Protein AF-A0A2V8MRD8-F1 (afdb_monomer)

Structure (mmCIF, N/CA/C/O backbone):
data_AF-A0A2V8MRD8-F1
#
_entry.id   AF-A0A2V8MRD8-F1
#
loop_
_atom_site.group_PDB
_atom_site.id
_atom_site.type_symbol
_atom_site.label_atom_id
_atom_site.label_alt_id
_atom_site.label_comp_id
_atom_site.label_asym_id
_atom_site.label_entity_id
_atom_site.label_seq_id
_atom_site.pdbx_PDB_ins_code
_atom_site.Cartn_x
_atom_site.Cartn_y
_atom_site.Cartn_z
_atom_site.occupancy
_atom_site.B_iso_or_equiv
_atom_site.auth_seq_id
_atom_site.auth_comp_id
_atom_site.auth_asym_id
_atom_site.auth_atom_id
_atom_site.pdbx_PDB_model_num
ATOM 1 N N . GLN A 1 1 ? 2.299 14.711 -18.991 1.00 49.94 1 GLN A N 1
ATOM 2 C CA . GLN A 1 1 ? 3.330 13.651 -19.056 1.00 49.94 1 GLN A CA 1
ATOM 3 C C . GLN A 1 1 ? 2.710 12.462 -19.774 1.00 49.94 1 GLN A C 1
ATOM 5 O O . GLN A 1 1 ? 1.516 12.258 -19.595 1.00 49.94 1 GLN A O 1
ATOM 10 N N . GLN A 1 2 ? 3.454 11.734 -20.609 1.00 54.41 2 GLN A N 1
ATOM 11 C CA . GLN A 1 2 ? 2.960 10.465 -21.156 1.00 54.41 2 GLN A CA 1
ATOM 12 C C . GLN A 1 2 ? 3.301 9.342 -20.163 1.00 54.41 2 GLN A C 1
ATOM 14 O O . GLN A 1 2 ? 4.449 9.301 -19.706 1.00 54.41 2 GLN A O 1
ATOM 19 N N . PRO A 1 3 ? 2.349 8.460 -19.802 1.00 68.50 3 PRO A N 1
ATOM 20 C CA . PRO A 1 3 ? 2.676 7.266 -19.033 1.00 68.50 3 PRO A CA 1
ATOM 21 C C . PRO A 1 3 ? 3.669 6.419 -19.834 1.00 68.50 3 PRO A C 1
ATOM 23 O O . PRO A 1 3 ? 3.577 6.328 -21.059 1.00 68.50 3 PRO A O 1
ATOM 26 N N . GLY A 1 4 ? 4.641 5.835 -19.143 1.00 80.81 4 GLY A N 1
ATOM 27 C CA . GLY A 1 4 ? 5.699 5.069 -19.780 1.00 80.81 4 GLY A CA 1
ATOM 28 C C . GLY A 1 4 ? 6.559 4.323 -18.771 1.00 80.81 4 GLY A C 1
ATOM 29 O O . GLY A 1 4 ? 6.558 4.631 -17.578 1.00 80.81 4 GLY A O 1
ATOM 30 N N . LEU A 1 5 ? 7.273 3.324 -19.272 1.00 85.75 5 LEU A N 1
ATOM 31 C CA . LEU A 1 5 ? 8.219 2.505 -18.541 1.00 85.75 5 LEU A CA 1
ATOM 32 C C . LEU A 1 5 ? 9.622 3.028 -18.847 1.00 85.75 5 LEU A C 1
ATOM 34 O O . LEU A 1 5 ? 10.065 3.023 -19.997 1.00 85.75 5 LEU A O 1
ATOM 38 N N . TYR A 1 6 ? 10.316 3.477 -17.808 1.00 87.69 6 TYR A N 1
ATOM 39 C CA . TYR A 1 6 ? 11.631 4.096 -17.917 1.00 87.69 6 TYR A CA 1
ATOM 40 C C . TYR A 1 6 ? 12.607 3.363 -17.000 1.00 87.69 6 TYR A C 1
ATOM 42 O O . TYR A 1 6 ? 12.286 3.086 -15.845 1.00 87.69 6 TYR A O 1
ATOM 50 N N . GLN A 1 7 ? 13.803 3.068 -17.500 1.00 87.00 7 GLN A N 1
ATOM 51 C CA . GLN A 1 7 ? 14.908 2.576 -16.680 1.00 87.00 7 GLN A CA 1
ATOM 52 C C . GLN A 1 7 ? 15.894 3.723 -16.477 1.00 87.00 7 GLN A C 1
ATOM 54 O O . GLN A 1 7 ? 16.352 4.313 -17.451 1.00 87.00 7 GLN A O 1
ATOM 59 N N . VAL A 1 8 ? 16.235 4.020 -15.225 1.00 88.88 8 VAL A N 1
ATOM 60 C CA . VAL A 1 8 ? 17.293 4.972 -14.864 1.00 88.88 8 VAL A CA 1
ATOM 61 C C . VAL A 1 8 ? 18.360 4.210 -14.090 1.00 88.88 8 VAL A C 1
ATOM 63 O O . VAL A 1 8 ? 18.029 3.387 -13.236 1.00 88.88 8 VAL A O 1
ATOM 66 N N . GLY A 1 9 ? 19.631 4.451 -14.396 1.00 86.50 9 GLY A N 1
ATOM 67 C CA . GLY A 1 9 ? 20.745 3.745 -13.773 1.00 86.50 9 GLY A CA 1
ATOM 68 C C . GLY A 1 9 ? 22.059 4.508 -13.857 1.00 86.50 9 GLY A C 1
ATOM 69 O O . GLY A 1 9 ? 22.135 5.601 -14.415 1.00 86.50 9 GLY A O 1
ATOM 70 N N . ILE A 1 10 ? 23.097 3.911 -13.279 1.00 84.44 10 ILE A N 1
ATOM 71 C CA . ILE A 1 10 ? 24.483 4.372 -13.371 1.00 84.44 10 ILE A CA 1
ATOM 72 C C . ILE A 1 10 ? 25.295 3.203 -13.937 1.00 84.44 10 ILE A C 1
ATOM 74 O O . ILE A 1 10 ? 25.140 2.074 -13.469 1.00 84.44 10 ILE A O 1
ATOM 78 N N . ASP A 1 11 ? 26.102 3.448 -14.969 1.00 77.38 11 ASP A N 1
ATOM 79 C CA . ASP A 1 11 ? 26.958 2.426 -15.578 1.00 77.38 11 ASP A CA 1
ATOM 80 C C . ASP A 1 11 ? 28.234 2.163 -14.750 1.00 77.38 11 ASP A C 1
ATOM 82 O O . ASP A 1 11 ? 28.556 2.878 -13.799 1.00 77.38 11 ASP A O 1
ATOM 86 N N . ASN A 1 12 ? 29.002 1.138 -15.128 1.00 76.06 12 ASN A N 1
ATOM 87 C CA . ASN A 1 12 ? 30.251 0.779 -14.440 1.00 76.06 12 ASN A CA 1
ATOM 88 C C . ASN A 1 12 ? 31.345 1.865 -14.517 1.00 76.06 12 ASN A C 1
ATOM 90 O O . ASN A 1 12 ? 32.325 1.790 -13.779 1.00 76.06 12 ASN A O 1
ATOM 94 N N . ASN A 1 13 ? 31.195 2.858 -15.398 1.00 78.44 13 ASN A N 1
ATOM 95 C CA . ASN A 1 13 ? 32.099 4.000 -15.535 1.00 78.44 13 ASN A CA 1
ATOM 96 C C . ASN A 1 13 ? 31.616 5.213 -14.713 1.00 78.44 13 ASN A C 1
ATOM 98 O O . ASN A 1 13 ? 32.253 6.265 -14.736 1.00 78.44 13 ASN A O 1
ATOM 102 N N . GLY A 1 14 ? 30.493 5.081 -13.999 1.00 78.75 14 GLY A N 1
ATOM 103 C CA . GLY A 1 14 ? 29.868 6.143 -13.219 1.00 78.75 14 GLY A CA 1
ATOM 104 C C . GLY A 1 14 ? 28.964 7.079 -14.024 1.00 78.75 14 GLY A C 1
ATOM 105 O O . GLY A 1 14 ? 28.488 8.059 -13.456 1.00 78.75 14 GLY A O 1
ATOM 106 N N . ASN A 1 15 ? 28.710 6.817 -15.309 1.00 84.19 15 ASN A N 1
ATOM 107 C CA . ASN A 1 15 ? 27.828 7.640 -16.142 1.00 84.19 15 ASN A CA 1
ATOM 108 C C . ASN A 1 15 ? 26.363 7.364 -15.800 1.00 84.19 15 ASN A C 1
ATOM 110 O O . ASN A 1 15 ? 25.964 6.204 -15.692 1.00 84.19 15 ASN A O 1
ATOM 114 N N . ALA A 1 16 ? 25.536 8.403 -15.701 1.00 86.50 16 ALA A N 1
ATOM 115 C CA . ALA A 1 16 ? 24.096 8.211 -15.564 1.00 86.50 16 ALA A CA 1
ATOM 116 C C . ALA A 1 16 ? 23.484 7.821 -16.917 1.00 86.50 16 ALA A C 1
ATOM 118 O O . ALA A 1 16 ? 23.852 8.371 -17.953 1.00 86.50 16 ALA A O 1
ATOM 119 N N . SER A 1 17 ? 22.522 6.906 -16.927 1.00 86.81 17 SER A N 1
ATOM 120 C CA . SER A 1 17 ? 21.767 6.529 -18.122 1.00 86.81 17 SER A CA 1
ATOM 121 C C . SER A 1 17 ? 20.269 6.570 -17.847 1.00 86.81 17 SER A C 1
ATOM 123 O O . SER A 1 17 ? 19.812 6.216 -16.757 1.00 86.81 17 SER A O 1
ATOM 125 N N . ALA A 1 18 ? 19.493 7.001 -18.842 1.00 89.12 18 ALA A N 1
ATOM 126 C CA . ALA A 1 18 ? 18.050 6.810 -18.843 1.00 89.12 18 ALA A CA 1
ATOM 127 C C . ALA A 1 18 ? 17.584 6.238 -20.182 1.00 89.12 18 ALA A C 1
ATOM 129 O O . ALA A 1 18 ? 17.948 6.730 -21.251 1.00 89.12 18 ALA A O 1
ATOM 130 N N . THR A 1 19 ? 16.753 5.209 -20.098 1.00 87.19 19 THR A N 1
ATOM 131 C CA . THR A 1 19 ? 16.219 4.448 -21.223 1.00 87.19 19 THR A CA 1
ATOM 132 C C . THR A 1 19 ? 14.702 4.542 -21.212 1.00 87.19 19 THR A C 1
ATOM 134 O O . THR A 1 19 ? 14.078 4.224 -20.196 1.00 87.19 19 THR A O 1
ATOM 137 N N . ALA A 1 20 ? 14.098 4.925 -22.337 1.00 88.81 20 ALA A N 1
ATOM 138 C CA . ALA A 1 20 ? 12.652 4.839 -22.511 1.00 88.81 20 ALA A CA 1
ATOM 139 C C . ALA A 1 20 ? 12.283 3.493 -23.143 1.00 88.81 20 ALA A C 1
ATOM 141 O O . ALA A 1 20 ? 12.552 3.225 -24.313 1.00 88.81 20 ALA A O 1
ATOM 142 N N . LEU A 1 21 ? 11.654 2.637 -22.340 1.00 85.19 21 LEU A N 1
ATOM 143 C CA . LEU A 1 21 ? 11.103 1.355 -22.776 1.00 85.19 21 LEU A CA 1
ATOM 144 C C . LEU A 1 21 ? 9.663 1.545 -23.278 1.00 85.19 21 LEU A C 1
ATOM 146 O O . LEU A 1 21 ? 9.220 0.866 -24.197 1.00 85.19 21 LEU A O 1
ATOM 150 N N . SER A 1 22 ? 8.934 2.526 -22.748 1.00 84.19 22 SER A N 1
ATOM 151 C CA . SER A 1 22 ? 7.702 3.008 -23.370 1.00 84.19 22 SER A CA 1
ATOM 152 C C . SER A 1 22 ? 7.475 4.495 -23.126 1.00 84.19 22 SER A C 1
ATOM 154 O O . SER A 1 22 ? 8.062 5.085 -22.222 1.00 84.19 22 SER A O 1
ATOM 156 N N . GLY A 1 23 ? 6.631 5.107 -23.959 1.00 85.50 23 GLY A N 1
ATOM 157 C CA . GLY A 1 23 ? 6.389 6.546 -23.925 1.00 85.50 23 GLY A CA 1
ATOM 158 C C . GLY A 1 23 ? 7.610 7.362 -24.362 1.00 85.50 23 GLY A C 1
ATOM 159 O O . GLY A 1 23 ? 8.379 6.949 -25.233 1.00 85.50 23 GLY A O 1
ATOM 160 N N . ARG A 1 24 ? 7.749 8.539 -23.750 1.00 87.88 24 ARG A N 1
ATOM 161 C CA . ARG A 1 24 ? 8.769 9.551 -24.034 1.00 87.88 24 ARG A CA 1
ATOM 162 C C . ARG A 1 24 ? 9.166 10.224 -22.727 1.00 87.88 24 ARG A C 1
ATOM 164 O O . ARG A 1 24 ? 8.307 10.803 -22.057 1.00 87.88 24 ARG A O 1
ATOM 171 N N . ALA A 1 25 ? 10.458 10.226 -22.414 1.00 86.69 25 ALA A N 1
ATOM 172 C CA . ALA A 1 25 ? 11.001 10.972 -21.282 1.00 86.69 25 ALA A CA 1
ATOM 173 C C . ALA A 1 25 ? 11.813 12.185 -21.748 1.00 86.69 25 ALA A C 1
ATOM 175 O O . ALA A 1 25 ? 12.470 12.164 -22.787 1.00 86.69 25 ALA A O 1
ATOM 176 N N . GLN A 1 26 ? 11.786 13.240 -20.939 1.00 85.56 26 GLN A N 1
ATOM 177 C CA . GLN A 1 26 ? 12.655 14.403 -21.071 1.00 85.56 26 GLN A CA 1
ATOM 178 C C . GLN A 1 26 ? 13.681 14.342 -19.941 1.00 85.56 26 GLN A C 1
ATOM 180 O O . GLN A 1 26 ? 13.312 14.307 -18.767 1.00 85.56 26 GLN A O 1
ATOM 185 N N . LEU A 1 27 ? 14.964 14.321 -20.291 1.00 81.62 27 LEU A N 1
ATOM 186 C CA . LEU A 1 27 ? 16.056 14.453 -19.338 1.00 81.62 27 LEU A CA 1
ATOM 187 C C . LEU A 1 27 ? 16.463 15.921 -19.268 1.00 81.62 27 LEU A C 1
ATOM 189 O O . LEU A 1 27 ? 16.616 16.587 -20.294 1.00 81.62 27 LEU A O 1
ATOM 193 N N . VAL A 1 28 ? 16.688 16.412 -18.055 1.00 77.81 28 VAL A N 1
ATOM 194 C CA . VAL A 1 28 ? 17.164 17.771 -17.799 1.00 77.81 28 VAL A CA 1
ATOM 195 C C . VAL A 1 28 ? 18.364 17.679 -16.867 1.00 77.81 28 VAL A C 1
ATOM 197 O O . VAL A 1 28 ? 18.314 16.989 -15.852 1.00 77.81 28 VAL A O 1
ATOM 200 N N . GLY A 1 29 ? 19.447 18.361 -17.223 1.00 73.06 29 GLY A N 1
ATOM 201 C CA . GLY A 1 29 ? 20.669 18.446 -16.431 1.00 73.06 29 GLY A CA 1
ATOM 202 C C . GLY A 1 29 ? 21.331 19.813 -16.582 1.00 73.06 29 GLY A C 1
ATOM 203 O O . GLY A 1 29 ? 20.870 20.669 -17.337 1.00 73.06 29 GLY A O 1
ATOM 204 N N . ASN A 1 30 ? 22.454 20.022 -15.895 1.00 70.44 30 ASN A N 1
ATOM 205 C CA . ASN A 1 30 ? 23.146 21.320 -15.874 1.00 70.44 30 ASN A CA 1
ATOM 206 C C . ASN A 1 30 ? 23.560 21.819 -17.274 1.00 70.44 30 ASN A C 1
ATOM 208 O O . ASN A 1 30 ? 23.608 23.025 -17.508 1.00 70.44 30 ASN A O 1
ATOM 212 N N . GLY A 1 31 ? 23.836 20.897 -18.206 1.00 70.88 31 GLY A N 1
ATOM 213 C CA . GLY A 1 31 ? 24.193 21.198 -19.595 1.00 70.88 31 GLY A CA 1
ATOM 214 C C . GLY A 1 31 ? 23.013 21.503 -20.527 1.00 70.88 31 GLY A C 1
ATOM 215 O O . GLY A 1 31 ? 23.247 21.860 -21.677 1.00 70.88 31 GLY A O 1
ATOM 216 N N . GLY A 1 32 ? 21.761 21.380 -20.073 1.00 77.81 32 GLY A N 1
ATOM 217 C CA . GLY A 1 32 ? 20.566 21.552 -20.902 1.00 77.81 32 GLY A CA 1
ATOM 218 C C . GLY A 1 32 ? 19.568 20.401 -20.777 1.00 77.81 32 GLY A C 1
ATOM 219 O O . GLY A 1 32 ? 19.669 19.569 -19.875 1.00 77.81 32 GLY A O 1
ATOM 220 N N . SER A 1 33 ? 18.607 20.344 -21.700 1.00 81.12 33 SER A N 1
ATOM 221 C CA . SER A 1 33 ? 17.646 19.233 -21.789 1.00 81.12 33 SER A CA 1
ATOM 222 C C . SER A 1 33 ? 17.748 18.460 -23.103 1.00 81.12 33 SER A C 1
ATOM 224 O O . SER A 1 33 ? 18.250 18.980 -24.102 1.00 81.12 33 SER A O 1
ATOM 226 N N . SER A 1 34 ? 17.292 17.208 -23.082 1.00 84.44 34 SER A N 1
ATOM 227 C CA . SER A 1 34 ? 17.132 16.351 -24.259 1.00 84.44 34 SER A CA 1
ATOM 228 C C . SER A 1 34 ? 15.984 15.360 -24.048 1.00 84.44 34 SER A C 1
ATOM 230 O O . SER A 1 34 ? 15.526 15.156 -22.923 1.00 84.44 34 SER A O 1
ATOM 232 N N . THR A 1 35 ? 15.518 14.741 -25.126 1.00 87.88 35 THR A N 1
ATOM 233 C CA . THR A 1 35 ? 14.409 13.780 -25.128 1.00 87.88 35 THR A CA 1
ATOM 234 C C . THR A 1 35 ? 14.938 12.386 -25.445 1.00 87.88 35 THR A C 1
ATOM 236 O O . THR A 1 35 ? 15.875 12.245 -26.229 1.00 87.88 35 THR A O 1
ATOM 239 N N . VAL A 1 36 ? 14.322 11.364 -24.852 1.00 88.56 36 VAL A N 1
ATOM 240 C CA . VAL A 1 36 ? 14.552 9.951 -25.166 1.00 88.56 36 VAL A CA 1
ATOM 241 C C . VAL A 1 36 ? 13.209 9.285 -25.497 1.00 88.56 36 VAL A C 1
ATOM 243 O O . VAL A 1 36 ? 12.240 9.407 -24.740 1.00 88.56 36 VAL A O 1
ATOM 246 N N . GLU A 1 37 ? 13.134 8.639 -26.661 1.00 88.31 37 GLU A N 1
ATOM 247 C CA . GLU A 1 37 ? 11.930 7.977 -27.189 1.00 88.31 37 GLU A CA 1
ATOM 248 C C . GLU A 1 37 ? 11.962 6.451 -26.946 1.00 88.31 37 GLU A C 1
ATOM 250 O O . GLU A 1 37 ? 12.993 5.892 -26.566 1.00 88.31 37 GLU A O 1
ATOM 255 N N . LYS A 1 38 ? 10.847 5.743 -27.205 1.00 83.94 38 LYS A N 1
ATOM 256 C CA . LYS A 1 38 ? 10.775 4.265 -27.133 1.00 83.94 38 LYS A CA 1
ATOM 257 C C . LYS A 1 38 ? 11.963 3.600 -27.848 1.00 83.94 38 LYS A C 1
ATOM 259 O O . LYS A 1 38 ? 12.124 3.732 -29.061 1.00 83.94 38 LYS A O 1
ATOM 264 N N . GLY A 1 39 ? 12.716 2.780 -27.115 1.00 80.88 39 GLY A N 1
ATOM 265 C CA . GLY A 1 39 ? 13.854 2.025 -27.646 1.00 80.88 39 GLY A CA 1
ATOM 266 C C . GLY A 1 39 ? 15.146 2.835 -27.763 1.00 80.88 39 GLY A C 1
ATOM 267 O O . GLY A 1 39 ? 16.077 2.388 -28.436 1.00 80.88 39 GLY A O 1
ATOM 268 N N . GLU A 1 40 ? 15.226 3.987 -27.099 1.00 86.75 40 GLU A N 1
ATOM 269 C CA . GLU A 1 40 ? 16.432 4.807 -26.999 1.00 86.75 40 GLU A CA 1
ATOM 270 C C . GLU A 1 40 ? 16.967 4.867 -25.560 1.00 86.75 40 GLU A C 1
ATOM 272 O O . GLU A 1 40 ? 16.217 4.779 -24.583 1.00 86.75 40 GLU A O 1
ATOM 277 N N . THR A 1 41 ? 18.281 5.059 -25.446 1.00 87.94 41 THR A N 1
ATOM 278 C CA . THR A 1 41 ? 19.001 5.330 -24.198 1.00 87.94 41 THR A CA 1
ATOM 279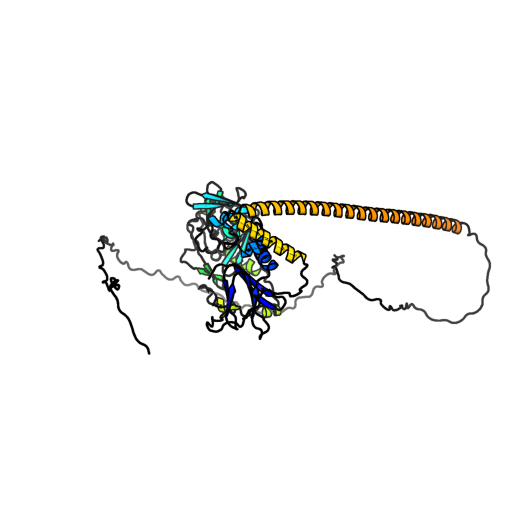 C C . THR A 1 41 ? 19.800 6.612 -24.362 1.00 87.94 41 THR A C 1
ATOM 281 O O . THR A 1 41 ? 20.548 6.755 -25.330 1.00 87.94 41 THR A O 1
ATOM 284 N N . LEU A 1 42 ? 19.683 7.523 -23.398 1.00 88.94 42 LEU A N 1
ATOM 285 C CA . LEU A 1 42 ? 20.552 8.687 -23.273 1.00 88.94 42 LEU A CA 1
ATOM 286 C C . LEU A 1 42 ? 21.525 8.470 -22.109 1.00 88.94 42 LEU A C 1
ATOM 288 O O . LEU A 1 42 ? 21.105 8.358 -20.956 1.00 88.94 42 LEU A O 1
ATOM 292 N N . THR A 1 43 ? 22.821 8.435 -22.415 1.00 87.81 43 THR A N 1
ATOM 293 C CA . THR A 1 43 ? 23.906 8.316 -21.432 1.00 87.81 43 THR A CA 1
ATOM 294 C C . THR A 1 43 ? 24.565 9.674 -21.210 1.00 87.81 43 THR A C 1
ATOM 296 O O . THR A 1 43 ? 25.056 10.310 -22.146 1.00 87.81 43 THR A O 1
ATOM 299 N N . LEU A 1 44 ? 24.580 10.112 -19.955 1.00 84.88 44 LEU A N 1
ATOM 300 C CA . LEU A 1 44 ? 25.149 11.359 -19.462 1.00 84.88 44 LEU A CA 1
ATOM 301 C C . LEU A 1 44 ? 26.519 11.071 -18.819 1.00 84.88 44 LEU A C 1
ATOM 303 O O . LEU A 1 44 ? 26.564 10.456 -17.748 1.00 84.88 44 LEU A O 1
ATOM 307 N N . PRO A 1 45 ? 27.639 11.489 -19.435 1.00 80.94 45 PRO A N 1
ATOM 308 C CA . PRO A 1 45 ? 28.958 11.284 -18.855 1.00 80.94 45 PRO A CA 1
ATOM 309 C C . PRO A 1 45 ? 29.142 12.132 -17.592 1.00 80.94 45 PRO A C 1
ATOM 311 O O . PRO A 1 45 ? 28.917 13.343 -17.606 1.00 80.94 45 PRO A O 1
ATOM 314 N N . CYS A 1 46 ? 29.569 11.499 -16.497 1.00 70.69 46 CYS A N 1
ATOM 315 C CA . CYS A 1 46 ? 29.761 12.187 -15.213 1.00 70.69 46 CYS A CA 1
ATOM 316 C C . CYS A 1 46 ? 31.127 12.887 -15.099 1.00 70.69 46 CYS A C 1
ATOM 318 O O . CYS A 1 46 ? 31.294 13.786 -14.274 1.00 70.69 46 CYS A O 1
ATOM 320 N N . SER A 1 47 ? 32.092 12.538 -15.956 1.00 66.94 47 SER A N 1
ATOM 321 C CA . SER A 1 47 ? 33.288 13.346 -16.194 1.00 66.94 47 SER A CA 1
ATOM 322 C C . SER A 1 47 ? 32.946 14.516 -17.126 1.00 66.94 47 SER A C 1
ATOM 324 O O . SER A 1 47 ? 32.613 14.339 -18.300 1.00 66.94 47 SER A O 1
ATOM 326 N N . GLY A 1 48 ? 33.003 15.739 -16.590 1.00 56.72 48 GLY A N 1
ATOM 327 C CA . GLY A 1 48 ? 32.632 16.947 -17.329 1.00 56.72 48 GLY A CA 1
ATOM 328 C C . GLY A 1 48 ? 33.446 17.145 -18.614 1.00 56.72 48 GLY A C 1
ATOM 329 O O . GLY A 1 48 ? 34.650 16.906 -18.639 1.00 56.72 48 GLY A O 1
ATOM 330 N N . GLY A 1 49 ? 32.781 17.616 -19.674 1.00 63.44 49 GLY A N 1
ATOM 331 C CA . GLY A 1 49 ? 33.403 17.961 -20.961 1.00 63.44 49 GLY A CA 1
ATOM 332 C C . GLY A 1 49 ? 33.058 17.032 -22.131 1.00 63.44 49 GLY A C 1
ATOM 333 O O . GLY A 1 49 ? 33.315 17.395 -23.274 1.00 63.44 49 GLY A O 1
ATOM 334 N N . SER A 1 50 ? 32.433 15.877 -21.883 1.00 68.50 50 SER A N 1
ATOM 335 C CA . SER A 1 50 ? 31.906 15.013 -22.950 1.00 68.50 50 SER A CA 1
ATOM 336 C C . SER A 1 50 ? 30.433 15.313 -23.253 1.00 68.50 50 SER A C 1
ATOM 338 O O . SER A 1 50 ? 29.634 15.528 -22.343 1.00 68.50 50 SER A O 1
ATOM 340 N N . ALA A 1 51 ? 30.063 15.292 -24.537 1.00 77.31 51 ALA A N 1
ATOM 341 C CA . ALA A 1 51 ? 28.665 15.325 -24.964 1.00 77.31 51 ALA A CA 1
ATOM 342 C C . ALA A 1 51 ? 27.922 14.063 -24.490 1.00 77.31 51 ALA A C 1
ATOM 344 O O . ALA A 1 51 ? 28.509 12.980 -24.418 1.00 77.31 51 ALA A O 1
ATOM 345 N N . ALA A 1 52 ? 26.625 14.186 -24.210 1.00 83.75 52 ALA A N 1
ATOM 346 C CA . ALA A 1 52 ? 25.783 13.033 -23.913 1.00 83.75 52 ALA A CA 1
ATOM 347 C C . ALA A 1 52 ? 25.673 12.120 -25.142 1.00 83.75 52 ALA A C 1
ATOM 349 O O . ALA A 1 52 ? 25.674 12.602 -26.273 1.00 83.75 52 ALA A O 1
ATOM 350 N N . ALA A 1 53 ? 25.565 10.810 -24.947 1.00 86.69 53 ALA A N 1
ATOM 351 C CA . ALA A 1 53 ? 25.437 9.850 -26.039 1.00 86.69 53 ALA A CA 1
ATOM 352 C C . ALA A 1 53 ? 23.996 9.342 -26.127 1.00 86.69 53 ALA A C 1
ATOM 354 O O . ALA A 1 53 ? 23.497 8.760 -25.166 1.00 86.69 53 ALA A O 1
ATOM 355 N N . LEU A 1 54 ? 23.341 9.542 -27.272 1.00 88.19 54 LEU A N 1
ATOM 356 C CA . LEU A 1 54 ? 22.034 8.953 -27.565 1.00 88.19 54 LEU A CA 1
ATOM 357 C C . LEU A 1 54 ? 22.241 7.706 -28.424 1.00 88.19 54 LEU A C 1
ATOM 359 O O . LEU A 1 54 ? 22.779 7.795 -29.526 1.00 88.19 54 LEU A O 1
ATOM 363 N N . SER A 1 55 ? 21.825 6.545 -27.934 1.00 86.56 55 SER A N 1
ATOM 364 C CA . SER A 1 55 ? 21.931 5.263 -28.633 1.00 86.56 55 SER A CA 1
ATOM 365 C C . SER A 1 55 ? 20.576 4.568 -28.717 1.00 86.56 55 SER A C 1
ATOM 367 O O . SER A 1 55 ? 19.644 4.884 -27.978 1.00 86.56 55 SER A O 1
ATOM 369 N N . ARG A 1 56 ? 20.459 3.583 -29.611 1.00 83.56 56 ARG A N 1
ATOM 370 C CA . ARG A 1 56 ? 19.363 2.608 -29.539 1.00 83.56 56 ARG A CA 1
ATOM 371 C C . ARG A 1 56 ? 19.655 1.627 -28.408 1.00 83.56 56 ARG A C 1
ATOM 373 O O . ARG A 1 56 ? 20.820 1.306 -28.177 1.00 83.56 56 ARG A O 1
ATOM 380 N N . VAL A 1 57 ? 18.617 1.144 -27.732 1.00 77.25 57 VAL A N 1
ATOM 381 C CA . VAL A 1 57 ? 18.763 0.017 -26.803 1.00 77.25 57 VAL A CA 1
ATOM 382 C C . VAL A 1 57 ? 19.150 -1.219 -27.614 1.00 77.25 57 VAL A C 1
ATOM 384 O O . VAL A 1 57 ? 18.559 -1.471 -28.668 1.00 77.25 57 VAL A O 1
ATOM 387 N N . ASP A 1 58 ? 20.138 -1.981 -27.142 1.00 72.69 58 ASP A N 1
ATOM 388 C CA . ASP A 1 58 ? 20.502 -3.252 -27.771 1.00 72.69 58 ASP A CA 1
ATOM 389 C C . ASP A 1 58 ? 19.300 -4.207 -27.791 1.00 72.69 58 ASP A C 1
ATOM 391 O O . ASP A 1 58 ? 18.518 -4.268 -26.835 1.00 72.69 58 ASP A O 1
ATOM 395 N N . ALA A 1 59 ? 19.170 -4.973 -28.876 1.00 65.56 59 ALA A N 1
ATOM 396 C CA . ALA A 1 59 ? 18.049 -5.882 -29.069 1.00 65.56 59 ALA A CA 1
ATOM 397 C C . ALA A 1 59 ? 17.919 -6.890 -27.914 1.00 65.56 59 ALA A C 1
ATOM 399 O O . ALA A 1 59 ? 16.833 -7.072 -27.365 1.00 65.56 59 ALA A O 1
ATOM 400 N N . ASN A 1 60 ? 19.032 -7.478 -27.471 1.00 63.69 60 ASN A N 1
ATOM 401 C CA . ASN A 1 60 ? 19.019 -8.446 -26.374 1.00 63.69 60 ASN A CA 1
ATOM 402 C C . ASN A 1 60 ? 18.703 -7.783 -25.027 1.00 63.69 60 ASN A C 1
ATOM 404 O O . ASN A 1 60 ? 18.196 -8.443 -24.124 1.00 63.69 60 ASN A O 1
ATOM 408 N N . GLN A 1 61 ? 18.995 -6.487 -24.875 1.00 67.62 61 GLN A N 1
ATOM 409 C CA . GLN A 1 61 ? 18.790 -5.769 -23.620 1.00 67.62 61 GLN A CA 1
ATOM 410 C C . GLN A 1 61 ? 17.360 -5.255 -23.452 1.00 67.62 61 GLN A C 1
ATOM 412 O O . GLN A 1 61 ? 16.792 -5.453 -22.382 1.00 67.62 61 GLN A O 1
ATOM 417 N N . ALA A 1 62 ? 16.742 -4.631 -24.463 1.00 68.12 62 ALA A N 1
ATOM 418 C CA . ALA A 1 62 ? 15.424 -4.012 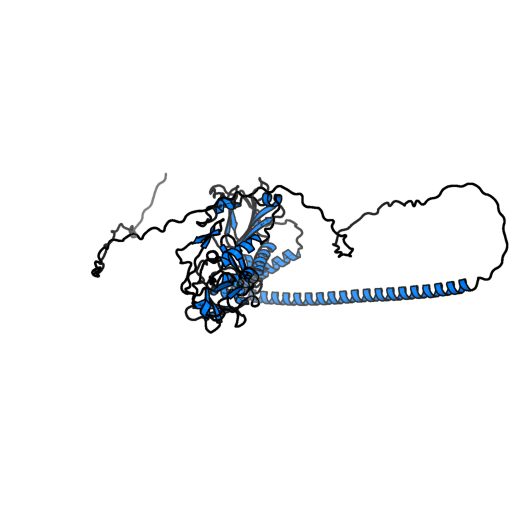-24.264 1.00 68.12 62 ALA A CA 1
ATOM 419 C C . ALA A 1 62 ? 14.344 -5.053 -23.938 1.00 68.12 62 ALA A C 1
ATOM 421 O O . ALA A 1 62 ? 13.580 -4.874 -22.990 1.00 68.12 62 ALA A O 1
ATOM 422 N N . GLY A 1 63 ? 14.330 -6.164 -24.688 1.00 74.12 63 GLY A N 1
ATOM 423 C CA . GLY A 1 63 ? 13.435 -7.289 -24.423 1.00 74.12 63 GLY A CA 1
ATOM 424 C C . GLY A 1 63 ? 13.662 -7.843 -23.018 1.00 74.12 63 GLY A C 1
ATOM 425 O O . GLY A 1 63 ? 12.750 -7.829 -22.196 1.00 74.12 63 GLY A O 1
ATOM 426 N N . ALA A 1 64 ? 14.905 -8.211 -22.691 1.00 78.25 64 ALA A N 1
ATOM 427 C CA . ALA A 1 64 ? 15.256 -8.772 -21.387 1.00 78.25 64 ALA A CA 1
ATOM 428 C C . ALA A 1 64 ? 14.945 -7.843 -20.197 1.00 78.25 64 ALA A C 1
ATOM 430 O O . ALA A 1 64 ? 14.512 -8.333 -19.157 1.00 78.25 64 ALA A O 1
ATOM 431 N N . VAL A 1 65 ? 15.126 -6.522 -20.317 1.00 81.75 65 VAL A N 1
ATOM 432 C CA . VAL A 1 65 ? 14.804 -5.567 -19.240 1.00 81.75 65 VAL A CA 1
ATOM 433 C C . VAL A 1 65 ? 13.293 -5.471 -19.021 1.00 81.75 65 VAL A C 1
ATOM 435 O O . VAL A 1 65 ? 12.841 -5.555 -17.879 1.00 81.75 65 VAL A O 1
ATOM 438 N N . VAL A 1 66 ? 12.504 -5.338 -20.091 1.00 85.25 66 VAL A N 1
ATOM 439 C CA . VAL A 1 66 ? 11.033 -5.270 -19.999 1.00 85.25 66 VAL A CA 1
ATOM 440 C C . VAL A 1 66 ? 10.460 -6.604 -19.507 1.00 85.25 66 VAL A C 1
ATOM 442 O O . VAL A 1 66 ? 9.591 -6.633 -18.637 1.00 85.25 66 VAL A O 1
ATOM 445 N N . ASP A 1 67 ? 10.999 -7.716 -20.000 1.00 87.56 67 ASP A N 1
ATOM 446 C CA . ASP A 1 67 ? 10.649 -9.074 -19.589 1.00 87.56 67 ASP A CA 1
ATOM 447 C C . ASP A 1 67 ? 10.992 -9.353 -18.119 1.00 87.56 67 ASP A C 1
ATOM 449 O O . ASP A 1 67 ? 10.213 -9.995 -17.416 1.00 87.56 67 ASP A O 1
ATOM 453 N N . ASN A 1 68 ? 12.126 -8.841 -17.631 1.00 87.88 68 ASN A N 1
ATOM 454 C CA . ASN A 1 68 ? 12.503 -8.913 -16.222 1.00 87.88 68 ASN A CA 1
ATOM 455 C C . ASN A 1 68 ? 11.573 -8.051 -15.355 1.00 87.88 68 ASN A C 1
ATOM 457 O O . ASN A 1 68 ? 11.055 -8.549 -14.361 1.00 87.88 68 ASN A O 1
ATOM 461 N N . TYR A 1 69 ? 11.274 -6.810 -15.762 1.00 89.31 69 TYR A N 1
ATOM 462 C CA . TYR A 1 69 ? 10.330 -5.939 -15.052 1.00 89.31 69 TYR A CA 1
ATOM 463 C C . TYR A 1 69 ? 8.961 -6.609 -14.859 1.00 89.31 69 TYR A C 1
ATOM 465 O O . TYR A 1 69 ? 8.490 -6.733 -13.727 1.00 89.31 69 TYR A O 1
ATOM 473 N N . TYR A 1 70 ? 8.343 -7.106 -15.936 1.00 90.31 70 TYR A N 1
ATOM 474 C CA . TYR A 1 70 ? 7.031 -7.751 -15.839 1.00 90.31 70 TYR A CA 1
ATOM 475 C C . TYR A 1 70 ? 7.082 -9.117 -15.142 1.00 90.31 70 TYR A C 1
ATOM 477 O O . TYR A 1 70 ? 6.141 -9.452 -14.425 1.00 90.31 70 TYR A O 1
ATOM 485 N N . ARG A 1 71 ? 8.175 -9.886 -15.264 1.00 91.81 71 ARG A N 1
ATOM 486 C CA . ARG A 1 71 ? 8.348 -11.140 -14.506 1.00 91.81 71 ARG A CA 1
ATOM 487 C C . ARG A 1 71 ? 8.549 -10.907 -13.015 1.00 91.81 71 ARG A C 1
ATOM 489 O O . ARG A 1 71 ? 8.060 -11.702 -12.223 1.00 91.81 71 ARG A O 1
ATOM 496 N N . TYR A 1 72 ? 9.261 -9.852 -12.635 1.00 90.50 72 TYR A N 1
ATOM 497 C CA . TYR A 1 72 ? 9.425 -9.465 -11.240 1.00 90.50 72 TYR A CA 1
ATOM 498 C C . TYR A 1 72 ? 8.106 -8.950 -10.654 1.00 90.50 72 TYR A C 1
ATOM 500 O O . TYR A 1 72 ? 7.742 -9.335 -9.548 1.00 90.50 72 TYR A O 1
ATOM 508 N N . ARG A 1 73 ? 7.375 -8.112 -11.406 1.00 88.56 73 ARG A N 1
ATOM 509 C CA . ARG A 1 73 ? 6.118 -7.508 -10.946 1.00 88.56 73 ARG A CA 1
ATOM 510 C C . ARG A 1 73 ? 4.950 -8.497 -10.898 1.00 88.56 73 ARG A C 1
ATOM 512 O O . ARG A 1 73 ? 4.186 -8.436 -9.950 1.00 88.56 73 ARG A O 1
ATOM 519 N N . TYR A 1 74 ? 4.824 -9.392 -11.881 1.00 91.50 74 TYR A N 1
ATOM 520 C CA . TYR A 1 74 ? 3.690 -10.318 -12.029 1.00 91.50 74 TYR A CA 1
ATOM 521 C C . TYR A 1 74 ? 4.154 -11.786 -12.161 1.00 91.50 74 TYR A C 1
ATOM 523 O O . TYR A 1 74 ? 3.857 -12.456 -13.159 1.00 91.50 74 TYR A O 1
ATOM 531 N N . PRO A 1 75 ? 4.894 -12.329 -11.172 1.00 88.94 75 PRO A N 1
ATOM 532 C CA . PRO A 1 75 ? 5.627 -13.592 -11.306 1.00 88.94 75 PRO A CA 1
ATOM 533 C C . PRO A 1 75 ? 4.740 -14.820 -11.543 1.00 88.94 75 PRO A C 1
ATOM 535 O O . PRO A 1 75 ? 5.226 -15.823 -12.063 1.00 88.94 75 PRO A O 1
ATOM 538 N N . ARG A 1 76 ? 3.453 -14.758 -11.168 1.00 88.19 76 ARG A N 1
ATOM 539 C CA . ARG A 1 76 ? 2.512 -15.884 -11.276 1.00 88.19 76 ARG A CA 1
ATOM 540 C C . ARG A 1 76 ? 1.745 -15.938 -12.608 1.00 88.19 76 ARG A C 1
ATOM 542 O O . ARG A 1 76 ? 1.331 -17.026 -12.996 1.00 88.19 76 ARG A O 1
ATOM 549 N N . ARG A 1 77 ? 1.542 -14.804 -13.302 1.00 91.25 77 ARG A N 1
ATOM 550 C CA . ARG A 1 77 ? 0.636 -14.707 -14.478 1.00 91.25 77 ARG A CA 1
ATOM 551 C C . ARG A 1 77 ? 1.235 -14.042 -15.724 1.00 91.25 77 ARG A C 1
ATOM 553 O O . ARG A 1 77 ? 0.569 -13.975 -16.756 1.00 91.25 77 ARG A O 1
ATOM 560 N N . TYR A 1 78 ? 2.462 -13.527 -15.664 1.00 91.69 78 TYR A N 1
ATOM 561 C CA . TYR A 1 78 ? 3.126 -12.948 -16.835 1.00 91.69 78 TYR A CA 1
ATOM 562 C C . TYR A 1 78 ? 3.594 -14.027 -17.831 1.00 91.69 78 TYR A C 1
ATOM 564 O O . TYR A 1 78 ? 4.260 -14.992 -17.461 1.00 91.69 78 TYR A O 1
ATOM 572 N N . ASP A 1 79 ? 3.270 -13.837 -19.114 1.00 87.19 79 ASP A N 1
ATOM 573 C CA . ASP A 1 79 ? 3.453 -14.827 -20.188 1.00 87.19 79 ASP A CA 1
ATOM 574 C C . ASP A 1 79 ? 4.882 -14.906 -20.761 1.00 87.19 79 ASP A C 1
ATOM 576 O O . ASP A 1 79 ? 5.195 -15.814 -21.531 1.00 87.19 79 ASP A O 1
ATOM 580 N N . GLY A 1 80 ? 5.775 -13.983 -20.387 1.00 86.81 80 GLY A N 1
ATOM 581 C CA . GLY A 1 80 ? 7.142 -13.943 -20.911 1.00 86.81 80 GLY A CA 1
ATOM 582 C C . GLY A 1 80 ? 7.267 -13.395 -22.336 1.00 86.81 80 GLY A C 1
ATOM 583 O O . GLY A 1 80 ? 8.306 -13.606 -22.964 1.00 86.81 80 GLY A O 1
ATOM 584 N N . ARG A 1 81 ? 6.243 -12.705 -22.866 1.00 84.50 81 ARG A N 1
ATOM 585 C CA . ARG A 1 81 ? 6.215 -12.210 -24.258 1.00 84.50 81 ARG A CA 1
ATOM 586 C C . ARG A 1 81 ? 7.413 -11.350 -24.666 1.00 84.50 81 ARG A C 1
ATOM 588 O O . ARG A 1 81 ? 7.804 -11.386 -25.827 1.00 84.50 81 ARG A O 1
ATOM 595 N N . TYR A 1 82 ? 8.010 -10.599 -23.740 1.00 85.12 82 TYR A N 1
ATOM 596 C CA . TYR A 1 82 ? 9.113 -9.682 -24.050 1.00 85.12 82 TYR A CA 1
ATOM 597 C C . TYR A 1 82 ? 10.495 -10.335 -24.048 1.00 85.12 82 TYR A C 1
ATOM 599 O O . TYR A 1 82 ? 11.479 -9.649 -24.309 1.00 85.12 82 TYR A O 1
ATOM 607 N N . ARG A 1 83 ? 10.585 -11.661 -23.852 1.00 77.62 83 ARG A N 1
ATOM 608 C CA . ARG A 1 83 ? 11.809 -12.415 -24.174 1.00 77.62 83 ARG A CA 1
ATOM 609 C C . ARG A 1 83 ? 12.279 -12.142 -25.603 1.00 77.62 83 ARG A C 1
ATOM 611 O O . ARG A 1 83 ? 13.478 -12.005 -25.810 1.00 77.62 83 ARG A O 1
ATOM 618 N N . SER A 1 84 ? 11.342 -11.997 -26.548 1.00 73.94 84 SER A N 1
ATOM 619 C CA . SER A 1 84 ? 11.6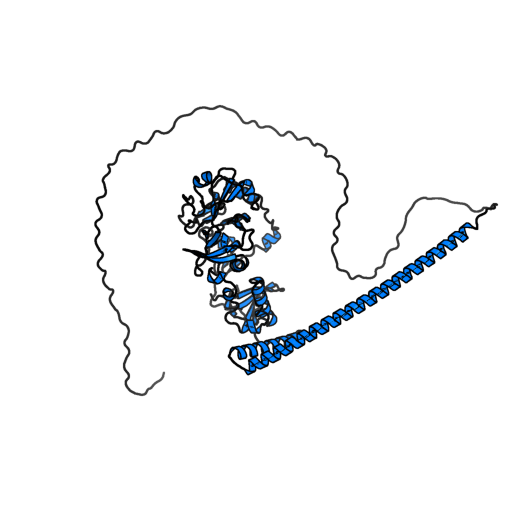64 -11.524 -27.892 1.00 73.94 84 SER A CA 1
ATOM 620 C C . SER A 1 84 ? 11.621 -9.999 -27.973 1.00 73.94 84 SER A C 1
ATOM 622 O O . SER A 1 84 ? 10.598 -9.356 -27.714 1.00 73.94 84 SER A O 1
ATOM 624 N N . TYR A 1 85 ? 12.732 -9.418 -28.422 1.00 71.44 85 TYR A N 1
ATOM 625 C CA . TYR A 1 85 ? 12.869 -7.982 -28.672 1.00 71.44 85 TYR A CA 1
ATOM 626 C C . TYR A 1 85 ? 11.843 -7.442 -29.674 1.00 71.44 85 TYR A C 1
ATOM 628 O O . TYR A 1 85 ? 11.336 -6.329 -29.522 1.00 71.44 85 TYR A O 1
ATOM 636 N N . TYR A 1 86 ? 11.508 -8.234 -30.694 1.00 73.06 86 TYR A N 1
ATOM 637 C CA . TYR A 1 86 ? 10.568 -7.822 -31.734 1.00 73.06 86 TYR A CA 1
ATOM 638 C C . TYR A 1 86 ? 9.145 -7.707 -31.185 1.00 73.06 86 TYR A C 1
ATOM 640 O O . TYR A 1 86 ? 8.470 -6.721 -31.466 1.00 73.06 86 TYR A O 1
ATOM 648 N N . SER A 1 87 ? 8.732 -8.619 -30.299 1.00 75.94 87 SER A N 1
ATOM 649 C CA . SER A 1 87 ? 7.460 -8.503 -29.574 1.00 75.94 87 SER A CA 1
ATOM 650 C C . SER A 1 87 ? 7.392 -7.239 -28.710 1.00 75.94 87 SER A C 1
ATOM 652 O O . SER A 1 87 ? 6.337 -6.621 -28.628 1.00 75.94 87 SER A O 1
ATOM 654 N N . TYR A 1 88 ? 8.508 -6.808 -28.117 1.00 78.81 88 TYR A N 1
ATOM 655 C CA . TYR A 1 88 ? 8.592 -5.529 -27.403 1.00 78.81 88 TYR A CA 1
ATOM 656 C C . TYR A 1 88 ? 8.467 -4.311 -28.338 1.00 78.81 88 TYR A C 1
ATOM 658 O O . TYR A 1 88 ? 7.732 -3.368 -28.032 1.00 78.81 88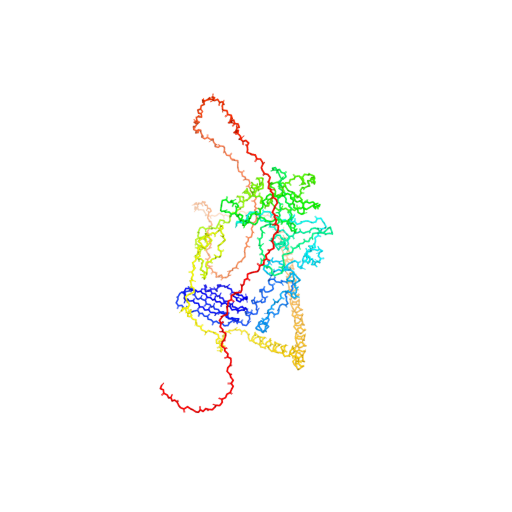 TYR A O 1
ATOM 666 N N . LEU A 1 89 ? 9.161 -4.305 -29.482 1.00 73.38 89 LEU A N 1
ATOM 667 C CA . LEU A 1 89 ? 9.083 -3.195 -30.438 1.00 73.38 89 LEU A CA 1
ATOM 668 C C . LEU A 1 89 ? 7.681 -3.059 -31.042 1.00 73.38 89 LEU A C 1
ATOM 670 O O . LEU A 1 89 ? 7.157 -1.944 -31.108 1.00 73.38 89 LEU A O 1
ATOM 674 N N . ASP A 1 90 ? 7.086 -4.186 -31.430 1.00 76.50 90 ASP A N 1
ATOM 675 C CA . ASP A 1 90 ? 5.843 -4.255 -32.197 1.00 76.50 90 ASP A CA 1
ATOM 676 C C . ASP A 1 90 ? 4.564 -4.179 -31.350 1.00 76.50 90 ASP A C 1
ATOM 678 O O . ASP A 1 90 ? 3.491 -3.976 -31.917 1.00 76.50 90 ASP A O 1
ATOM 682 N N . ASP A 1 91 ? 4.647 -4.321 -30.022 1.00 78.75 91 ASP A N 1
ATOM 683 C CA . ASP A 1 91 ? 3.513 -4.119 -29.113 1.00 78.75 91 ASP A CA 1
ATOM 684 C C . ASP A 1 91 ? 3.354 -2.617 -28.773 1.00 78.75 91 ASP A C 1
ATOM 686 O O . ASP A 1 91 ? 4.248 -2.020 -28.152 1.00 78.75 91 ASP A O 1
ATOM 690 N N . PRO A 1 92 ? 2.249 -1.962 -29.189 1.00 77.06 92 PRO A N 1
ATOM 691 C CA . PRO A 1 92 ? 1.966 -0.574 -28.836 1.00 77.06 92 PRO A CA 1
ATOM 692 C C . PRO A 1 92 ? 1.241 -0.436 -27.488 1.00 77.06 92 PRO A C 1
ATOM 694 O O . PRO A 1 92 ? 1.223 0.660 -26.933 1.00 77.06 92 PRO A O 1
ATOM 697 N N . ASN A 1 93 ? 0.628 -1.513 -26.981 1.00 78.19 93 ASN A N 1
ATOM 698 C CA . ASN A 1 93 ? -0.257 -1.497 -25.811 1.00 78.19 93 ASN A CA 1
ATOM 699 C C . ASN A 1 93 ? 0.430 -2.017 -24.540 1.00 78.19 93 ASN A C 1
ATOM 701 O O . ASN A 1 93 ? -0.025 -1.718 -23.441 1.00 78.19 93 ASN A O 1
ATOM 705 N N . TYR A 1 94 ? 1.538 -2.744 -24.703 1.00 82.19 94 TYR A N 1
ATOM 706 C CA . TYR A 1 94 ? 2.312 -3.390 -23.643 1.00 82.19 94 TYR A CA 1
ATOM 707 C C . TYR A 1 94 ? 1.519 -4.463 -22.874 1.00 82.19 94 TYR A C 1
ATOM 709 O O . TYR A 1 94 ? 0.405 -4.847 -23.246 1.00 82.19 94 TYR A O 1
ATOM 717 N N . TYR A 1 95 ? 2.124 -5.014 -21.817 1.00 86.38 95 TYR A N 1
ATOM 718 C CA . TYR A 1 95 ? 1.459 -5.990 -20.968 1.00 86.38 95 TYR A CA 1
ATOM 719 C C . TYR A 1 95 ? 0.436 -5.261 -20.101 1.00 86.38 95 TYR A C 1
ATOM 721 O O . TYR A 1 95 ? 0.779 -4.539 -19.164 1.00 86.38 95 TYR A O 1
ATOM 729 N N . ASP A 1 96 ? -0.819 -5.470 -20.469 1.00 88.12 96 ASP A N 1
ATOM 730 C CA . ASP A 1 96 ? -2.018 -4.997 -19.799 1.00 88.12 96 ASP A CA 1
ATOM 731 C C . ASP A 1 96 ? -2.406 -6.001 -18.692 1.00 88.12 96 ASP A C 1
ATOM 733 O O . ASP A 1 96 ? -2.904 -7.092 -19.008 1.00 88.12 96 ASP A O 1
ATOM 737 N N . PRO A 1 97 ? -2.162 -5.688 -17.402 1.00 89.44 97 PRO A N 1
ATOM 738 C CA . PRO A 1 97 ? -2.427 -6.619 -16.309 1.00 89.44 97 PRO A CA 1
ATOM 739 C C . PRO A 1 97 ? -3.924 -6.896 -16.128 1.00 89.44 97 PRO A C 1
ATOM 741 O O . PRO A 1 97 ? -4.268 -7.990 -15.686 1.00 89.44 97 PRO A O 1
ATOM 744 N N . SER A 1 98 ? -4.819 -5.987 -16.542 1.00 89.50 98 SER A N 1
ATOM 745 C CA . SER A 1 98 ? -6.275 -6.117 -16.340 1.00 89.50 98 SER A CA 1
ATOM 746 C C . SER A 1 98 ? -6.903 -7.335 -17.028 1.00 89.50 98 SER A C 1
ATOM 748 O O . SER A 1 98 ? -7.969 -7.803 -16.631 1.00 89.50 98 SER A O 1
ATOM 750 N N . ARG A 1 99 ? -6.207 -7.894 -18.027 1.00 89.75 99 ARG A N 1
ATOM 751 C CA . ARG A 1 99 ? -6.602 -9.112 -18.754 1.00 89.75 99 ARG A CA 1
ATOM 752 C C . ARG A 1 99 ? -6.312 -10.403 -17.995 1.00 89.75 99 ARG A C 1
ATOM 754 O O . ARG A 1 99 ? -6.920 -11.423 -18.296 1.00 89.75 99 ARG A O 1
ATOM 761 N N . ASN A 1 100 ? -5.361 -10.362 -17.061 1.00 90.19 100 ASN A N 1
ATOM 762 C CA . ASN A 1 100 ? -4.880 -11.519 -16.298 1.00 90.19 100 ASN A CA 1
ATOM 763 C C . ASN A 1 100 ? -5.156 -11.388 -14.790 1.00 90.19 100 ASN A C 1
ATOM 765 O O . ASN A 1 100 ? -5.062 -12.376 -14.062 1.00 90.19 100 ASN A O 1
ATOM 769 N N . TYR A 1 101 ? -5.484 -10.182 -14.322 1.00 93.56 101 TYR A N 1
ATOM 770 C CA . TYR A 1 101 ? -5.766 -9.861 -12.930 1.00 93.56 101 TYR A CA 1
ATOM 771 C C . TYR A 1 101 ? -7.136 -9.178 -12.813 1.00 93.56 101 TYR A C 1
ATOM 773 O O . TYR A 1 101 ? -7.360 -8.091 -13.350 1.00 93.56 101 TYR A O 1
ATOM 781 N N . SER A 1 102 ? -8.060 -9.829 -12.106 1.00 93.81 102 SER A N 1
ATOM 782 C CA . SER A 1 102 ? -9.394 -9.319 -11.800 1.00 93.81 102 SER A CA 1
ATOM 783 C C . SER A 1 102 ? -9.356 -8.031 -10.982 1.00 93.81 102 SER A C 1
ATOM 785 O O . SER A 1 102 ? -10.190 -7.162 -11.225 1.00 93.81 102 SER A O 1
ATOM 787 N N . SER A 1 103 ? -8.390 -7.861 -10.075 1.00 95.25 103 SER A N 1
ATOM 788 C CA . SER A 1 103 ? -8.327 -6.708 -9.165 1.00 95.25 103 SER A CA 1
ATOM 789 C C . SER A 1 103 ? -8.261 -5.352 -9.875 1.00 95.25 103 SER A C 1
ATOM 791 O O . SER A 1 103 ? -8.911 -4.406 -9.438 1.00 95.25 103 SER A O 1
ATOM 793 N N . TYR A 1 104 ? -7.593 -5.269 -11.027 1.00 94.12 104 TYR A N 1
ATOM 794 C CA . TYR A 1 104 ? -7.520 -4.067 -11.875 1.00 94.12 104 TYR A CA 1
ATOM 795 C C . TYR A 1 104 ? -8.871 -3.647 -12.487 1.00 94.12 104 TYR A C 1
ATOM 797 O O . TYR A 1 104 ? -8.995 -2.538 -13.002 1.00 94.12 104 TYR A O 1
ATOM 805 N N . ASN A 1 105 ? -9.892 -4.509 -12.442 1.00 94.00 105 ASN A N 1
ATOM 806 C CA . ASN A 1 105 ? -11.255 -4.174 -12.870 1.00 94.00 105 ASN A CA 1
ATOM 807 C C . ASN A 1 105 ? -12.098 -3.561 -11.736 1.00 94.00 105 ASN A C 1
ATOM 809 O O . ASN A 1 105 ? -13.181 -3.039 -12.001 1.00 94.00 105 ASN A O 1
ATOM 813 N N . TYR A 1 106 ? -11.612 -3.617 -10.489 1.00 94.81 106 TYR A N 1
ATOM 814 C CA . TYR A 1 106 ? -12.342 -3.195 -9.286 1.00 94.81 106 TYR A CA 1
ATOM 815 C C . TYR A 1 106 ? -11.597 -2.142 -8.452 1.00 94.81 106 TYR A C 1
ATOM 817 O O . TYR A 1 106 ? -12.239 -1.363 -7.752 1.00 94.81 106 TYR A O 1
ATOM 825 N N . VAL A 1 107 ? -10.268 -2.057 -8.580 1.00 95.50 107 VAL A N 1
ATOM 826 C CA . VAL A 1 107 ? -9.399 -1.112 -7.865 1.00 95.50 107 VAL A CA 1
ATOM 827 C C . VAL A 1 107 ? -8.578 -0.271 -8.844 1.00 95.50 107 VAL A C 1
ATOM 829 O O . VAL A 1 107 ? -8.213 -0.727 -9.925 1.00 95.50 107 VAL A O 1
ATOM 832 N N . SER A 1 108 ? -8.277 0.965 -8.444 1.00 93.81 108 SER A N 1
ATOM 833 C CA . SER A 1 108 ? -7.356 1.872 -9.137 1.00 93.81 108 SER A CA 1
ATOM 834 C C . SER A 1 108 ? -5.934 1.291 -9.188 1.00 93.81 108 SER A C 1
ATOM 836 O O . SER A 1 108 ? -5.422 0.820 -8.171 1.00 93.81 108 SER A O 1
ATOM 838 N N . ASP A 1 109 ? -5.270 1.362 -10.345 1.00 91.31 109 ASP A N 1
ATOM 839 C CA . ASP A 1 109 ? -3.902 0.855 -10.564 1.00 91.31 109 ASP A CA 1
ATOM 840 C C . ASP A 1 109 ? -2.823 1.641 -9.792 1.00 91.31 109 ASP A C 1
ATOM 842 O O . ASP A 1 109 ? -1.695 1.174 -9.630 1.00 91.31 109 ASP A O 1
ATOM 846 N N . TYR A 1 110 ? -3.196 2.800 -9.243 1.00 91.94 110 TYR A N 1
ATOM 847 C CA . TYR A 1 110 ? -2.411 3.564 -8.277 1.00 91.94 110 TYR A CA 1
ATOM 848 C C . TYR A 1 110 ? -2.317 2.913 -6.882 1.00 91.94 110 TYR A C 1
ATOM 850 O O . TYR A 1 110 ? -1.492 3.360 -6.083 1.00 91.94 110 TYR A O 1
ATOM 858 N N . VAL A 1 111 ? -3.129 1.895 -6.556 1.00 95.38 111 VAL A N 1
ATOM 859 C CA . VAL A 1 111 ? -3.010 1.142 -5.292 1.00 95.38 111 VAL A CA 1
ATOM 860 C C . VAL A 1 111 ? -1.924 0.058 -5.431 1.00 95.38 111 VAL A C 1
ATOM 862 O O . VAL A 1 111 ? -2.079 -0.859 -6.240 1.00 95.38 111 VAL A O 1
ATOM 865 N N . PRO A 1 112 ? -0.831 0.092 -4.644 1.00 93.25 112 PRO A N 1
ATOM 866 C CA . PRO A 1 112 ? 0.198 -0.946 -4.703 1.00 93.25 112 PRO A CA 1
ATOM 867 C C . PRO A 1 112 ? -0.307 -2.297 -4.173 1.00 93.25 112 PRO A C 1
ATOM 869 O O . PRO A 1 112 ? -1.044 -2.345 -3.191 1.00 93.25 112 PRO A O 1
ATOM 872 N N . GLY A 1 113 ? 0.133 -3.401 -4.785 1.00 92.44 113 GLY A N 1
ATOM 873 C CA . GLY A 1 113 ? -0.136 -4.765 -4.301 1.00 92.44 113 GLY A CA 1
ATOM 874 C C . GLY A 1 113 ? -1.533 -5.327 -4.598 1.00 92.44 113 GLY A C 1
ATOM 875 O O . GLY A 1 113 ? -1.858 -6.410 -4.116 1.00 92.44 113 GLY A O 1
ATOM 876 N N . ILE A 1 114 ? -2.367 -4.647 -5.397 1.00 95.12 114 ILE A N 1
ATOM 877 C CA . ILE A 1 114 ? -3.691 -5.176 -5.787 1.00 95.12 114 ILE A CA 1
ATOM 878 C C . ILE A 1 114 ? -3.612 -6.486 -6.580 1.00 95.12 114 ILE A C 1
ATOM 880 O O . ILE A 1 114 ? -4.566 -7.257 -6.609 1.00 95.12 114 ILE A O 1
ATOM 884 N N . ASP A 1 115 ? -2.484 -6.752 -7.227 1.00 94.12 115 ASP A N 1
ATOM 885 C CA . ASP A 1 115 ? -2.205 -7.967 -7.984 1.00 94.12 115 ASP A CA 1
ATOM 886 C C . ASP A 1 115 ? -2.104 -9.221 -7.099 1.00 94.12 115 ASP A C 1
ATOM 888 O O . ASP A 1 115 ? -2.554 -10.284 -7.524 1.00 94.12 115 ASP A O 1
ATOM 892 N N . ASP A 1 116 ? -1.624 -9.108 -5.854 1.00 94.94 116 ASP A N 1
ATOM 893 C CA . ASP A 1 116 ? -1.604 -10.240 -4.915 1.00 94.94 116 ASP A CA 1
ATOM 894 C C . ASP A 1 116 ? -3.014 -10.645 -4.448 1.00 94.94 116 ASP A C 1
ATOM 896 O O . ASP A 1 116 ? -3.247 -11.815 -4.138 1.00 94.94 116 ASP A O 1
ATOM 900 N N . LEU A 1 117 ? -3.985 -9.721 -4.438 1.00 97.00 117 LEU A N 1
ATOM 901 C CA . LEU A 1 117 ? -5.356 -9.994 -3.979 1.00 97.00 117 LEU A CA 1
ATOM 902 C C . LEU A 1 117 ? -5.995 -11.167 -4.731 1.00 97.00 117 LEU A C 1
ATOM 904 O O . LEU A 1 117 ? -6.641 -12.021 -4.123 1.00 97.00 117 LEU A O 1
ATOM 908 N N . ASP A 1 118 ? -5.775 -11.254 -6.040 1.00 95.88 118 ASP A N 1
ATOM 909 C CA . ASP A 1 118 ? -6.362 -12.310 -6.866 1.00 95.88 118 ASP A CA 1
ATOM 910 C C . ASP A 1 118 ? -5.759 -13.702 -6.599 1.00 95.88 118 ASP A C 1
ATOM 912 O O . ASP A 1 118 ? -6.328 -14.711 -7.017 1.00 95.88 118 ASP A O 1
ATOM 916 N N . ASP A 1 119 ? -4.596 -13.780 -5.948 1.00 95.25 119 ASP A N 1
ATOM 917 C CA . ASP A 1 119 ? -3.949 -15.042 -5.578 1.00 95.25 119 ASP A CA 1
ATOM 918 C C . ASP A 1 119 ? -4.347 -15.495 -4.157 1.00 95.25 119 ASP A C 1
ATOM 920 O O . ASP A 1 119 ? -4.315 -16.693 -3.857 1.00 95.25 119 ASP A O 1
ATOM 924 N N . TYR A 1 120 ? -4.839 -14.584 -3.306 1.00 97.31 120 TYR A N 1
ATOM 925 C CA . TYR A 1 120 ? -5.208 -14.859 -1.906 1.00 97.31 120 TYR A CA 1
ATOM 926 C C . TYR A 1 120 ? -6.698 -14.704 -1.558 1.00 97.31 120 TYR A C 1
ATOM 928 O O . TYR A 1 120 ? -7.090 -15.054 -0.446 1.00 97.31 120 TYR A O 1
ATOM 936 N N . GLY A 1 121 ? -7.540 -14.232 -2.474 1.00 97.31 121 GLY A N 1
ATOM 937 C CA . GLY A 1 121 ? -8.975 -14.077 -2.236 1.00 97.31 121 GLY A CA 1
ATOM 938 C C . GLY A 1 121 ? -9.809 -14.029 -3.510 1.00 97.31 121 GLY A C 1
ATOM 939 O O . GLY A 1 121 ? -9.302 -14.254 -4.610 1.00 97.31 121 GLY A O 1
ATOM 940 N N . ASP A 1 122 ? -11.099 -13.755 -3.337 1.00 97.25 122 ASP A N 1
ATOM 941 C CA . ASP A 1 122 ? -12.123 -13.825 -4.378 1.00 97.25 122 ASP A CA 1
ATOM 942 C C . ASP A 1 122 ? -12.953 -12.537 -4.428 1.00 97.25 122 ASP A C 1
ATOM 944 O O . ASP A 1 122 ? -13.372 -12.004 -3.399 1.00 97.25 122 ASP A O 1
ATOM 948 N N . TRP A 1 123 ? -13.221 -12.042 -5.637 1.00 97.38 123 TRP A N 1
ATOM 949 C CA . TRP A 1 123 ? -14.058 -10.862 -5.859 1.00 97.38 123 TRP A CA 1
ATOM 950 C C . TRP A 1 123 ? -15.535 -11.249 -5.933 1.00 97.38 123 TRP A C 1
ATOM 952 O O . TRP A 1 123 ? -15.939 -12.020 -6.803 1.00 97.38 123 TRP A O 1
ATOM 962 N N . GLN A 1 124 ? -16.352 -10.686 -5.044 1.00 96.94 124 GLN A N 1
ATOM 963 C CA . GLN A 1 124 ? -17.775 -11.001 -4.917 1.00 96.94 124 GLN A CA 1
ATOM 964 C C . GLN A 1 124 ? -18.608 -9.719 -4.906 1.00 96.94 124 GLN A C 1
ATOM 966 O O . GLN A 1 124 ? -18.197 -8.709 -4.340 1.00 96.94 124 GLN A O 1
ATOM 971 N N . ASN A 1 125 ? -19.789 -9.745 -5.527 1.00 96.38 125 ASN A N 1
ATOM 972 C CA . ASN A 1 125 ? -20.706 -8.607 -5.504 1.00 96.38 125 ASN A CA 1
ATOM 973 C C . ASN A 1 125 ? -21.511 -8.615 -4.194 1.00 96.38 125 ASN A C 1
ATOM 975 O O . ASN A 1 125 ? -22.432 -9.418 -4.035 1.00 96.38 125 ASN A O 1
ATOM 979 N N . VAL A 1 126 ? -21.153 -7.734 -3.261 1.00 96.19 126 VAL A N 1
ATOM 980 C CA . VAL A 1 126 ? -21.813 -7.572 -1.964 1.00 96.19 126 VAL A CA 1
ATOM 981 C C . VAL A 1 126 ? -22.881 -6.486 -2.078 1.00 96.19 126 VAL A C 1
ATOM 983 O O . VAL A 1 126 ? -22.628 -5.377 -2.560 1.00 96.19 126 VAL A O 1
ATOM 986 N N . SER A 1 127 ? -24.095 -6.799 -1.618 1.00 91.88 127 SER A N 1
ATOM 987 C CA . SER A 1 127 ? -25.234 -5.878 -1.684 1.00 91.88 127 SER A CA 1
ATOM 988 C C . SER A 1 127 ? -24.902 -4.517 -1.059 1.00 91.88 127 SER A C 1
ATOM 990 O O . SER A 1 127 ? -24.299 -4.446 0.010 1.00 91.88 127 SER A O 1
ATOM 992 N N . ASN A 1 128 ? -25.312 -3.439 -1.731 1.00 89.12 128 ASN A N 1
ATOM 993 C CA . ASN A 1 128 ? -25.038 -2.031 -1.402 1.00 89.12 128 ASN A CA 1
ATOM 994 C C . ASN A 1 128 ? -23.575 -1.552 -1.536 1.00 89.12 128 ASN A C 1
ATOM 996 O O . ASN A 1 128 ? -23.355 -0.343 -1.485 1.00 89.12 128 ASN A O 1
ATOM 1000 N N . TYR A 1 129 ? -22.596 -2.439 -1.754 1.00 93.75 129 TYR A N 1
ATOM 1001 C CA . TYR A 1 129 ? -21.175 -2.069 -1.880 1.00 93.75 129 TYR A CA 1
ATOM 1002 C C . TYR A 1 129 ? -20.561 -2.378 -3.255 1.00 93.75 129 TYR A C 1
ATOM 1004 O O . TYR A 1 129 ? -19.567 -1.760 -3.630 1.00 93.75 129 TYR A O 1
ATOM 1012 N N . GLY A 1 130 ? -21.169 -3.273 -4.039 1.00 94.50 130 GLY A N 1
ATOM 1013 C CA . GLY A 1 130 ? -20.639 -3.689 -5.337 1.00 94.50 130 GLY A CA 1
ATOM 1014 C C . GLY A 1 130 ? -19.574 -4.775 -5.186 1.00 94.50 130 GLY A C 1
ATOM 1015 O O . GLY A 1 130 ? -19.639 -5.591 -4.271 1.00 94.50 130 GLY A O 1
ATOM 1016 N N . TYR A 1 131 ? -18.591 -4.813 -6.087 1.00 96.19 131 TYR A N 1
ATOM 1017 C CA . TYR A 1 131 ? -17.523 -5.812 -6.015 1.00 96.19 131 TYR A CA 1
ATOM 1018 C C . TYR A 1 131 ? -16.559 -5.523 -4.862 1.00 96.19 131 TYR A C 1
ATOM 1020 O O . TYR A 1 131 ? -15.828 -4.534 -4.866 1.00 96.19 131 TYR A O 1
ATOM 1028 N N . CYS A 1 132 ? -16.558 -6.419 -3.883 1.00 97.94 132 CYS A N 1
ATOM 1029 C CA . CYS A 1 132 ? -15.681 -6.413 -2.722 1.00 97.94 132 CYS A CA 1
ATOM 1030 C C . CYS A 1 132 ? -14.801 -7.667 -2.739 1.00 97.94 132 CYS A C 1
ATOM 1032 O O . CYS A 1 132 ? -15.150 -8.680 -3.350 1.00 97.94 132 CYS A O 1
ATOM 1034 N N . TRP A 1 133 ? -13.656 -7.606 -2.069 1.00 98.38 133 TRP A N 1
ATOM 1035 C CA . TRP A 1 133 ? -12.698 -8.706 -2.031 1.00 98.38 133 TRP A CA 1
ATOM 1036 C C . TRP A 1 133 ? -12.813 -9.498 -0.729 1.00 98.38 133 TRP A C 1
ATOM 1038 O O . TRP A 1 133 ? -12.758 -8.922 0.358 1.00 98.38 133 TRP A O 1
ATOM 1048 N N . HIS A 1 134 ? -12.956 -10.815 -0.839 1.00 97.88 134 HIS A N 1
ATOM 1049 C CA . HIS A 1 134 ? -13.027 -11.739 0.286 1.00 97.88 134 HIS A CA 1
ATOM 1050 C C . HIS A 1 134 ? -11.714 -12.533 0.413 1.00 97.88 134 HIS A C 1
ATOM 1052 O O . HIS A 1 134 ? -11.381 -13.276 -0.515 1.00 97.88 134 HIS A O 1
ATOM 1058 N N . PRO A 1 135 ? -10.958 -12.412 1.520 1.00 98.06 135 PRO A N 1
ATOM 1059 C CA . PRO A 1 135 ? -9.751 -13.208 1.741 1.00 98.06 135 PRO A CA 1
ATOM 1060 C C . PRO A 1 135 ? -10.079 -14.696 1.947 1.00 98.06 135 PRO A C 1
ATOM 1062 O O . PRO A 1 135 ? -11.000 -15.036 2.684 1.00 98.06 135 PRO A O 1
ATOM 1065 N N . ARG A 1 136 ? -9.270 -15.604 1.383 1.00 97.56 136 ARG A N 1
ATOM 1066 C CA . ARG A 1 136 ? -9.328 -17.046 1.691 1.00 97.56 136 ARG A CA 1
ATOM 1067 C C . ARG A 1 136 ? -8.593 -17.332 3.007 1.00 97.56 136 ARG A C 1
ATOM 1069 O O . ARG A 1 136 ? -7.413 -17.681 3.009 1.00 97.56 136 ARG A O 1
ATOM 1076 N N . VAL A 1 137 ? -9.295 -17.146 4.123 1.00 96.00 137 VAL A N 1
ATOM 1077 C CA . VAL A 1 137 ? -8.799 -17.272 5.511 1.00 96.00 137 VAL A CA 1
ATOM 1078 C C . VAL A 1 137 ? -9.756 -18.105 6.376 1.00 96.00 137 VAL A C 1
ATOM 1080 O O . VAL A 1 137 ? -10.847 -18.461 5.937 1.00 96.00 137 VAL A O 1
ATOM 1083 N N . ASP A 1 138 ? -9.357 -18.437 7.609 1.00 92.44 138 ASP A N 1
ATOM 1084 C CA . ASP A 1 138 ? -10.238 -19.141 8.552 1.00 92.44 138 ASP A CA 1
ATOM 1085 C C . ASP A 1 138 ? -11.485 -18.309 8.898 1.00 92.44 138 ASP A C 1
ATOM 1087 O O . ASP A 1 138 ? -11.403 -17.091 9.048 1.00 92.44 138 ASP A O 1
ATOM 1091 N N . ALA A 1 139 ? -12.601 -18.978 9.200 1.00 89.25 139 ALA A N 1
ATOM 1092 C CA . ALA A 1 139 ? -13.859 -18.334 9.601 1.00 89.25 139 ALA A CA 1
ATOM 1093 C C . ALA A 1 139 ? -13.766 -17.437 10.858 1.00 89.25 139 ALA A C 1
ATOM 1095 O O . ALA A 1 139 ? -14.627 -16.593 11.071 1.00 89.25 139 ALA A O 1
ATOM 1096 N N . SER A 1 140 ? -12.741 -17.604 11.704 1.00 89.62 140 SER A N 1
ATOM 1097 C CA . SER A 1 140 ? -12.506 -16.755 12.884 1.00 89.62 140 SER A CA 1
ATOM 1098 C C . SER A 1 140 ? -11.465 -15.651 12.650 1.00 89.62 140 SER A C 1
ATOM 1100 O O . SER A 1 140 ? -10.904 -15.131 13.616 1.00 89.62 140 SER A O 1
ATOM 1102 N N . TRP A 1 141 ? -11.092 -15.373 11.401 1.00 95.50 141 TRP A N 1
ATOM 1103 C CA . TRP A 1 141 ? -10.198 -14.269 11.056 1.00 95.50 141 TRP A CA 1
ATOM 1104 C C . TRP A 1 141 ? -10.961 -12.939 11.062 1.00 95.50 141 TRP A C 1
ATOM 1106 O O . TRP A 1 141 ? -12.109 -12.875 10.623 1.00 95.50 141 TRP A O 1
ATOM 1116 N N . ALA A 1 142 ? -10.306 -11.871 11.516 1.00 96.62 142 ALA A N 1
ATOM 1117 C CA . ALA A 1 142 ? -10.771 -10.504 11.332 1.00 96.62 142 ALA A CA 1
ATOM 1118 C C . ALA A 1 142 ? -9.601 -9.578 10.935 1.00 96.62 142 ALA A C 1
ATOM 1120 O O . ALA A 1 142 ? -8.444 -9.884 11.242 1.00 96.62 142 ALA A O 1
ATOM 1121 N N . PRO A 1 143 ? -9.880 -8.439 10.272 1.00 97.94 143 PRO A N 1
ATOM 1122 C CA . PRO A 1 143 ? -8.856 -7.487 9.851 1.00 97.94 143 PRO A CA 1
ATOM 1123 C C . PRO A 1 143 ? -8.032 -6.945 11.029 1.00 97.94 143 PRO A C 1
ATOM 1125 O O . PRO A 1 143 ? -8.568 -6.705 12.109 1.00 97.94 143 PRO A O 1
ATOM 1128 N N . TYR A 1 144 ? -6.746 -6.663 10.795 1.00 97.69 144 TYR A N 1
ATOM 1129 C CA . TYR A 1 144 ? -5.811 -6.100 11.786 1.00 97.69 144 TYR A CA 1
ATOM 1130 C C . TYR A 1 144 ? -5.530 -7.011 13.004 1.00 97.69 144 TYR A C 1
ATOM 1132 O O . TYR A 1 144 ? -5.301 -6.512 14.109 1.00 97.69 144 TYR A O 1
ATOM 1140 N N . GLN A 1 145 ? -5.522 -8.339 12.807 1.00 96.44 145 GLN A N 1
ATOM 1141 C CA . GLN A 1 145 ? -5.205 -9.342 13.845 1.00 96.44 145 GLN A CA 1
ATOM 1142 C C . GLN A 1 145 ? -3.905 -10.135 13.624 1.00 96.44 145 GLN A C 1
ATOM 1144 O O . GLN A 1 145 ? -3.511 -10.895 14.508 1.00 96.44 145 GLN A O 1
ATOM 1149 N N . SER A 1 146 ? -3.227 -9.970 12.483 1.00 96.81 146 SER A N 1
ATOM 1150 C CA . SER A 1 146 ? -1.931 -10.605 12.207 1.00 96.81 146 SER A CA 1
ATOM 1151 C C . SER A 1 146 ? -0.938 -9.586 11.650 1.00 96.81 146 SER A C 1
ATOM 1153 O O . SER A 1 146 ? -0.995 -9.203 10.484 1.00 96.81 146 SER A O 1
ATOM 1155 N N . GLY A 1 147 ? -0.033 -9.092 12.488 1.00 97.06 147 GLY A N 1
ATOM 1156 C CA . GLY A 1 147 ? 0.841 -7.981 12.110 1.00 97.06 147 GLY A CA 1
ATOM 1157 C C . GLY A 1 147 ? 1.517 -7.338 13.307 1.00 97.06 147 GLY A C 1
ATOM 1158 O O . GLY A 1 147 ? 1.708 -7.988 14.327 1.00 97.06 147 GLY A O 1
ATOM 1159 N N . TYR A 1 148 ? 1.891 -6.069 13.198 1.00 95.88 148 TYR A N 1
ATOM 1160 C CA . TYR A 1 148 ? 2.394 -5.267 14.312 1.00 95.88 148 TYR A CA 1
ATOM 1161 C C . TYR A 1 148 ? 2.180 -3.772 14.064 1.00 95.88 148 TYR A C 1
ATOM 1163 O O . TYR A 1 148 ? 2.072 -3.317 12.924 1.00 95.88 148 TYR A O 1
ATOM 1171 N N . TRP A 1 149 ? 2.158 -2.985 15.139 1.00 96.00 149 TRP A N 1
ATOM 1172 C CA . TRP A 1 149 ? 2.106 -1.527 15.054 1.00 96.00 149 TRP A CA 1
ATOM 1173 C C . TRP A 1 149 ? 3.511 -0.919 15.042 1.00 96.00 149 TRP A C 1
ATOM 1175 O O . TRP A 1 149 ? 4.277 -1.071 15.995 1.00 96.00 149 TRP A O 1
ATOM 1185 N N . GLN A 1 150 ? 3.840 -0.177 13.982 1.00 92.69 150 GLN A N 1
ATOM 1186 C CA . GLN A 1 150 ? 5.106 0.542 13.839 1.00 92.69 150 GLN A CA 1
ATOM 1187 C C . GLN A 1 150 ? 4.892 2.056 13.908 1.00 92.69 150 GLN A C 1
ATOM 1189 O O . GLN A 1 150 ? 3.987 2.597 13.281 1.00 92.69 150 GLN A O 1
ATOM 1194 N N . MET A 1 151 ? 5.765 2.760 14.628 1.00 91.75 151 MET A N 1
ATOM 1195 C CA . MET A 1 151 ? 5.813 4.221 14.594 1.00 91.75 151 MET A CA 1
ATOM 1196 C C . MET A 1 151 ? 6.594 4.695 13.361 1.00 91.75 151 MET A C 1
ATOM 1198 O O . MET A 1 151 ? 7.816 4.554 13.320 1.00 91.75 151 MET A O 1
ATOM 1202 N N . ASP A 1 152 ? 5.902 5.266 12.377 1.00 90.75 152 ASP A N 1
ATOM 1203 C CA . ASP A 1 152 ? 6.486 5.776 11.132 1.00 90.75 152 ASP A CA 1
ATOM 1204 C C . ASP A 1 152 ? 6.321 7.300 11.017 1.00 90.75 152 ASP A C 1
ATOM 1206 O O . ASP A 1 152 ? 5.265 7.852 11.323 1.00 90.75 152 ASP A O 1
ATOM 1210 N N . TYR A 1 153 ? 7.362 8.015 10.587 1.00 88.81 153 TYR A N 1
ATOM 1211 C CA . TYR A 1 153 ? 7.319 9.475 10.457 1.00 88.81 153 TYR A CA 1
ATOM 1212 C C . TYR A 1 153 ? 7.129 9.872 8.985 1.00 88.81 153 TYR A C 1
ATOM 1214 O O . TYR A 1 153 ? 7.979 9.526 8.165 1.00 88.81 153 TYR A O 1
ATOM 1222 N N . PRO A 1 154 ? 6.093 10.659 8.628 1.00 90.00 154 PRO A N 1
ATOM 1223 C CA . PRO A 1 154 ? 5.254 11.483 9.506 1.00 90.00 154 PRO A CA 1
ATOM 1224 C C . PRO A 1 154 ? 3.845 10.917 9.774 1.00 90.00 154 PRO A C 1
ATOM 1226 O O . PRO A 1 154 ? 2.944 11.680 10.113 1.00 90.00 154 PRO A O 1
ATOM 1229 N N . TYR A 1 155 ? 3.604 9.621 9.573 1.00 92.19 155 TYR A N 1
ATOM 1230 C CA . TYR A 1 155 ? 2.251 9.050 9.589 1.00 92.19 155 TYR A CA 1
ATOM 1231 C C . TYR A 1 155 ? 1.725 8.635 10.975 1.00 92.19 155 TYR A C 1
ATOM 1233 O O . TYR A 1 155 ? 0.512 8.573 11.163 1.00 92.19 155 TYR A O 1
ATOM 1241 N N . GLY A 1 156 ? 2.599 8.385 11.951 1.00 93.31 156 GLY A N 1
ATOM 1242 C CA . GLY A 1 156 ? 2.235 7.879 13.276 1.00 93.31 156 GLY A CA 1
ATOM 1243 C C . GLY A 1 156 ? 2.255 6.356 13.356 1.00 93.31 156 GLY A C 1
ATOM 1244 O O . GLY A 1 156 ? 3.065 5.692 12.708 1.00 93.31 156 GLY A O 1
ATOM 1245 N N . LEU A 1 157 ? 1.354 5.802 14.169 1.00 94.81 157 LEU A N 1
ATOM 1246 C CA . LEU A 1 157 ? 1.141 4.359 14.268 1.00 94.81 157 LEU A CA 1
ATOM 1247 C C . LEU A 1 157 ? 0.572 3.820 12.951 1.00 94.81 157 LEU A C 1
ATOM 1249 O O . LEU A 1 157 ? -0.580 4.071 12.603 1.00 94.81 157 LEU A O 1
ATOM 1253 N N . THR A 1 158 ? 1.417 3.083 12.240 1.00 96.62 158 THR A N 1
ATOM 1254 C CA . THR A 1 158 ? 1.144 2.406 10.973 1.00 96.62 158 THR A CA 1
ATOM 1255 C C . THR A 1 158 ? 1.016 0.914 11.235 1.00 96.62 158 THR A C 1
ATOM 1257 O O . THR A 1 158 ? 1.838 0.340 11.955 1.00 96.62 158 THR A O 1
ATOM 1260 N N . TRP A 1 159 ? -0.014 0.286 10.672 1.00 97.94 159 TRP A N 1
ATOM 1261 C CA . TRP A 1 159 ? -0.158 -1.165 10.733 1.00 97.94 159 TRP A CA 1
ATOM 1262 C C . TRP A 1 159 ? 0.783 -1.817 9.723 1.00 97.94 159 TRP A C 1
ATOM 1264 O O . TRP A 1 159 ? 0.777 -1.447 8.551 1.00 97.94 159 TRP A O 1
ATOM 1274 N N . VAL A 1 160 ? 1.566 -2.801 10.159 1.00 97.12 160 VAL A N 1
ATOM 1275 C CA . VAL A 1 160 ? 2.357 -3.651 9.268 1.00 97.12 160 VAL A CA 1
ATOM 1276 C C . VAL A 1 160 ? 1.795 -5.064 9.328 1.00 97.12 160 VAL A C 1
ATOM 1278 O O . VAL A 1 160 ? 1.813 -5.715 10.367 1.00 97.12 160 VAL A O 1
ATOM 1281 N N . SER A 1 161 ? 1.275 -5.513 8.193 1.00 97.25 161 SER A N 1
ATOM 1282 C CA . SER A 1 161 ? 0.630 -6.812 8.002 1.00 97.25 161 SER A CA 1
ATOM 1283 C C . SER A 1 161 ? 1.624 -7.972 7.963 1.00 97.25 161 SER A C 1
ATOM 1285 O O . SER A 1 161 ? 2.655 -7.874 7.297 1.00 97.25 161 SER A O 1
ATOM 1287 N N . ASN A 1 162 ? 1.260 -9.102 8.575 1.00 96.88 162 ASN A N 1
ATOM 1288 C CA . ASN A 1 162 ? 1.912 -10.392 8.318 1.00 96.88 162 ASN A CA 1
ATOM 1289 C C . ASN A 1 162 ? 1.263 -11.147 7.142 1.00 96.88 162 ASN A C 1
ATOM 1291 O O . ASN A 1 162 ? 1.850 -12.097 6.621 1.00 96.88 162 ASN A O 1
ATOM 1295 N N . GLU A 1 163 ? 0.059 -10.758 6.709 1.00 97.00 163 GLU A N 1
ATOM 1296 C CA . GLU A 1 163 ? -0.575 -11.325 5.521 1.00 97.00 163 GLU A CA 1
ATOM 1297 C C . GLU A 1 163 ? 0.103 -10.809 4.230 1.00 97.00 163 GLU A C 1
ATOM 1299 O O . GLU A 1 163 ? 0.207 -9.588 4.063 1.00 97.00 163 GLU A O 1
ATOM 1304 N N . PRO A 1 164 ? 0.522 -11.684 3.283 1.00 95.06 164 PRO A N 1
ATOM 1305 C CA . PRO A 1 164 ? 1.261 -11.280 2.073 1.00 95.06 164 PRO A CA 1
ATOM 1306 C C . PRO A 1 164 ? 0.540 -10.270 1.171 1.00 95.06 164 PRO A C 1
ATOM 1308 O O . PRO A 1 164 ? 1.175 -9.546 0.416 1.00 95.06 164 PRO A O 1
ATOM 1311 N N . TRP A 1 165 ? -0.787 -10.229 1.258 1.00 96.19 165 TRP A N 1
ATOM 1312 C CA . TRP A 1 165 ? -1.684 -9.383 0.475 1.00 96.19 165 TRP A CA 1
ATOM 1313 C C . TRP A 1 165 ? -2.098 -8.089 1.199 1.00 96.19 165 TRP A C 1
ATOM 1315 O O . TRP A 1 165 ? -2.795 -7.255 0.623 1.00 96.19 165 TRP A O 1
ATOM 1325 N N . GLY A 1 166 ? -1.711 -7.908 2.468 1.00 96.69 166 GLY A N 1
ATOM 1326 C CA . GLY A 1 166 ? -2.327 -6.924 3.367 1.00 96.69 166 GLY A CA 1
ATOM 1327 C C . GLY A 1 166 ? -2.088 -5.448 3.030 1.00 96.69 166 GLY A C 1
ATOM 1328 O O . GLY A 1 166 ? -2.820 -4.596 3.528 1.00 96.69 166 GLY A O 1
ATOM 1329 N N . TYR A 1 167 ? -1.114 -5.114 2.176 1.00 96.31 167 TYR A N 1
ATOM 1330 C CA . TYR A 1 167 ? -0.770 -3.714 1.897 1.00 96.31 167 TYR A CA 1
ATOM 1331 C C . TYR A 1 167 ? -1.951 -2.914 1.319 1.00 96.31 167 TYR A C 1
ATOM 1333 O O . TYR A 1 167 ? -2.284 -1.848 1.837 1.00 96.31 167 TYR A O 1
ATOM 1341 N N . ALA A 1 168 ? -2.627 -3.424 0.283 1.00 97.19 168 ALA A N 1
ATOM 1342 C CA . ALA A 1 168 ? -3.778 -2.723 -0.286 1.00 97.19 168 ALA A CA 1
ATOM 1343 C C . ALA A 1 168 ? -4.962 -2.641 0.710 1.00 97.19 168 ALA A C 1
ATOM 1345 O O . ALA A 1 168 ? -5.433 -1.527 0.962 1.00 97.19 168 ALA A O 1
ATOM 1346 N N . PRO A 1 169 ? -5.418 -3.743 1.347 1.00 97.81 169 PRO A N 1
ATOM 1347 C CA . PRO A 1 169 ? -6.631 -3.707 2.165 1.00 97.81 169 PRO A CA 1
ATOM 1348 C C . PRO A 1 169 ? -6.516 -3.006 3.525 1.00 97.81 169 PRO A C 1
ATOM 1350 O O . PRO A 1 169 ? -7.540 -2.670 4.122 1.00 97.81 169 PRO A O 1
ATOM 1353 N N . TYR A 1 170 ? -5.303 -2.790 4.045 1.00 98.19 170 TYR A N 1
ATOM 1354 C CA . TYR A 1 170 ? -5.097 -2.105 5.330 1.00 98.19 170 TYR A CA 1
ATOM 1355 C C . TYR A 1 170 ? -4.742 -0.615 5.208 1.00 98.19 170 TYR A C 1
ATOM 1357 O O . TYR A 1 170 ? -4.869 0.126 6.186 1.00 98.19 170 TYR A O 1
ATOM 1365 N N . HIS A 1 171 ? -4.352 -0.147 4.019 1.00 98.06 171 HIS A N 1
ATOM 1366 C CA . HIS A 1 171 ? -3.989 1.258 3.790 1.00 98.06 171 HIS A CA 1
ATOM 1367 C C . HIS A 1 171 ? -4.980 2.035 2.910 1.00 98.06 171 HIS A C 1
ATOM 1369 O O . HIS A 1 171 ? -4.884 3.263 2.820 1.00 98.06 171 HIS A O 1
ATOM 1375 N N . TYR A 1 172 ? -5.947 1.341 2.299 1.00 97.50 172 TYR A N 1
ATOM 1376 C CA . TYR A 1 172 ? -6.949 1.895 1.385 1.00 97.50 172 TYR A CA 1
ATOM 1377 C C . TYR A 1 172 ? -8.324 1.230 1.595 1.00 97.50 172 TYR A C 1
ATOM 1379 O O . TYR A 1 172 ? -8.416 0.133 2.143 1.00 97.50 172 TYR A O 1
ATOM 1387 N N . GLY A 1 173 ? -9.410 1.866 1.138 1.00 95.88 173 GLY A N 1
ATOM 1388 C CA . GLY A 1 173 ? -10.767 1.297 1.207 1.00 95.88 173 GLY A CA 1
ATOM 1389 C C . GLY A 1 173 ? -11.368 1.249 2.622 1.00 95.88 173 GLY A C 1
ATOM 1390 O O . GLY A 1 173 ? -11.132 2.146 3.435 1.00 95.88 173 GLY A O 1
ATOM 1391 N N . ARG A 1 174 ? -12.199 0.238 2.905 1.00 97.56 174 ARG A N 1
ATOM 1392 C CA . ARG A 1 174 ? -12.836 -0.057 4.210 1.00 97.56 174 ARG A CA 1
ATOM 1393 C C . ARG A 1 174 ? -13.084 -1.561 4.365 1.00 97.56 174 ARG A C 1
ATOM 1395 O O . ARG A 1 174 ? -13.030 -2.290 3.383 1.00 97.56 174 ARG A O 1
ATOM 1402 N N . TRP A 1 175 ? -13.416 -2.019 5.570 1.00 98.25 175 TRP A N 1
ATOM 1403 C CA . TRP A 1 175 ? -13.805 -3.413 5.824 1.00 98.25 175 TRP A CA 1
ATOM 1404 C C . TRP A 1 175 ? -15.268 -3.518 6.242 1.00 98.25 175 TRP A C 1
ATOM 1406 O O . TRP A 1 175 ? -15.686 -2.842 7.175 1.00 98.25 175 TRP A O 1
ATOM 1416 N N . THR A 1 176 ? -16.046 -4.373 5.584 1.00 97.62 176 THR A N 1
ATOM 1417 C CA . THR A 1 176 ? -17.430 -4.676 5.973 1.00 97.62 176 THR A CA 1
ATOM 1418 C C . THR A 1 176 ? -17.559 -6.138 6.387 1.00 97.62 176 THR A C 1
ATOM 1420 O O . THR A 1 176 ? -16.865 -7.002 5.846 1.00 97.62 176 THR A O 1
ATOM 1423 N N . TYR A 1 177 ? -18.444 -6.409 7.343 1.00 96.62 177 TYR A N 1
ATOM 1424 C CA . TYR A 1 177 ? -18.829 -7.758 7.739 1.00 96.62 177 TYR A CA 1
ATOM 1425 C C . TYR A 1 177 ? -20.241 -8.040 7.219 1.00 96.62 177 TYR A C 1
ATOM 1427 O O . TYR A 1 177 ? -21.184 -7.310 7.528 1.00 96.62 177 TYR A O 1
ATOM 1435 N N . SER A 1 178 ? -20.390 -9.067 6.386 1.00 94.94 178 SER A N 1
ATOM 1436 C CA . SER A 1 178 ? -21.645 -9.404 5.711 1.00 94.94 178 SER A CA 1
ATOM 1437 C C . SER A 1 178 ? -21.752 -10.913 5.529 1.00 94.94 178 SER A C 1
ATOM 1439 O O . SER A 1 178 ? -20.753 -11.551 5.217 1.00 94.94 178 SER A O 1
ATOM 1441 N N . ALA A 1 179 ? -22.942 -11.491 5.726 1.00 92.81 179 ALA A N 1
ATOM 1442 C CA . ALA A 1 179 ? -23.167 -12.942 5.632 1.00 92.81 179 ALA A CA 1
ATOM 1443 C C . ALA A 1 179 ? -22.083 -13.769 6.365 1.00 92.81 179 ALA A C 1
ATOM 1445 O O . ALA A 1 179 ? -21.476 -14.670 5.789 1.00 92.81 179 ALA A O 1
ATOM 1446 N N . ASP A 1 180 ? -21.802 -13.389 7.616 1.00 92.75 180 ASP A N 1
ATOM 1447 C CA . ASP A 1 180 ? -20.788 -13.977 8.506 1.00 92.75 180 ASP A CA 1
ATOM 1448 C C . ASP A 1 180 ? -19.340 -13.988 7.976 1.00 92.75 180 ASP A C 1
ATOM 1450 O O . ASP A 1 180 ? -18.497 -14.748 8.446 1.00 92.75 180 ASP A O 1
ATOM 1454 N N . ASN A 1 181 ? -19.030 -13.125 7.004 1.00 94.94 181 ASN A N 1
ATOM 1455 C CA . ASN A 1 181 ? -17.723 -13.039 6.362 1.00 94.94 181 ASN A CA 1
ATOM 1456 C C . ASN A 1 181 ? -17.222 -11.593 6.267 1.00 94.94 181 ASN A C 1
ATOM 1458 O O . ASN A 1 181 ? -17.992 -10.644 6.110 1.00 94.94 181 ASN A O 1
ATOM 1462 N N . TRP A 1 182 ? -15.900 -11.427 6.309 1.00 97.81 182 TRP A N 1
ATOM 1463 C CA . TRP A 1 182 ? -15.253 -10.144 6.046 1.00 97.81 182 TRP A CA 1
ATOM 1464 C C . TRP A 1 182 ? -15.028 -9.920 4.554 1.00 97.81 182 TRP A C 1
ATOM 1466 O O . TRP A 1 182 ? -14.565 -10.809 3.835 1.00 97.81 182 TRP A O 1
ATOM 1476 N N . PHE A 1 183 ? -15.289 -8.689 4.123 1.00 98.25 183 PHE A N 1
ATOM 1477 C CA . PHE A 1 183 ? -15.029 -8.206 2.775 1.00 98.25 183 PHE A CA 1
ATOM 1478 C C . PHE A 1 183 ? -14.312 -6.858 2.830 1.00 98.25 183 PHE A C 1
ATOM 1480 O O . PHE A 1 183 ? -14.722 -5.944 3.553 1.00 98.25 183 PHE A O 1
ATOM 1487 N N . TRP A 1 184 ? -13.263 -6.711 2.028 1.00 98.50 184 TRP A N 1
ATOM 1488 C CA . TRP A 1 184 ? -12.640 -5.421 1.769 1.00 98.50 184 TRP A CA 1
ATOM 1489 C C . TRP A 1 184 ? -13.403 -4.683 0.667 1.00 98.50 184 TRP A C 1
ATOM 1491 O O . TRP A 1 184 ? -13.606 -5.207 -0.431 1.00 98.50 184 TRP A O 1
ATOM 1501 N N . VAL A 1 185 ? -13.817 -3.457 0.971 1.00 97.88 185 VAL A N 1
ATOM 1502 C CA . VAL A 1 185 ? -14.530 -2.546 0.075 1.00 97.88 185 VAL A CA 1
ATOM 1503 C C . VAL A 1 185 ? -13.517 -1.526 -0.464 1.00 97.88 185 VAL A C 1
ATOM 1505 O O . VAL A 1 185 ? -13.089 -0.651 0.299 1.00 97.88 185 VAL A O 1
ATOM 1508 N N . PRO A 1 186 ? -13.091 -1.622 -1.736 1.00 96.31 186 PRO A N 1
ATOM 1509 C CA . PRO A 1 186 ? -12.148 -0.673 -2.320 1.00 96.31 186 PRO A CA 1
ATOM 1510 C C . PRO A 1 186 ? -12.796 0.694 -2.589 1.00 96.31 186 PRO A C 1
ATOM 1512 O O . PRO A 1 186 ? -14.018 0.844 -2.612 1.00 96.31 186 PRO A O 1
ATOM 1515 N N . GLU A 1 187 ? -11.965 1.702 -2.856 1.00 92.81 187 GLU A N 1
ATOM 1516 C CA . GLU A 1 187 ? -12.433 2.893 -3.573 1.00 92.81 187 GLU A CA 1
ATOM 1517 C C . GLU A 1 187 ? -12.667 2.566 -5.064 1.00 92.81 187 GLU A C 1
ATOM 1519 O O . GLU A 1 187 ? -12.002 1.676 -5.600 1.00 92.81 187 GLU A O 1
ATOM 1524 N N . PRO A 1 188 ? -13.564 3.283 -5.773 1.00 85.69 188 PRO A N 1
ATOM 1525 C CA . PRO A 1 188 ? -13.825 3.027 -7.189 1.00 85.69 188 PRO A CA 1
ATOM 1526 C C . PRO A 1 188 ? -12.569 3.132 -8.071 1.00 85.69 188 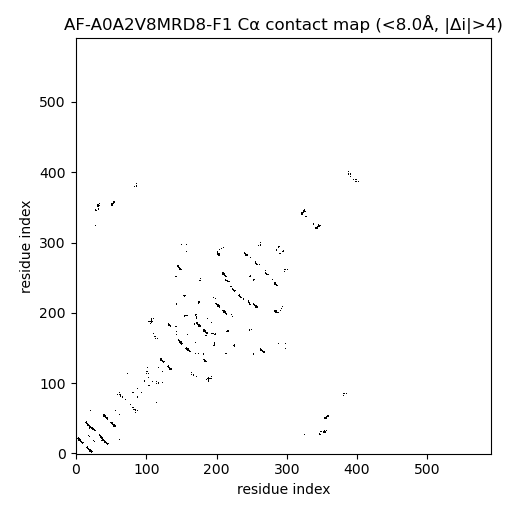PRO A C 1
ATOM 1528 O O . PRO A 1 188 ? -11.786 4.063 -7.923 1.00 85.69 188 PRO A O 1
ATOM 1531 N N . VAL A 1 189 ? -12.453 2.264 -9.086 1.00 88.19 189 VAL A N 1
ATOM 1532 C CA . VAL A 1 189 ? -11.327 2.188 -10.055 1.00 88.19 189 VAL A CA 1
ATOM 1533 C C . VAL A 1 189 ? -10.811 3.546 -10.556 1.00 88.19 189 VAL A C 1
ATOM 1535 O O . VAL A 1 189 ? -9.626 3.708 -10.819 1.00 88.19 189 VAL A O 1
ATOM 1538 N N . ARG A 1 190 ? -11.700 4.532 -10.724 1.00 87.38 190 ARG A N 1
ATOM 1539 C CA . ARG A 1 190 ? -11.383 5.851 -11.297 1.00 87.38 190 ARG A CA 1
ATOM 1540 C C . ARG A 1 190 ? -11.033 6.928 -10.255 1.00 87.38 190 ARG A C 1
ATOM 1542 O O . ARG A 1 190 ? -11.066 8.109 -10.600 1.00 87.38 190 ARG A O 1
ATOM 1549 N N . THR A 1 191 ? -10.726 6.567 -9.006 1.00 87.38 191 THR A N 1
ATOM 1550 C CA . THR A 1 191 ? -10.185 7.505 -8.005 1.00 87.38 191 THR A CA 1
ATOM 1551 C C . THR A 1 191 ? -8.657 7.540 -8.016 1.00 87.38 191 THR A C 1
ATOM 1553 O O . THR A 1 191 ? -7.988 6.624 -8.502 1.00 87.38 191 THR A O 1
ATOM 1556 N N . TYR A 1 192 ? -8.101 8.620 -7.458 1.00 88.69 192 TYR A N 1
ATOM 1557 C CA . TYR A 1 192 ? -6.707 8.661 -7.033 1.00 88.69 192 TYR A CA 1
ATOM 1558 C C . TYR A 1 192 ? -6.670 8.335 -5.528 1.00 88.69 192 TYR A C 1
ATOM 1560 O O . TYR A 1 192 ? -7.047 9.189 -4.718 1.00 88.69 192 TYR A O 1
ATOM 1568 N N . PRO A 1 193 ? -6.287 7.109 -5.144 1.00 90.12 193 PRO A N 1
ATOM 1569 C CA . PRO A 1 193 ? -6.487 6.584 -3.799 1.00 90.12 193 PRO A CA 1
ATOM 1570 C C . PRO A 1 193 ? -5.586 7.293 -2.782 1.00 90.12 193 PRO A C 1
ATOM 1572 O O . PRO A 1 193 ? -4.405 7.545 -3.035 1.00 90.12 193 PRO A O 1
ATOM 1575 N N . THR A 1 194 ? -6.125 7.605 -1.601 1.00 89.94 194 THR A N 1
ATOM 1576 C CA . THR A 1 194 ? -5.357 8.273 -0.535 1.00 89.94 194 THR A CA 1
ATOM 1577 C C . THR A 1 194 ? -4.873 7.268 0.508 1.00 89.94 194 THR A C 1
ATOM 1579 O O . THR A 1 194 ? -5.672 6.680 1.230 1.00 89.94 194 THR A O 1
ATOM 1582 N N . TYR A 1 195 ? -3.550 7.118 0.614 1.00 94.38 195 TYR A N 1
ATOM 1583 C CA . TYR A 1 195 ? -2.903 6.269 1.619 1.00 94.38 195 TYR A CA 1
ATOM 1584 C C . TYR A 1 195 ? -3.259 6.690 3.051 1.00 94.38 195 TYR A C 1
ATOM 1586 O O . TYR A 1 195 ? -3.206 7.878 3.389 1.00 94.38 195 TYR A O 1
ATOM 1594 N N . SER A 1 196 ? -3.537 5.701 3.902 1.00 96.25 196 SER A N 1
ATOM 1595 C CA . SER A 1 196 ? -3.704 5.859 5.349 1.00 96.25 196 SER A CA 1
ATOM 1596 C C . SER A 1 196 ? -2.822 4.854 6.113 1.00 96.25 196 SER A C 1
ATOM 1598 O O . SER A 1 196 ? -2.820 3.679 5.757 1.00 96.25 196 SER A O 1
ATOM 1600 N N . PRO A 1 197 ? -2.102 5.251 7.183 1.00 96.81 197 PRO A N 1
ATOM 1601 C CA . PRO A 1 197 ? -1.254 4.340 7.969 1.00 96.81 197 PRO A CA 1
ATOM 1602 C C . PRO A 1 197 ? -2.003 3.150 8.581 1.00 96.81 197 PRO A C 1
ATOM 1604 O O . PRO A 1 197 ? -1.443 2.064 8.706 1.00 96.81 197 PRO A O 1
ATOM 1607 N N . ALA A 1 198 ? -3.266 3.352 8.944 1.00 97.69 198 ALA A N 1
ATOM 1608 C CA . ALA A 1 198 ? -4.239 2.304 9.210 1.00 97.69 198 ALA A CA 1
ATOM 1609 C C . ALA A 1 198 ? -5.647 2.903 9.135 1.00 97.69 198 ALA A C 1
ATOM 1611 O O . ALA A 1 198 ? -5.844 4.093 9.398 1.00 97.69 198 ALA A O 1
ATOM 1612 N N . LEU A 1 199 ? -6.632 2.067 8.821 1.00 98.00 199 LEU A N 1
ATOM 1613 C CA . LEU A 1 199 ? -8.047 2.428 8.785 1.00 98.00 199 LEU A CA 1
ATOM 1614 C C . LEU A 1 199 ? -8.768 1.708 9.926 1.00 98.00 199 LEU A C 1
ATOM 1616 O O . LEU A 1 199 ? -9.555 0.787 9.707 1.00 98.00 199 LEU A O 1
ATOM 1620 N N . VAL A 1 200 ? -8.457 2.134 11.153 1.00 98.25 200 VAL A N 1
ATOM 1621 C CA . VAL A 1 200 ? -9.024 1.616 12.408 1.00 98.25 200 VAL A CA 1
ATOM 1622 C C . VAL A 1 200 ? -9.534 2.749 13.302 1.00 98.25 200 VAL A C 1
ATOM 1624 O O . VAL A 1 200 ? -9.079 3.890 13.191 1.00 98.25 200 VAL A O 1
ATOM 1627 N N . ALA A 1 201 ? -10.426 2.416 14.231 1.00 97.81 201 ALA A N 1
ATOM 1628 C CA . ALA A 1 201 ? -10.661 3.200 15.438 1.00 97.81 201 ALA A CA 1
ATOM 1629 C C . ALA A 1 201 ? -10.032 2.485 16.641 1.00 97.81 201 ALA A C 1
ATOM 1631 O O . ALA A 1 201 ? -10.156 1.267 16.774 1.00 97.81 201 ALA A O 1
ATOM 1632 N N . PHE A 1 202 ? -9.375 3.238 17.519 1.00 97.19 202 PHE A N 1
ATOM 1633 C CA . PHE A 1 202 ? -8.805 2.745 18.770 1.00 97.19 202 PHE A CA 1
ATOM 1634 C C . PHE A 1 202 ? -9.833 2.817 19.896 1.00 97.19 202 PHE A C 1
ATOM 1636 O O . PHE A 1 202 ? -10.681 3.705 19.920 1.00 97.19 202 PHE A O 1
ATOM 1643 N N . ILE A 1 203 ? -9.772 1.875 20.830 1.00 95.25 203 ILE A N 1
ATOM 1644 C CA . ILE A 1 203 ? -10.804 1.662 21.845 1.00 95.25 203 ILE A CA 1
ATOM 1645 C C . ILE A 1 203 ? -10.145 1.794 23.231 1.00 95.25 203 ILE A C 1
ATOM 1647 O O . ILE A 1 203 ? -9.318 0.954 23.593 1.00 95.25 203 ILE A O 1
ATOM 1651 N N . PRO A 1 204 ? -10.450 2.847 24.014 1.00 93.81 204 PRO A N 1
ATOM 1652 C CA . PRO A 1 204 ? -9.785 3.102 25.291 1.00 93.81 204 PRO A CA 1
ATOM 1653 C C . PRO A 1 204 ? -10.337 2.195 26.406 1.00 93.81 204 PRO A C 1
ATOM 1655 O O . PRO A 1 204 ? -11.264 2.561 27.122 1.00 93.81 204 PRO A O 1
ATOM 1658 N N . LEU A 1 205 ? -9.742 1.008 26.574 1.00 91.25 205 LEU A N 1
ATOM 1659 C CA . LEU A 1 205 ? -10.130 0.002 27.583 1.00 91.25 205 LEU A CA 1
ATOM 1660 C C . LEU A 1 205 ? -9.355 0.105 28.920 1.00 91.25 205 LEU A C 1
ATOM 1662 O O . LEU A 1 205 ? -9.319 -0.854 29.690 1.00 91.25 205 LEU A O 1
ATOM 1666 N N . GLY A 1 206 ? -8.735 1.254 29.208 1.00 86.81 206 GLY A N 1
ATOM 1667 C CA . GLY A 1 206 ? -7.953 1.510 30.428 1.00 86.81 206 GLY A CA 1
ATOM 1668 C C . GLY A 1 206 ? -6.431 1.422 30.243 1.00 86.81 206 GLY A C 1
ATOM 1669 O O . GLY A 1 206 ? -5.933 1.191 29.145 1.00 86.81 206 GLY A O 1
ATOM 1670 N N . GLU A 1 207 ? -5.676 1.625 31.331 1.00 87.38 207 GLU A N 1
ATOM 1671 C CA . GLU A 1 207 ? -4.219 1.864 31.276 1.00 87.38 207 GLU A CA 1
ATOM 1672 C C . GLU A 1 207 ? -3.363 0.663 30.825 1.00 87.38 207 GLU A C 1
ATOM 1674 O O . GLU A 1 207 ? -2.222 0.851 30.411 1.00 87.38 207 GLU A O 1
ATOM 1679 N N . SER A 1 208 ? -3.876 -0.569 30.908 1.00 90.19 208 SER A N 1
ATOM 1680 C CA . SER A 1 208 ? -3.100 -1.797 30.660 1.00 90.19 208 SER A CA 1
ATOM 1681 C C . SER A 1 208 ? -3.385 -2.483 29.321 1.00 90.19 208 SER A C 1
ATOM 1683 O O . SER A 1 208 ? -2.759 -3.502 29.025 1.00 90.19 208 SER A O 1
ATOM 1685 N N . SER A 1 209 ? -4.316 -1.961 28.521 1.00 92.88 209 SER A N 1
ATOM 1686 C CA . SER A 1 209 ? -4.823 -2.625 27.315 1.00 92.88 209 SER A CA 1
ATOM 1687 C C . SER A 1 209 ? -4.757 -1.702 26.104 1.00 92.88 209 SER A C 1
ATOM 1689 O O . SER A 1 209 ? -5.128 -0.534 26.180 1.00 92.88 209 SER A O 1
ATOM 1691 N N . ALA A 1 210 ? -4.342 -2.251 24.968 1.00 94.69 210 ALA A N 1
ATOM 1692 C CA . ALA A 1 210 ? -4.471 -1.618 23.667 1.00 94.69 210 ALA A CA 1
ATOM 1693 C C . ALA A 1 210 ? -5.559 -2.335 22.868 1.00 94.69 210 ALA A C 1
ATOM 1695 O O . ALA A 1 210 ? -5.543 -3.562 22.782 1.00 94.69 210 ALA A O 1
ATOM 1696 N N . ALA A 1 211 ? -6.496 -1.585 22.288 1.00 95.56 211 ALA A N 1
ATOM 1697 C CA . ALA A 1 211 ? -7.568 -2.164 21.491 1.00 95.56 211 ALA A CA 1
ATOM 1698 C C . ALA A 1 211 ? -7.922 -1.320 20.267 1.00 95.56 211 ALA A C 1
ATOM 1700 O O . ALA A 1 211 ? -7.797 -0.092 20.291 1.00 95.56 211 ALA A O 1
ATOM 1701 N N . TRP A 1 212 ? -8.357 -1.985 19.198 1.00 97.25 212 TRP A N 1
ATOM 1702 C CA . TRP A 1 212 ? -8.769 -1.361 17.940 1.00 97.25 212 TRP A CA 1
ATOM 1703 C C . TRP A 1 212 ? -9.762 -2.232 17.164 1.00 97.25 212 TRP A C 1
ATOM 1705 O O . TRP A 1 212 ? -9.884 -3.436 17.399 1.00 97.25 212 TRP A O 1
ATOM 1715 N N . VAL A 1 213 ? -10.455 -1.610 16.213 1.00 97.38 213 VAL A N 1
ATOM 1716 C CA . VAL A 1 213 ? -11.364 -2.262 15.262 1.00 97.38 213 VAL A CA 1
ATOM 1717 C C . VAL A 1 213 ? -11.258 -1.597 13.889 1.00 97.38 213 VAL A C 1
ATOM 1719 O O . VAL A 1 213 ? -11.035 -0.389 13.799 1.00 97.38 213 VAL A O 1
ATOM 1722 N N . ALA A 1 214 ? -11.404 -2.372 12.814 1.00 98.38 214 ALA A N 1
ATOM 1723 C CA . ALA A 1 214 ? -11.376 -1.861 11.444 1.00 98.38 214 ALA A CA 1
ATOM 1724 C C . ALA A 1 214 ? -12.523 -0.873 11.170 1.00 98.38 214 ALA A C 1
ATOM 1726 O O . ALA A 1 214 ? -13.661 -1.124 11.563 1.00 98.38 214 ALA A O 1
ATOM 1727 N N . LEU A 1 215 ? -12.253 0.210 10.438 1.00 98.50 215 LEU A N 1
ATOM 1728 C CA . LEU A 1 215 ? -13.287 1.141 9.978 1.00 98.50 215 LEU A CA 1
ATOM 1729 C C . LEU A 1 215 ? -14.106 0.520 8.838 1.00 98.50 215 LEU A C 1
ATOM 1731 O O . LEU A 1 215 ? -13.552 -0.011 7.866 1.00 98.50 215 LEU A O 1
ATOM 1735 N N . GLY A 1 216 ? -15.425 0.642 8.939 1.00 97.38 216 GLY A N 1
ATOM 1736 C CA . GLY A 1 216 ? -16.384 0.207 7.936 1.00 97.38 216 GLY A CA 1
ATOM 1737 C C . GLY A 1 216 ? -16.782 1.288 6.929 1.00 97.38 216 GLY A C 1
ATOM 1738 O O . GLY A 1 216 ? -16.412 2.460 7.059 1.00 97.38 216 GLY A O 1
ATOM 1739 N N . PRO A 1 217 ? -17.524 0.910 5.872 1.00 95.81 217 PRO A N 1
ATOM 1740 C CA . PRO A 1 217 ? -18.110 1.862 4.936 1.00 95.81 217 PRO A CA 1
ATOM 1741 C C . PRO A 1 217 ? -19.006 2.872 5.663 1.00 95.81 217 PRO A C 1
ATOM 1743 O O . PRO A 1 217 ? -19.940 2.490 6.362 1.00 95.81 217 PRO A O 1
ATOM 1746 N N . GLY A 1 218 ? -18.717 4.161 5.486 1.00 93.88 218 GLY A N 1
ATOM 1747 C CA . GLY A 1 218 ? -19.404 5.258 6.177 1.00 93.88 218 GLY A CA 1
ATOM 1748 C C . GLY A 1 218 ? -18.725 5.732 7.465 1.00 93.88 218 GLY A C 1
ATOM 1749 O O . GLY A 1 218 ? -18.988 6.861 7.877 1.00 93.88 218 GLY A O 1
ATOM 1750 N N . ASP A 1 219 ? -17.807 4.956 8.056 1.00 97.12 219 ASP A N 1
ATOM 1751 C CA . ASP A 1 219 ? -17.073 5.414 9.237 1.00 97.12 219 ASP A CA 1
ATOM 1752 C C . ASP A 1 219 ? -16.105 6.563 8.884 1.00 97.12 219 ASP A C 1
ATOM 1754 O O . ASP A 1 219 ? -15.342 6.476 7.898 1.00 97.12 219 ASP A O 1
ATOM 1758 N N . PRO A 1 220 ? -16.087 7.638 9.695 1.00 96.19 220 PRO A N 1
ATOM 1759 C CA . PRO A 1 220 ? -15.187 8.758 9.492 1.00 96.19 220 PRO A CA 1
ATOM 1760 C C . PRO A 1 220 ? -13.734 8.341 9.722 1.00 96.19 220 PRO A C 1
ATOM 1762 O O . PRO A 1 220 ? -13.407 7.550 10.602 1.00 96.19 220 PRO A O 1
ATOM 1765 N N . TYR A 1 221 ? -12.841 8.946 8.946 1.00 95.56 221 TYR A N 1
ATOM 1766 C CA . TYR A 1 221 ? -11.403 8.884 9.169 1.00 95.56 221 TYR A CA 1
ATOM 1767 C C . TYR A 1 221 ? -10.880 10.305 9.392 1.00 95.56 221 TYR A C 1
ATOM 1769 O O . TYR A 1 221 ? -11.339 11.248 8.741 1.00 95.56 221 TYR A O 1
ATOM 1777 N N . ALA A 1 222 ? -9.936 10.457 10.320 1.00 95.25 222 ALA A N 1
ATOM 1778 C CA . ALA A 1 222 ? -9.269 11.719 10.625 1.00 95.25 222 ALA A CA 1
ATOM 1779 C C . ALA A 1 222 ? -7.874 11.730 9.965 1.00 95.25 222 ALA A C 1
ATOM 1781 O O . ALA A 1 222 ? -6.890 11.370 10.626 1.00 95.25 222 ALA A O 1
ATOM 1782 N N . PRO A 1 223 ? -7.768 12.084 8.664 1.00 93.19 223 PRO A N 1
ATOM 1783 C CA . PRO A 1 223 ? -6.496 12.142 7.960 1.00 93.19 223 PRO A CA 1
ATOM 1784 C C . PRO A 1 223 ? -5.591 13.183 8.609 1.00 93.19 223 PRO A C 1
ATOM 1786 O O . PRO A 1 223 ? -5.952 14.351 8.775 1.00 93.19 223 PRO A O 1
ATOM 1789 N N . ARG A 1 224 ? -4.398 12.735 8.981 1.00 92.75 224 ARG A N 1
ATOM 1790 C CA . ARG A 1 224 ? -3.441 13.491 9.777 1.00 92.75 224 ARG A CA 1
ATOM 1791 C C . ARG A 1 224 ? -2.022 13.090 9.420 1.00 92.75 224 ARG A C 1
ATOM 1793 O O . ARG A 1 224 ? -1.782 12.018 8.867 1.00 92.75 224 ARG A O 1
ATOM 1800 N N . TYR A 1 225 ? -1.105 13.954 9.806 1.00 92.31 225 TYR A N 1
ATOM 1801 C CA . TYR A 1 225 ? 0.314 13.659 9.916 1.00 92.31 225 TYR A CA 1
ATOM 1802 C C . TYR A 1 225 ? 0.806 14.195 11.257 1.00 92.31 225 TYR A C 1
ATOM 1804 O O . TYR A 1 225 ? 0.090 14.948 11.914 1.00 92.31 225 TYR A O 1
ATOM 1812 N N . TYR A 1 226 ? 2.028 13.863 11.641 1.00 91.62 226 TYR A N 1
ATOM 1813 C CA . TYR A 1 226 ? 2.659 14.388 12.843 1.00 91.62 226 TYR A CA 1
ATOM 1814 C C . TYR A 1 226 ? 3.846 15.284 12.485 1.00 91.62 226 TYR A C 1
ATOM 1816 O O . TYR A 1 226 ? 4.594 15.005 11.542 1.00 91.62 226 TYR A O 1
ATOM 1824 N N . ASP A 1 227 ? 4.003 16.375 13.232 1.00 89.25 227 ASP A N 1
ATOM 1825 C CA . ASP A 1 227 ? 5.178 17.244 13.147 1.00 89.25 227 ASP A CA 1
ATOM 1826 C C . ASP A 1 227 ? 6.427 16.558 13.767 1.00 89.25 227 ASP A C 1
ATOM 1828 O O . ASP A 1 227 ? 6.324 15.469 14.344 1.00 89.25 227 ASP A O 1
ATOM 1832 N N . PRO A 1 228 ? 7.633 17.154 13.682 1.00 85.75 228 PRO A N 1
ATOM 1833 C CA . PRO A 1 228 ? 8.839 16.591 14.301 1.00 85.75 228 PRO A CA 1
ATOM 1834 C C . PRO A 1 228 ? 8.750 16.364 15.826 1.00 85.75 228 PRO A C 1
ATOM 1836 O O . PRO A 1 228 ? 9.516 15.561 16.364 1.00 85.75 228 PRO A O 1
ATOM 1839 N N . ASN A 1 229 ? 7.822 17.044 16.512 1.00 88.12 229 ASN A N 1
ATOM 1840 C CA . ASN A 1 229 ? 7.540 16.938 17.948 1.00 88.12 229 ASN A CA 1
ATOM 1841 C C . ASN A 1 229 ? 6.377 15.973 18.257 1.00 88.12 229 ASN A C 1
ATOM 1843 O O . ASN A 1 229 ? 5.910 15.900 19.396 1.00 88.12 229 ASN A O 1
ATOM 1847 N N . TRP A 1 230 ? 5.908 15.242 17.244 1.00 90.31 230 TRP A N 1
ATOM 1848 C CA . TRP A 1 230 ? 4.767 14.332 17.283 1.00 90.31 230 TRP A CA 1
ATOM 1849 C C . TRP A 1 230 ? 3.426 14.964 17.680 1.00 90.31 230 TRP A C 1
ATOM 1851 O O . TRP A 1 230 ? 2.555 14.291 18.230 1.00 90.31 230 TRP A O 1
ATOM 1861 N N . GLN A 1 231 ? 3.229 16.245 17.370 1.00 91.12 231 GLN A N 1
ATOM 1862 C CA . GLN A 1 231 ? 1.922 16.893 17.452 1.00 91.12 231 GLN A CA 1
ATOM 1863 C C . GLN A 1 231 ? 1.109 16.609 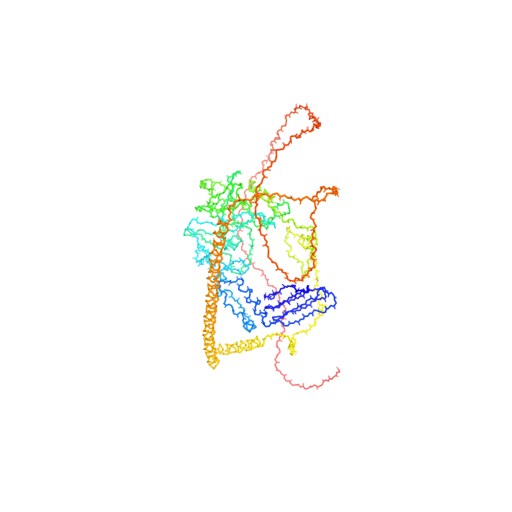16.177 1.00 91.12 231 GLN A C 1
ATOM 1865 O O . GLN A 1 231 ? 1.660 16.716 15.075 1.00 91.12 231 GLN A O 1
ATOM 1870 N N . PRO A 1 232 ? -0.182 16.239 16.287 1.00 92.69 232 PRO A N 1
ATOM 1871 C CA . PRO A 1 232 ? -1.008 15.925 15.129 1.00 92.69 232 PRO A CA 1
ATOM 1872 C C . PRO A 1 232 ? -1.384 17.185 14.341 1.00 92.69 232 PRO A C 1
ATOM 1874 O O . PRO A 1 232 ? -1.863 18.178 14.888 1.00 92.69 232 PRO A O 1
ATOM 1877 N N . VAL A 1 233 ? -1.230 17.108 13.022 1.00 92.06 233 VAL A N 1
ATOM 1878 C CA . VAL A 1 233 ? -1.705 18.089 12.046 1.00 92.06 233 VAL A CA 1
ATOM 1879 C C . VAL A 1 233 ? -2.812 17.439 11.222 1.00 92.06 233 VAL A C 1
ATOM 1881 O O . VAL A 1 233 ? -2.554 16.694 10.272 1.00 92.06 233 VAL A O 1
ATOM 1884 N N . TYR A 1 234 ? -4.058 17.710 11.608 1.00 92.88 234 TYR A N 1
ATOM 1885 C CA . TYR A 1 234 ? -5.251 17.223 10.917 1.00 92.88 234 TYR A CA 1
ATOM 1886 C C . TYR A 1 234 ? -5.463 17.955 9.586 1.00 92.88 234 TYR A C 1
ATOM 1888 O O . TYR A 1 234 ? -5.303 19.173 9.495 1.00 92.88 234 TYR A O 1
ATOM 1896 N N . LEU A 1 235 ? -5.839 17.210 8.545 1.00 90.19 235 LEU A N 1
ATOM 1897 C CA . LEU A 1 235 ? -6.129 17.750 7.209 1.00 90.19 235 LEU A CA 1
ATOM 1898 C C . LEU A 1 235 ? -7.607 18.126 7.020 1.00 90.19 235 LEU A C 1
ATOM 1900 O O . LEU A 1 235 ? -7.963 18.740 6.017 1.00 90.19 235 LEU A O 1
ATOM 1904 N N . THR A 1 236 ? -8.467 17.728 7.957 1.00 91.06 236 THR A N 1
ATOM 1905 C CA . THR A 1 236 ? -9.920 17.931 7.940 1.00 91.06 236 THR A CA 1
ATOM 1906 C C . THR A 1 236 ? -10.416 18.299 9.337 1.00 91.06 236 THR A C 1
ATOM 1908 O O . THR A 1 236 ? -9.725 18.093 10.330 1.00 91.06 236 THR A O 1
ATOM 1911 N N . GLN A 1 237 ? -11.649 18.802 9.426 1.00 91.88 237 GLN A N 1
ATOM 1912 C CA . GLN A 1 237 ? -12.339 19.077 10.695 1.00 91.88 237 GLN A CA 1
ATOM 1913 C C . GLN A 1 237 ? -13.068 17.835 11.254 1.00 91.88 237 GLN A C 1
ATOM 1915 O O . GLN A 1 237 ? -14.064 17.962 11.962 1.00 91.88 237 GLN A O 1
ATOM 1920 N N . THR A 1 238 ? -12.619 16.623 10.905 1.00 94.25 238 THR A N 1
ATOM 1921 C CA . THR A 1 238 ? -13.231 15.376 11.389 1.00 94.25 238 THR A CA 1
ATOM 1922 C C . THR A 1 238 ? -13.052 15.270 12.905 1.00 94.25 238 THR A C 1
ATOM 1924 O O . THR A 1 238 ? -11.928 15.389 13.390 1.00 94.25 238 THR A O 1
ATOM 1927 N N . ASN A 1 239 ? -14.129 15.005 13.655 1.00 94.25 239 ASN A N 1
ATOM 1928 C CA . ASN A 1 239 ? -14.009 14.730 15.088 1.00 94.25 239 ASN A CA 1
ATOM 1929 C C . ASN A 1 239 ? -13.121 13.492 15.313 1.00 94.25 239 ASN A C 1
ATOM 1931 O O . ASN A 1 239 ? -13.241 12.490 14.608 1.00 94.25 239 ASN A O 1
ATOM 1935 N N . VAL A 1 240 ? -12.213 13.562 16.279 1.00 95.94 240 VAL A N 1
ATOM 1936 C CA . VAL A 1 240 ? -11.278 12.471 16.580 1.00 95.94 240 VAL A CA 1
ATOM 1937 C C . VAL A 1 240 ? -11.930 11.438 17.496 1.00 95.94 240 VAL A C 1
ATOM 1939 O O . VAL A 1 240 ? -11.631 10.254 17.378 1.00 95.94 240 VAL A O 1
ATOM 1942 N N . ILE A 1 241 ? -12.848 11.870 18.361 1.00 96.38 241 ILE A N 1
ATOM 1943 C CA . ILE A 1 241 ? -13.656 10.997 19.216 1.00 96.38 241 ILE A CA 1
ATOM 1944 C C . ILE A 1 241 ? -14.955 10.680 18.473 1.00 96.38 241 ILE A C 1
ATOM 1946 O O . ILE A 1 241 ? -15.568 11.570 17.884 1.00 96.38 241 ILE A O 1
ATOM 1950 N N . GLN A 1 242 ? -15.364 9.415 18.479 1.00 95.12 242 GLN A N 1
ATOM 1951 C CA . GLN A 1 242 ? -16.543 8.927 17.773 1.00 95.12 242 GLN A CA 1
ATOM 1952 C C . GLN A 1 242 ? -17.556 8.326 18.746 1.00 95.12 242 GLN A C 1
ATOM 1954 O O . GLN A 1 242 ? -17.194 7.721 19.752 1.00 95.12 242 GLN A O 1
ATOM 1959 N N . GLU A 1 243 ? -18.841 8.494 18.439 1.00 90.44 243 GLU A N 1
ATOM 1960 C CA . GLU A 1 243 ? -19.935 7.902 19.222 1.00 90.44 243 GLU A CA 1
ATOM 1961 C C . GLU A 1 243 ? -20.211 6.453 18.810 1.00 90.44 243 GLU A C 1
ATOM 1963 O O . GLU A 1 243 ? -20.610 5.636 19.635 1.00 90.44 243 GLU A O 1
ATOM 1968 N N . ARG A 1 244 ? -19.988 6.125 17.531 1.00 89.38 244 ARG A N 1
ATOM 1969 C CA . ARG A 1 244 ? -20.202 4.792 16.966 1.00 89.38 244 ARG A CA 1
ATOM 1970 C C . ARG A 1 244 ? -19.215 4.522 15.833 1.00 89.38 244 ARG A C 1
ATOM 1972 O O . ARG A 1 244 ? -18.819 5.442 15.126 1.00 89.38 244 ARG A O 1
ATOM 1979 N N . ILE A 1 245 ? -18.860 3.250 15.671 1.00 95.06 245 ILE A N 1
ATOM 1980 C CA . ILE A 1 245 ? -18.079 2.698 14.559 1.00 95.06 245 ILE A CA 1
ATOM 1981 C C . ILE A 1 245 ? -18.839 1.469 14.050 1.00 95.06 245 ILE A C 1
ATOM 1983 O O . ILE A 1 245 ? -19.284 0.662 14.868 1.00 95.06 245 ILE A O 1
ATOM 1987 N N . VAL A 1 246 ? -19.018 1.324 12.733 1.00 94.50 246 VAL A N 1
ATOM 1988 C CA . VAL A 1 246 ? -19.884 0.291 12.122 1.00 94.50 246 VAL A CA 1
ATOM 1989 C C . VAL A 1 246 ? -19.529 -1.123 12.588 1.00 94.50 246 VAL A C 1
ATOM 1991 O O . VAL A 1 246 ? -20.417 -1.905 12.920 1.00 94.50 246 VAL A O 1
ATOM 1994 N N . ASN A 1 247 ? -18.236 -1.435 12.654 1.00 95.38 247 ASN A N 1
ATOM 1995 C CA . ASN A 1 247 ? -17.742 -2.775 12.971 1.00 95.38 247 ASN A CA 1
ATOM 1996 C C . ASN A 1 247 ? -17.596 -3.058 14.479 1.00 95.38 247 ASN A C 1
ATOM 1998 O O . ASN A 1 247 ? -17.162 -4.147 14.845 1.00 95.38 247 ASN A O 1
ATOM 2002 N N . LEU A 1 248 ? -17.928 -2.108 15.364 1.00 92.50 248 LEU A N 1
ATOM 2003 C CA . LEU A 1 248 ? -17.734 -2.259 16.815 1.00 92.50 248 LEU A CA 1
ATOM 2004 C C . LEU A 1 248 ? -18.589 -3.391 17.412 1.00 92.50 248 LEU A C 1
ATOM 2006 O O . LEU A 1 248 ? -18.147 -4.085 18.324 1.00 92.50 248 LEU A O 1
ATOM 2010 N N . ASP A 1 249 ? -19.788 -3.583 16.858 1.00 89.75 249 ASP A N 1
ATOM 2011 C CA . ASP A 1 249 ? -20.771 -4.583 17.291 1.00 89.75 249 ASP A CA 1
ATOM 2012 C C . ASP A 1 249 ? -20.509 -5.987 16.689 1.00 89.75 249 ASP A C 1
ATOM 2014 O O . ASP A 1 249 ? -21.214 -6.944 17.015 1.00 89.75 249 ASP A O 1
ATOM 2018 N N . VAL A 1 250 ? -19.518 -6.136 15.797 1.00 93.00 250 VAL A N 1
ATOM 2019 C CA . VAL A 1 250 ? -19.232 -7.401 15.096 1.00 93.00 250 VAL A CA 1
ATOM 2020 C C . VAL A 1 250 ? -18.460 -8.366 16.017 1.00 93.00 250 VAL A C 1
ATOM 2022 O O . VAL A 1 250 ? -17.378 -8.015 16.505 1.00 93.00 250 VAL A O 1
ATOM 2025 N N . PRO A 1 251 ? -18.949 -9.604 16.247 1.00 90.75 251 PRO A N 1
ATOM 2026 C CA . PRO A 1 251 ? -18.279 -10.570 17.115 1.00 90.75 251 PRO A CA 1
ATOM 2027 C C . PRO A 1 251 ? -16.832 -10.852 16.688 1.00 90.75 251 PRO A C 1
ATOM 2029 O O . PRO A 1 251 ? -16.569 -11.260 15.563 1.00 90.75 251 PRO A O 1
ATOM 2032 N N . GLY A 1 252 ? -15.880 -10.645 17.603 1.00 91.25 252 GLY A N 1
ATOM 2033 C CA . GLY A 1 252 ? -14.454 -10.890 17.353 1.00 91.25 252 GLY A CA 1
ATOM 2034 C C . GLY A 1 252 ? -13.731 -9.833 16.504 1.00 91.25 252 GLY A C 1
ATOM 2035 O O . GLY A 1 252 ? -12.534 -9.986 16.275 1.00 91.25 252 GLY A O 1
ATOM 2036 N N . ALA A 1 253 ? -14.407 -8.759 16.075 1.00 94.12 253 ALA A N 1
ATOM 2037 C CA . ALA A 1 253 ? -13.792 -7.674 15.301 1.00 94.12 253 ALA A CA 1
ATOM 2038 C C . ALA A 1 253 ? -12.851 -6.790 16.131 1.00 94.12 253 ALA A C 1
ATOM 2040 O O . ALA A 1 253 ? -11.847 -6.284 15.627 1.00 94.12 253 ALA A O 1
ATOM 2041 N N . VAL A 1 254 ? -13.188 -6.586 17.408 1.00 95.31 254 VAL A N 1
ATOM 2042 C CA . VAL A 1 254 ? -12.360 -5.818 18.338 1.00 95.31 254 VAL A CA 1
ATOM 2043 C C . VAL A 1 254 ? -11.159 -6.654 18.750 1.00 95.31 254 VAL A C 1
ATOM 2045 O O . VAL A 1 254 ? -11.286 -7.673 19.428 1.00 95.31 254 VAL A O 1
ATOM 2048 N N . THR A 1 255 ? -9.984 -6.184 18.357 1.00 96.12 255 THR A N 1
ATOM 2049 C CA . THR A 1 255 ? -8.706 -6.761 18.763 1.00 96.12 255 THR A CA 1
ATOM 2050 C C . THR A 1 255 ? -8.279 -6.100 20.062 1.00 96.12 255 THR A C 1
ATOM 2052 O O . THR A 1 255 ? -8.282 -4.873 20.141 1.00 96.12 255 THR A O 1
ATOM 2055 N N . VAL A 1 256 ? -7.922 -6.892 21.076 1.00 96.25 256 VAL A N 1
ATOM 2056 C CA . VAL A 1 256 ? -7.414 -6.405 22.367 1.00 96.25 256 VAL A CA 1
ATOM 2057 C C . VAL A 1 256 ? -6.122 -7.135 22.696 1.00 96.25 256 VAL A C 1
ATOM 2059 O O . VAL A 1 256 ? -6.070 -8.358 22.608 1.00 96.25 256 VAL A O 1
ATOM 2062 N N . VAL A 1 257 ? -5.086 -6.399 23.089 1.00 96.12 257 VAL A N 1
ATOM 2063 C CA . VAL A 1 257 ? -3.795 -6.938 23.543 1.00 96.12 257 VAL A CA 1
ATOM 2064 C C . VAL A 1 257 ? -3.315 -6.173 24.784 1.00 96.12 257 VAL A C 1
ATOM 2066 O O . VAL A 1 257 ? -3.743 -5.035 25.004 1.00 96.12 257 VAL A O 1
ATOM 2069 N N . PRO A 1 258 ? -2.418 -6.738 25.610 1.00 94.38 258 PRO A N 1
ATOM 2070 C CA . PRO A 1 258 ? -1.744 -5.974 26.658 1.00 94.38 258 PRO A CA 1
ATOM 2071 C C . PRO A 1 258 ? -0.994 -4.770 26.065 1.00 94.38 258 PRO A C 1
ATOM 2073 O O . PRO A 1 258 ? -0.331 -4.894 25.036 1.00 94.38 258 PRO A O 1
ATOM 2076 N N . ALA A 1 259 ? -1.044 -3.603 26.714 1.00 91.25 259 ALA A N 1
ATOM 2077 C CA . ALA A 1 259 ? -0.433 -2.376 26.181 1.00 91.25 259 ALA A CA 1
ATOM 2078 C C . ALA A 1 259 ? 1.089 -2.503 25.939 1.00 91.25 259 ALA A C 1
ATOM 2080 O O . ALA A 1 259 ? 1.614 -1.933 24.987 1.00 91.25 259 ALA A O 1
ATOM 2081 N N . GLN A 1 260 ? 1.781 -3.313 26.747 1.00 89.44 260 GLN A N 1
ATOM 2082 C CA . GLN A 1 260 ? 3.206 -3.655 26.596 1.00 89.44 260 GLN A CA 1
ATOM 2083 C C . GLN A 1 260 ? 3.528 -4.501 25.341 1.00 89.44 260 GLN A C 1
ATOM 2085 O O . GLN A 1 260 ? 4.683 -4.569 24.919 1.00 89.44 260 GLN A O 1
ATOM 2090 N N . ASP A 1 261 ? 2.524 -5.178 24.774 1.00 91.69 261 ASP A N 1
ATOM 2091 C CA . ASP A 1 261 ? 2.639 -6.071 23.617 1.00 91.69 261 ASP A CA 1
ATOM 2092 C C . ASP A 1 261 ? 2.073 -5.418 22.336 1.00 91.69 261 ASP A C 1
ATOM 2094 O O . ASP A 1 261 ? 2.240 -5.952 21.244 1.00 91.69 261 ASP A O 1
ATOM 2098 N N . PHE A 1 262 ? 1.480 -4.221 22.447 1.00 91.31 262 PHE A N 1
ATOM 2099 C CA . PHE A 1 262 ? 0.832 -3.461 21.367 1.00 91.31 262 PHE A CA 1
ATOM 2100 C C . PHE A 1 262 ? 1.681 -3.284 20.098 1.00 91.31 262 PHE A C 1
ATOM 2102 O O . PHE A 1 262 ? 1.161 -3.300 18.989 1.00 91.31 262 PHE A O 1
ATOM 2109 N N . THR A 1 263 ? 2.990 -3.110 20.248 1.00 89.31 263 THR A N 1
ATOM 2110 C CA . THR A 1 263 ? 3.934 -2.872 19.144 1.00 89.31 263 THR A CA 1
ATOM 2111 C C . THR A 1 263 ? 4.777 -4.099 18.788 1.00 89.31 263 THR A C 1
ATOM 2113 O O . THR A 1 263 ? 5.672 -4.021 17.943 1.00 89.31 263 THR A O 1
ATOM 2116 N N . ARG A 1 264 ? 4.527 -5.238 19.444 1.00 91.12 264 ARG A N 1
ATOM 2117 C CA . ARG A 1 264 ? 5.143 -6.524 19.104 1.00 91.12 264 ARG A CA 1
ATOM 2118 C C . ARG A 1 264 ? 4.382 -7.174 17.951 1.00 91.12 264 ARG A C 1
ATOM 2120 O O . ARG A 1 264 ? 3.378 -6.651 17.475 1.00 91.12 264 ARG A O 1
ATOM 2127 N N . VAL A 1 265 ? 4.877 -8.328 17.507 1.00 94.38 265 VAL A N 1
ATOM 2128 C CA . VAL A 1 265 ? 4.119 -9.195 16.601 1.00 94.38 265 VAL A CA 1
ATOM 2129 C C . VAL A 1 265 ? 2.856 -9.660 17.322 1.00 94.38 265 VAL A C 1
ATOM 2131 O O . VAL A 1 265 ? 2.927 -10.286 18.378 1.00 94.38 265 VAL A O 1
ATOM 2134 N N . ILE A 1 266 ? 1.719 -9.306 16.740 1.00 96.06 266 ILE A N 1
ATOM 2135 C CA . ILE A 1 266 ? 0.374 -9.666 17.153 1.00 96.06 266 ILE A CA 1
ATOM 2136 C C . ILE A 1 266 ? -0.065 -10.858 16.308 1.00 96.06 266 ILE A C 1
ATOM 2138 O O . ILE A 1 266 ? -0.034 -10.820 15.076 1.00 96.06 266 ILE A O 1
ATOM 2142 N N . ASP A 1 267 ? -0.494 -11.900 17.006 1.00 93.44 267 ASP A N 1
ATOM 2143 C CA . ASP A 1 267 ? -1.168 -13.075 16.476 1.00 93.44 267 ASP A CA 1
ATOM 2144 C C . ASP A 1 267 ? -2.232 -13.545 17.490 1.00 93.44 267 ASP A C 1
ATOM 2146 O O . ASP A 1 267 ? -2.392 -12.963 18.569 1.00 93.44 267 ASP A O 1
ATOM 2150 N N . ARG A 1 268 ? -2.967 -14.616 17.167 1.00 89.81 268 ARG A N 1
ATOM 2151 C CA . ARG A 1 268 ? -4.069 -15.130 18.005 1.00 89.81 268 ARG A CA 1
ATOM 2152 C C . ARG A 1 268 ? -3.670 -15.509 19.442 1.00 89.81 268 ARG A C 1
ATOM 2154 O O . ARG A 1 268 ? -4.564 -15.634 20.271 1.00 89.81 268 ARG A O 1
ATOM 2161 N N . SER A 1 269 ? -2.386 -15.711 19.751 1.00 91.69 269 SER A N 1
ATOM 2162 C CA . SER A 1 269 ? -1.914 -16.081 21.094 1.00 91.69 269 SER A CA 1
ATOM 2163 C C . SER A 1 269 ? -1.830 -14.908 22.078 1.00 91.69 269 SER A C 1
ATOM 2165 O O . SER A 1 269 ? -1.947 -15.132 23.282 1.00 91.69 269 SER A O 1
ATOM 2167 N N . VAL A 1 270 ? -1.671 -13.671 21.588 1.00 94.12 270 VAL A N 1
ATOM 2168 C CA . VAL A 1 270 ? -1.597 -12.457 22.430 1.00 94.12 270 VAL A CA 1
ATOM 2169 C C . VAL A 1 270 ? -2.921 -11.691 22.513 1.00 94.12 270 VAL A C 1
ATOM 2171 O O . VAL A 1 270 ? -3.060 -10.793 23.345 1.00 94.12 270 VAL A O 1
ATOM 2174 N N . ILE A 1 271 ? -3.898 -12.041 21.669 1.00 94.56 271 ILE A N 1
ATOM 2175 C CA . ILE A 1 271 ? -5.222 -11.411 21.655 1.00 94.56 271 ILE A CA 1
ATOM 2176 C C . ILE A 1 271 ? -6.046 -11.899 22.852 1.00 94.56 271 ILE A C 1
ATOM 2178 O O . ILE A 1 271 ? -6.316 -13.091 23.010 1.00 94.56 271 ILE A O 1
ATOM 2182 N N . THR A 1 272 ? -6.486 -10.963 23.689 1.00 92.31 272 THR A N 1
ATOM 2183 C CA . THR A 1 272 ? -7.324 -11.234 24.859 1.00 92.31 272 THR A CA 1
ATOM 2184 C C . THR A 1 272 ? -8.807 -11.055 24.534 1.00 92.31 272 THR A C 1
ATOM 2186 O O . THR A 1 272 ? -9.198 -10.260 23.680 1.00 92.31 272 THR A O 1
ATOM 2189 N N . ARG A 1 273 ? -9.668 -11.813 25.222 1.00 84.81 273 ARG A N 1
ATOM 2190 C CA . ARG A 1 273 ? -11.124 -11.625 25.150 1.00 84.81 273 ARG A CA 1
ATOM 2191 C C . ARG A 1 273 ? -11.566 -10.620 26.207 1.00 84.81 273 ARG A C 1
ATOM 2193 O O . ARG A 1 273 ? -11.160 -10.724 27.362 1.00 84.81 273 ARG A O 1
ATOM 2200 N N . VAL A 1 274 ? -12.440 -9.701 25.813 1.00 84.12 274 VAL A N 1
ATOM 2201 C CA . VAL A 1 274 ? -13.086 -8.712 26.687 1.00 84.12 274 VAL A CA 1
ATOM 2202 C C . VAL A 1 274 ? -14.600 -8.886 26.585 1.00 84.12 274 VAL A C 1
ATOM 2204 O O . VAL A 1 274 ? -15.105 -9.314 25.548 1.00 84.12 274 VAL A O 1
ATOM 2207 N N . ASP A 1 275 ? -15.320 -8.583 27.665 1.00 84.50 275 ASP A N 1
ATOM 2208 C CA . ASP A 1 275 ? -16.784 -8.555 27.670 1.00 84.50 275 ASP A CA 1
ATOM 2209 C C . ASP A 1 275 ? -17.298 -7.520 26.641 1.00 84.50 275 ASP A C 1
ATOM 2211 O O . ASP A 1 275 ? -16.954 -6.336 26.749 1.00 84.50 275 ASP A O 1
ATOM 2215 N N . PRO A 1 276 ? -18.142 -7.913 25.664 1.00 82.19 276 PRO A N 1
ATOM 2216 C CA . PRO A 1 276 ? -18.770 -6.979 24.730 1.00 82.19 276 PRO A CA 1
ATOM 2217 C C . PRO A 1 276 ? -19.479 -5.796 25.411 1.00 82.19 276 PRO A C 1
ATOM 2219 O O . PRO A 1 276 ? -19.494 -4.698 24.861 1.00 82.19 276 PRO A O 1
ATOM 2222 N N . GLN A 1 277 ? -20.000 -5.966 26.632 1.00 83.25 277 GLN A N 1
ATOM 2223 C CA . GLN A 1 277 ? -20.631 -4.886 27.403 1.00 83.25 277 GLN A CA 1
ATOM 2224 C C . GLN A 1 277 ? -19.647 -3.812 27.896 1.00 83.25 277 GLN A C 1
ATOM 2226 O O . GLN A 1 277 ? -20.075 -2.719 28.266 1.00 83.25 277 GLN A O 1
ATOM 2231 N N . THR A 1 278 ? -1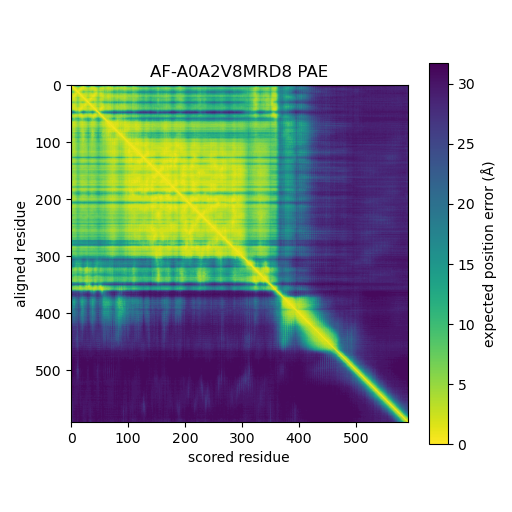8.340 -4.093 27.918 1.00 84.62 278 THR A N 1
ATOM 2232 C CA . THR A 1 278 ? -17.302 -3.071 28.137 1.00 84.62 278 THR A CA 1
ATOM 2233 C C . THR A 1 278 ? -17.069 -2.248 26.867 1.00 84.62 278 THR A C 1
ATOM 2235 O O . THR A 1 278 ? -16.894 -1.035 26.942 1.00 84.62 278 THR A O 1
ATOM 2238 N N . ILE A 1 279 ? -17.114 -2.898 25.700 1.00 85.12 279 ILE A N 1
ATOM 2239 C CA . ILE A 1 279 ? -16.838 -2.295 24.388 1.00 85.12 279 ILE A CA 1
ATOM 2240 C C . ILE A 1 279 ? -17.955 -1.326 23.969 1.00 85.12 279 ILE A C 1
ATOM 2242 O O . ILE A 1 279 ? -17.668 -0.238 23.479 1.00 85.12 279 ILE A O 1
ATOM 2246 N N . THR A 1 280 ? -19.223 -1.658 24.223 1.00 76.50 280 THR A N 1
ATOM 2247 C CA . THR A 1 280 ? -20.374 -0.803 23.860 1.00 76.50 280 THR A CA 1
ATOM 2248 C C . THR A 1 280 ? -20.489 0.496 24.671 1.00 76.50 280 THR A C 1
ATOM 2250 O O . THR A 1 280 ? -21.344 1.328 24.374 1.00 76.50 280 THR A O 1
ATOM 2253 N N . ARG A 1 281 ? -19.660 0.684 25.708 1.00 82.50 281 ARG A N 1
ATOM 2254 C CA . ARG A 1 281 ? -19.712 1.835 26.634 1.00 82.50 281 ARG A CA 1
ATOM 2255 C C . ARG A 1 281 ? -18.583 2.846 26.450 1.00 82.50 281 ARG A C 1
ATOM 2257 O O . ARG A 1 281 ? -18.590 3.880 27.115 1.00 82.50 281 ARG A O 1
ATOM 2264 N N . VAL A 1 282 ? -17.603 2.547 25.603 1.00 87.31 282 VAL A N 1
ATOM 2265 C CA . VAL A 1 282 ? -16.433 3.400 25.365 1.00 87.31 282 VAL A CA 1
ATOM 2266 C C . VAL A 1 282 ? -16.565 4.127 24.032 1.00 87.31 282 VAL A C 1
ATOM 2268 O O . VAL A 1 282 ? -17.082 3.575 23.068 1.00 87.31 282 VAL A O 1
ATOM 2271 N N . GLN A 1 283 ? -16.086 5.369 23.974 1.00 93.38 283 GLN A N 1
ATOM 2272 C CA . GLN A 1 283 ? -16.052 6.155 22.740 1.00 93.38 283 GLN A CA 1
ATOM 2273 C C . GLN A 1 283 ? -14.778 5.817 21.952 1.00 93.38 283 GLN A C 1
ATOM 2275 O O . GLN A 1 283 ? -13.681 6.036 22.480 1.00 93.38 283 GLN A O 1
ATOM 2280 N N . PRO A 1 284 ? -14.871 5.278 20.721 1.00 96.00 284 PRO A N 1
ATOM 2281 C CA . PRO A 1 284 ? -13.694 5.015 19.907 1.00 96.00 284 PRO A CA 1
ATOM 2282 C C . PRO A 1 284 ? -12.990 6.307 19.472 1.00 96.00 284 PRO A C 1
ATOM 2284 O O . PRO A 1 284 ? -13.601 7.368 19.341 1.00 96.00 284 PRO A O 1
ATOM 2287 N N . VAL A 1 285 ? -11.686 6.211 19.225 1.00 97.12 285 VAL A N 1
ATOM 2288 C CA . VAL A 1 285 ? -10.799 7.347 18.957 1.00 97.12 285 VAL A CA 1
ATOM 2289 C C . VAL A 1 285 ? -10.006 7.092 17.676 1.00 97.12 285 VAL A C 1
ATOM 2291 O O . VAL A 1 285 ? -9.365 6.055 17.521 1.00 97.12 285 VAL A O 1
ATOM 2294 N N . LEU A 1 286 ? -10.040 8.034 16.735 1.00 97.50 286 LEU A N 1
ATOM 2295 C CA . LEU A 1 286 ? -9.401 7.896 15.421 1.00 97.50 286 LEU A CA 1
ATOM 2296 C C . LEU A 1 286 ? -7.892 8.194 15.441 1.00 97.50 286 LEU A C 1
ATOM 2298 O O . LEU A 1 286 ? -7.189 7.780 14.517 1.00 97.50 286 LEU A O 1
ATOM 2302 N N . ASP A 1 287 ? -7.394 8.892 16.469 1.00 95.94 287 ASP A N 1
ATOM 2303 C CA . ASP A 1 287 ? -5.968 9.135 16.724 1.00 95.94 287 ASP A CA 1
ATOM 2304 C C . ASP A 1 287 ? -5.489 8.340 17.962 1.00 95.94 287 ASP A C 1
ATOM 2306 O O . ASP A 1 287 ? -5.898 8.642 19.083 1.00 95.94 287 ASP A O 1
ATOM 2310 N N . PRO A 1 288 ? -4.607 7.334 17.812 1.00 92.31 288 PRO A N 1
ATOM 2311 C CA . PRO A 1 288 ? -4.090 6.577 18.949 1.00 92.31 288 PRO A CA 1
ATOM 2312 C C . PRO A 1 288 ? -3.176 7.405 19.856 1.00 92.31 288 PRO A C 1
ATOM 2314 O O . PRO A 1 288 ? -3.049 7.087 21.033 1.00 92.31 288 PRO A O 1
ATOM 2317 N N . LEU A 1 289 ? -2.534 8.464 19.353 1.00 93.94 289 LEU A N 1
ATOM 2318 C CA . LEU A 1 289 ? -1.635 9.292 20.158 1.00 93.94 289 LEU A CA 1
ATOM 2319 C C . LEU A 1 289 ? -2.382 10.294 21.045 1.00 93.94 289 LEU A C 1
ATOM 2321 O O . LEU A 1 289 ? -1.749 10.913 21.894 1.00 93.94 289 LEU A O 1
ATOM 2325 N N . THR A 1 290 ? -3.711 10.403 20.946 1.00 92.75 290 THR A N 1
ATOM 2326 C CA . THR A 1 290 ? -4.521 11.058 21.990 1.00 92.75 290 THR A CA 1
ATOM 2327 C C . THR A 1 290 ? -4.926 10.101 23.120 1.00 92.75 290 THR A C 1
ATOM 2329 O O . THR A 1 290 ? -5.540 10.540 24.088 1.00 92.75 290 THR A O 1
ATOM 2332 N N . VAL A 1 291 ? -4.585 8.807 23.030 1.00 91.75 291 VAL A N 1
ATOM 2333 C CA . VAL A 1 291 ? -4.834 7.796 24.070 1.00 91.75 291 VAL A CA 1
ATOM 2334 C C . VAL A 1 291 ? -3.529 7.513 24.815 1.00 91.75 291 VAL A C 1
ATOM 2336 O O . VAL A 1 291 ? -2.579 6.965 24.260 1.00 91.75 291 VAL A O 1
ATOM 2339 N N . ASP A 1 292 ? -3.470 7.896 26.089 1.00 90.50 292 ASP A N 1
ATOM 2340 C CA . ASP A 1 292 ? -2.217 7.968 26.853 1.00 90.50 292 ASP A CA 1
ATOM 2341 C C . ASP A 1 292 ? -1.421 6.646 26.951 1.00 90.50 292 ASP A C 1
ATOM 2343 O O . ASP A 1 292 ? -0.212 6.673 26.700 1.00 90.50 292 ASP A O 1
ATOM 2347 N N . PRO A 1 293 ? -2.047 5.484 27.226 1.00 89.38 293 PRO A N 1
ATOM 2348 C CA . PRO A 1 293 ? -1.366 4.185 27.208 1.00 89.38 293 PRO A CA 1
ATOM 2349 C C . PRO A 1 293 ? -0.755 3.830 25.847 1.00 89.38 293 PRO A C 1
ATOM 2351 O O . PRO A 1 293 ? 0.404 3.418 25.778 1.00 89.38 293 PRO A O 1
ATOM 2354 N N . LEU A 1 294 ? -1.500 4.052 24.755 1.00 91.38 294 LEU A N 1
ATOM 2355 C CA . LEU A 1 294 ? -1.028 3.794 23.389 1.00 91.38 294 LEU A CA 1
ATOM 2356 C C . LEU A 1 294 ? 0.136 4.719 23.031 1.00 91.38 294 LEU A C 1
ATOM 2358 O O . LEU A 1 294 ? 1.145 4.272 22.485 1.00 91.38 294 LEU A O 1
ATOM 2362 N N . ARG A 1 295 ? 0.021 6.003 23.395 1.00 92.38 295 ARG A N 1
ATOM 2363 C CA . ARG A 1 295 ? 1.069 7.010 23.222 1.00 92.38 295 ARG A CA 1
ATOM 2364 C C . ARG A 1 295 ? 2.367 6.585 23.912 1.00 92.38 295 ARG A C 1
ATOM 2366 O O . ARG A 1 295 ? 3.419 6.628 23.276 1.00 92.38 295 ARG A O 1
ATOM 2373 N N . ARG A 1 296 ? 2.309 6.141 25.175 1.00 90.88 296 ARG A N 1
ATOM 2374 C CA . ARG A 1 296 ? 3.488 5.665 25.931 1.00 90.88 296 ARG A CA 1
ATOM 2375 C C . ARG A 1 296 ? 4.135 4.449 25.257 1.00 90.88 296 ARG A C 1
ATOM 2377 O O . ARG A 1 296 ? 5.296 4.542 24.859 1.00 90.88 296 ARG A O 1
ATOM 2384 N N . ALA A 1 297 ? 3.372 3.378 25.022 1.00 89.25 297 ALA A N 1
ATOM 2385 C CA . ALA A 1 297 ? 3.870 2.144 24.400 1.00 89.25 297 ALA A CA 1
ATOM 2386 C C . ALA A 1 297 ? 4.525 2.390 23.023 1.00 89.25 297 ALA A C 1
ATOM 2388 O O . ALA A 1 297 ? 5.580 1.833 22.693 1.00 89.25 297 ALA A O 1
ATOM 2389 N N . ALA A 1 298 ? 3.939 3.286 22.226 1.00 90.00 298 ALA A N 1
ATOM 2390 C CA . ALA A 1 298 ? 4.462 3.658 20.920 1.00 90.00 298 ALA A CA 1
ATOM 2391 C C . ALA A 1 298 ? 5.807 4.411 20.993 1.00 90.00 298 ALA A C 1
ATOM 2393 O O . ALA A 1 298 ? 6.714 4.135 20.199 1.00 90.00 298 ALA A O 1
ATOM 2394 N N . PHE A 1 299 ? 5.977 5.331 21.952 1.00 90.31 299 PHE A N 1
ATOM 2395 C CA . PHE A 1 299 ? 7.239 6.059 22.132 1.00 90.31 299 PHE A CA 1
ATOM 2396 C C . PHE A 1 299 ? 8.349 5.217 22.759 1.00 90.31 299 PHE A C 1
ATOM 2398 O O . PHE A 1 299 ? 9.496 5.327 22.322 1.00 90.31 299 PHE A O 1
ATOM 2405 N N . GLU A 1 300 ? 8.023 4.352 23.719 1.00 85.25 300 GLU A N 1
ATOM 2406 C CA . GLU A 1 300 ? 8.968 3.387 24.296 1.00 85.25 300 GLU A CA 1
ATOM 2407 C C . GLU A 1 300 ? 9.558 2.488 23.202 1.00 85.25 300 GLU A C 1
ATOM 2409 O O . GLU A 1 300 ? 10.777 2.346 23.082 1.00 85.25 300 GLU A O 1
ATOM 2414 N N . THR A 1 301 ? 8.703 1.978 22.312 1.00 74.50 301 THR A N 1
ATOM 2415 C CA . THR A 1 301 ? 9.134 1.152 21.177 1.00 74.50 301 THR A CA 1
ATOM 2416 C C . THR A 1 301 ? 9.992 1.935 20.186 1.00 74.50 301 THR A C 1
ATOM 2418 O O . THR A 1 301 ? 11.039 1.447 19.760 1.00 74.50 301 THR A O 1
ATOM 2421 N N . ARG A 1 302 ? 9.605 3.172 19.842 1.00 80.12 302 ARG A N 1
ATOM 2422 C CA . ARG A 1 302 ? 10.402 4.046 18.963 1.00 80.12 302 ARG A CA 1
ATOM 2423 C C . ARG A 1 302 ? 11.799 4.322 19.533 1.00 80.12 302 ARG A C 1
ATOM 2425 O O . ARG A 1 302 ? 12.746 4.450 18.762 1.00 80.12 302 ARG A O 1
ATOM 2432 N N . ALA A 1 303 ? 11.936 4.429 20.855 1.00 76.19 303 ALA A N 1
ATOM 2433 C CA . ALA A 1 303 ? 13.231 4.586 21.514 1.00 76.19 303 ALA A CA 1
ATOM 2434 C C . ALA A 1 303 ? 14.049 3.279 21.528 1.00 76.19 303 ALA A C 1
ATOM 2436 O O . ALA A 1 303 ? 15.273 3.325 21.413 1.00 76.19 303 ALA A O 1
ATOM 2437 N N . ALA A 1 304 ? 13.385 2.123 21.630 1.00 69.69 304 ALA A N 1
ATOM 2438 C CA . ALA A 1 304 ? 14.017 0.803 21.593 1.00 69.69 304 ALA A CA 1
ATOM 2439 C C . ALA A 1 304 ? 14.444 0.349 20.180 1.00 69.69 304 ALA A C 1
ATOM 2441 O O . ALA A 1 304 ? 15.345 -0.485 20.044 1.00 69.69 304 ALA A O 1
ATOM 2442 N N . GLN A 1 305 ? 13.827 0.883 19.120 1.00 68.00 305 GLN A N 1
ATOM 2443 C CA . GLN A 1 305 ? 14.222 0.602 17.740 1.00 68.00 305 GLN A CA 1
ATOM 2444 C C . GLN A 1 305 ? 15.650 1.094 17.469 1.00 68.00 305 GLN A C 1
ATOM 2446 O O . GLN A 1 305 ? 15.943 2.291 17.481 1.00 68.00 305 GLN A O 1
ATOM 2451 N N . ARG A 1 306 ? 16.549 0.147 17.173 1.00 58.09 306 ARG A N 1
ATOM 2452 C CA . ARG A 1 306 ? 17.932 0.449 16.791 1.00 58.09 306 ARG A CA 1
ATOM 2453 C C . ARG A 1 306 ? 17.942 1.277 15.513 1.00 58.09 306 ARG A C 1
ATOM 2455 O O . ARG A 1 306 ? 17.626 0.771 14.437 1.00 58.09 306 ARG A O 1
ATOM 2462 N N . ARG A 1 307 ? 18.379 2.530 15.621 1.00 64.75 307 ARG A N 1
ATOM 2463 C CA . ARG A 1 307 ? 18.811 3.294 14.452 1.00 64.75 307 ARG A CA 1
ATOM 2464 C C . ARG A 1 307 ? 20.007 2.576 13.831 1.00 64.75 307 ARG A C 1
ATOM 2466 O O . ARG A 1 307 ? 20.909 2.134 14.538 1.00 64.75 307 ARG A O 1
ATOM 2473 N N . LEU A 1 308 ? 20.005 2.457 12.507 1.00 70.25 308 LEU A N 1
ATOM 2474 C CA . LEU A 1 308 ? 21.211 2.118 11.763 1.00 70.25 308 LEU A CA 1
ATOM 2475 C C . LEU A 1 308 ? 22.174 3.299 11.903 1.00 70.25 308 LEU A C 1
ATOM 2477 O O . LEU A 1 308 ? 21.955 4.347 11.297 1.00 70.25 308 LEU A O 1
ATOM 2481 N N . ASP A 1 309 ? 23.214 3.133 12.719 1.00 69.31 309 ASP A N 1
ATOM 2482 C CA . ASP A 1 309 ? 24.294 4.109 12.847 1.00 69.31 309 ASP A CA 1
ATOM 2483 C C . ASP A 1 309 ? 25.092 4.149 11.541 1.00 69.31 309 ASP A C 1
ATOM 2485 O O . ASP A 1 309 ? 26.066 3.420 11.349 1.00 69.31 309 ASP A O 1
ATOM 2489 N N . VAL A 1 310 ? 24.651 4.996 10.608 1.00 74.19 310 VAL A N 1
ATOM 2490 C CA . VAL A 1 310 ? 25.370 5.265 9.362 1.00 74.19 310 VAL A CA 1
ATOM 2491 C C . VAL A 1 310 ? 26.687 5.964 9.725 1.00 74.19 310 VAL A C 1
ATOM 2493 O O . VAL A 1 310 ? 26.648 7.080 10.252 1.00 74.19 310 VAL A O 1
ATOM 2496 N N . PRO A 1 311 ? 27.863 5.365 9.445 1.00 85.25 311 PRO A N 1
ATOM 2497 C CA . PRO A 1 311 ? 29.147 5.955 9.810 1.00 85.25 311 PRO A CA 1
ATOM 2498 C C . PRO A 1 311 ? 29.290 7.377 9.247 1.00 85.25 311 PRO A C 1
ATOM 2500 O O . PRO A 1 311 ? 28.949 7.583 8.080 1.00 85.25 311 PRO A O 1
ATOM 2503 N N . PRO A 1 312 ? 29.854 8.354 9.989 1.00 79.50 312 PRO A N 1
ATOM 2504 C CA . PRO A 1 312 ? 29.918 9.751 9.546 1.00 79.50 312 PRO A CA 1
ATOM 2505 C C . PRO A 1 312 ? 30.563 9.973 8.170 1.00 79.50 312 PRO A C 1
ATOM 2507 O O . PRO A 1 312 ? 30.222 10.934 7.486 1.00 79.50 312 PRO A O 1
ATOM 2510 N N . ALA A 1 313 ? 31.471 9.092 7.736 1.00 79.81 313 ALA A N 1
ATOM 2511 C CA . ALA A 1 313 ? 32.033 9.113 6.385 1.00 79.81 313 ALA A CA 1
ATOM 2512 C C . ALA A 1 313 ? 30.978 8.792 5.307 1.00 79.81 313 ALA A C 1
ATOM 2514 O O . ALA A 1 313 ? 30.820 9.564 4.364 1.00 79.81 313 ALA A O 1
ATOM 2515 N N . ILE A 1 314 ? 30.206 7.715 5.490 1.00 78.25 314 ILE A N 1
ATOM 2516 C CA . ILE A 1 314 ? 29.105 7.330 4.594 1.00 78.25 314 ILE A CA 1
ATOM 2517 C C . ILE A 1 314 ? 27.997 8.385 4.660 1.00 78.25 314 ILE A C 1
ATOM 2519 O O . ILE A 1 314 ? 27.542 8.853 3.623 1.00 78.25 314 ILE A O 1
ATOM 2523 N N . ALA A 1 315 ? 27.637 8.843 5.864 1.00 76.19 315 ALA A N 1
ATOM 2524 C CA . ALA A 1 315 ? 26.636 9.888 6.068 1.00 76.19 315 ALA A CA 1
ATOM 2525 C C . ALA A 1 315 ? 26.999 11.207 5.360 1.00 76.19 315 ALA A C 1
ATOM 2527 O O . ALA A 1 315 ? 26.106 11.906 4.897 1.00 76.19 315 ALA A O 1
ATOM 2528 N N . ARG A 1 316 ? 28.294 11.545 5.240 1.00 74.88 316 ARG A N 1
ATOM 2529 C CA . ARG A 1 316 ? 28.780 12.685 4.438 1.00 74.88 316 ARG A CA 1
ATOM 2530 C C . ARG A 1 316 ? 28.741 12.407 2.934 1.00 74.88 316 ARG A C 1
ATOM 2532 O O . ARG A 1 316 ? 28.395 13.313 2.185 1.00 74.88 316 ARG A O 1
ATOM 2539 N N . GLN A 1 317 ? 29.069 11.190 2.497 1.00 70.81 317 GLN A N 1
ATOM 2540 C CA . GLN A 1 317 ? 29.044 10.799 1.080 1.00 70.81 317 GLN A CA 1
ATOM 2541 C C . GLN A 1 317 ? 27.624 10.783 0.498 1.00 70.81 317 GLN A C 1
ATOM 2543 O O . GLN A 1 317 ? 27.424 11.287 -0.602 1.00 70.81 317 GLN A O 1
ATOM 2548 N N . ILE A 1 318 ? 26.635 10.288 1.251 1.00 71.50 318 ILE A N 1
ATOM 2549 C CA . ILE A 1 318 ? 25.216 10.279 0.845 1.00 71.50 318 ILE A CA 1
ATOM 2550 C C . ILE A 1 318 ? 24.517 11.636 1.040 1.00 71.50 318 ILE A C 1
ATOM 2552 O O . ILE A 1 318 ? 23.335 11.765 0.742 1.00 71.50 318 ILE A O 1
ATOM 2556 N N . ASN A 1 319 ? 25.220 12.662 1.536 1.00 69.75 319 ASN A N 1
ATOM 2557 C CA . ASN A 1 319 ? 24.650 13.980 1.853 1.00 69.75 319 ASN A CA 1
ATOM 2558 C C . ASN A 1 319 ? 24.549 14.917 0.632 1.00 69.75 319 ASN A C 1
ATOM 2560 O O . ASN A 1 319 ? 24.658 16.145 0.756 1.00 69.75 319 ASN A O 1
ATOM 2564 N N . THR A 1 320 ? 24.428 14.319 -0.551 1.00 75.00 320 THR A N 1
ATOM 2565 C CA . THR A 1 320 ? 24.449 14.960 -1.865 1.00 75.00 320 THR A CA 1
ATOM 2566 C C . THR A 1 320 ? 23.183 15.805 -2.073 1.00 75.00 320 THR A C 1
ATOM 2568 O O . THR A 1 320 ? 22.107 15.386 -1.646 1.00 75.00 320 THR A O 1
ATOM 2571 N N . PRO A 1 321 ? 23.258 16.987 -2.716 1.00 79.31 321 PRO A N 1
ATOM 2572 C CA . PRO A 1 321 ? 22.056 17.699 -3.144 1.00 79.31 321 PRO A CA 1
ATOM 2573 C C . PRO A 1 321 ? 21.236 16.866 -4.137 1.00 79.31 321 PRO A C 1
ATOM 2575 O O . PRO A 1 321 ? 21.793 16.201 -5.013 1.00 79.31 321 PRO A O 1
ATOM 2578 N N . VAL A 1 322 ? 19.910 16.943 -4.028 1.00 83.31 322 VAL A N 1
ATOM 2579 C CA . VAL A 1 322 ? 18.979 16.258 -4.934 1.00 83.31 322 VAL A CA 1
ATOM 2580 C C . VAL A 1 322 ? 18.598 17.218 -6.055 1.00 83.31 322 VAL A C 1
ATOM 2582 O O . VAL A 1 322 ? 17.907 18.207 -5.829 1.00 83.31 322 VAL A O 1
ATOM 2585 N N . VAL A 1 323 ? 19.055 16.957 -7.277 1.00 78.94 323 VAL A N 1
ATOM 2586 C CA . VAL A 1 323 ? 18.782 17.839 -8.422 1.00 78.94 323 VAL A CA 1
ATOM 2587 C C . VAL A 1 323 ? 17.435 17.479 -9.059 1.00 78.94 323 VAL A C 1
ATOM 2589 O O . VAL A 1 323 ? 17.210 16.321 -9.408 1.00 78.94 323 VAL A O 1
ATOM 2592 N N . THR A 1 324 ? 16.536 18.455 -9.224 1.00 82.75 324 THR A N 1
ATOM 2593 C CA . THR A 1 324 ? 15.196 18.251 -9.813 1.00 82.75 324 THR A CA 1
ATOM 2594 C C . THR A 1 324 ? 14.808 19.368 -10.787 1.00 82.75 324 THR A C 1
ATOM 2596 O O . THR A 1 324 ? 15.327 20.477 -10.719 1.00 82.75 324 THR A O 1
ATOM 2599 N N . THR A 1 325 ? 13.855 19.112 -11.687 1.00 79.81 325 THR A N 1
ATOM 2600 C CA . THR A 1 325 ? 13.280 20.140 -12.584 1.00 79.81 325 THR A CA 1
ATOM 2601 C C . THR A 1 325 ? 12.255 21.039 -11.889 1.00 79.81 325 THR A C 1
ATOM 2603 O O . THR A 1 325 ? 12.126 22.226 -12.198 1.00 79.81 325 THR A O 1
ATOM 2606 N N . SER A 1 326 ? 11.534 20.481 -10.919 1.00 83.50 326 SER A N 1
ATOM 2607 C CA . SER A 1 326 ? 10.528 21.151 -10.096 1.00 83.50 326 SER A CA 1
ATOM 2608 C C . SER A 1 326 ? 10.761 20.853 -8.621 1.00 83.50 326 SER A C 1
ATOM 2610 O O . SER A 1 326 ? 11.132 19.729 -8.266 1.00 83.50 326 SER A O 1
ATOM 2612 N N . ALA A 1 327 ? 10.496 21.827 -7.750 1.00 82.81 327 ALA A N 1
ATOM 2613 C CA . ALA A 1 327 ? 10.438 21.574 -6.314 1.00 82.81 327 ALA A CA 1
ATOM 2614 C C . ALA A 1 327 ? 9.412 20.457 -6.001 1.00 82.81 327 ALA A C 1
ATOM 2616 O O . ALA A 1 327 ? 8.369 20.384 -6.661 1.00 82.81 327 ALA A O 1
ATOM 2617 N N . PRO A 1 328 ? 9.686 19.571 -5.024 1.00 85.06 328 PRO A N 1
ATOM 2618 C CA . PRO A 1 328 ? 8.741 18.540 -4.608 1.00 85.06 328 PRO A CA 1
ATOM 2619 C C . PRO A 1 328 ? 7.457 19.175 -4.066 1.00 85.06 328 PRO A C 1
ATOM 2621 O O . PRO A 1 328 ? 7.496 20.232 -3.434 1.00 85.06 328 PRO A O 1
ATOM 2624 N N . SER A 1 329 ? 6.319 18.506 -4.267 1.00 83.69 329 SER A N 1
ATOM 2625 C CA . SER A 1 329 ? 5.028 18.957 -3.734 1.00 83.69 329 SER A CA 1
ATOM 2626 C C . SER A 1 329 ? 5.014 18.869 -2.203 1.00 83.69 329 SER A C 1
ATOM 2628 O O . SER A 1 329 ? 4.729 17.824 -1.615 1.00 83.69 329 SER A O 1
ATOM 2630 N N . ALA A 1 330 ? 5.366 19.975 -1.552 1.00 82.50 330 ALA A N 1
ATOM 2631 C CA . ALA A 1 330 ? 5.343 20.112 -0.106 1.00 82.50 330 ALA A CA 1
ATOM 2632 C C . ALA A 1 330 ? 3.895 20.150 0.409 1.00 82.50 330 ALA A C 1
ATOM 2634 O O . ALA A 1 330 ? 3.094 21.003 0.023 1.00 82.50 330 ALA A O 1
ATOM 2635 N N . ARG A 1 331 ? 3.556 19.240 1.326 1.00 76.75 331 ARG A N 1
ATOM 2636 C CA . ARG A 1 331 ? 2.283 19.289 2.063 1.00 76.75 331 ARG A CA 1
ATOM 2637 C C . ARG A 1 331 ? 2.335 20.422 3.107 1.00 76.75 331 ARG A C 1
ATOM 2639 O O . ARG A 1 331 ? 3.427 20.760 3.563 1.00 76.75 331 ARG A O 1
ATOM 2646 N N . PRO A 1 332 ? 1.193 20.975 3.570 1.00 75.31 332 PRO A N 1
ATOM 2647 C CA . PRO A 1 332 ? 1.179 22.129 4.482 1.00 75.31 332 PRO A CA 1
ATOM 2648 C C . PRO A 1 332 ? 1.984 21.970 5.782 1.00 75.31 332 PRO A C 1
ATOM 2650 O O . PRO A 1 332 ? 2.472 22.972 6.302 1.00 75.31 332 PRO A O 1
ATOM 2653 N N . PHE A 1 333 ? 2.136 20.732 6.268 1.00 74.00 333 PHE A N 1
ATOM 2654 C CA . PHE A 1 333 ? 2.881 20.351 7.476 1.00 74.00 333 PHE A CA 1
ATOM 2655 C C . PHE A 1 333 ? 4.382 20.068 7.233 1.00 74.00 333 PHE A C 1
ATOM 2657 O O . PHE A 1 333 ? 5.126 19.858 8.185 1.00 74.00 333 PHE A O 1
ATOM 2664 N N . ARG A 1 334 ? 4.838 20.058 5.970 1.00 79.12 334 ARG A N 1
ATOM 2665 C CA . ARG A 1 334 ? 6.237 19.837 5.552 1.00 79.12 334 ARG A CA 1
ATOM 2666 C C . ARG A 1 334 ? 6.673 20.859 4.503 1.00 79.12 334 ARG A C 1
ATOM 2668 O O . ARG A 1 334 ? 7.117 20.507 3.412 1.00 79.12 334 ARG A O 1
ATOM 2675 N N . ARG A 1 335 ? 6.514 22.150 4.813 1.00 81.44 335 ARG A N 1
ATOM 2676 C CA . ARG A 1 335 ? 6.970 23.253 3.938 1.00 81.44 335 ARG A CA 1
ATOM 2677 C C . ARG A 1 335 ? 8.491 23.236 3.731 1.00 81.44 335 ARG A C 1
ATOM 2679 O O . ARG A 1 335 ? 8.967 23.672 2.692 1.00 81.44 335 ARG A O 1
ATOM 2686 N N . ASP A 1 336 ? 9.215 22.663 4.690 1.00 84.62 336 ASP A N 1
ATOM 2687 C CA . ASP A 1 336 ? 10.652 22.383 4.677 1.00 84.62 336 ASP A CA 1
ATOM 2688 C C . ASP A 1 336 ? 11.069 21.271 3.699 1.00 84.62 336 ASP A C 1
ATOM 2690 O O . ASP A 1 336 ? 12.261 21.071 3.505 1.00 84.62 336 ASP A O 1
ATOM 2694 N N . LEU A 1 337 ? 10.141 20.509 3.100 1.00 85.50 337 LEU A N 1
ATOM 2695 C CA . LEU A 1 337 ? 10.459 19.257 2.395 1.00 85.50 337 LEU A CA 1
ATOM 2696 C C . LEU A 1 337 ? 11.561 19.405 1.331 1.00 85.50 337 LEU A C 1
ATOM 2698 O O . LEU A 1 337 ? 12.426 18.537 1.222 1.00 85.50 337 LEU A O 1
ATOM 2702 N N . ALA A 1 338 ? 11.546 20.498 0.564 1.00 88.50 338 ALA A N 1
ATOM 2703 C CA . ALA A 1 338 ? 12.573 20.778 -0.437 1.00 88.50 338 ALA A CA 1
ATOM 2704 C C . ALA A 1 338 ? 13.948 21.060 0.199 1.00 88.50 338 ALA A C 1
ATOM 2706 O O . ALA A 1 338 ? 14.957 20.548 -0.275 1.00 88.50 338 ALA A O 1
ATOM 2707 N N . GLU A 1 339 ? 13.995 21.814 1.298 1.00 86.50 339 GLU A N 1
ATOM 2708 C CA . GLU A 1 339 ? 15.222 22.120 2.042 1.00 86.50 339 GLU A CA 1
ATOM 2709 C C . GLU A 1 339 ? 15.774 20.874 2.753 1.00 86.50 339 GLU A C 1
ATOM 2711 O O . GLU A 1 339 ? 16.955 20.548 2.625 1.00 86.50 339 GLU A O 1
ATOM 2716 N N . ALA A 1 340 ? 14.903 20.114 3.422 1.00 83.62 340 ALA A N 1
ATOM 2717 C CA . ALA A 1 340 ? 15.242 18.885 4.132 1.00 83.62 340 ALA A CA 1
ATOM 2718 C C . ALA A 1 340 ? 15.797 17.795 3.198 1.00 83.62 340 ALA A C 1
ATOM 2720 O O . ALA A 1 340 ? 16.708 17.062 3.579 1.00 83.62 340 ALA A O 1
ATOM 2721 N N . MET A 1 341 ? 15.288 17.713 1.962 1.00 85.50 341 MET A N 1
ATOM 2722 C CA . MET A 1 341 ? 15.827 16.844 0.905 1.00 85.50 341 MET A CA 1
ATOM 2723 C C . MET A 1 341 ? 16.939 17.506 0.072 1.00 85.50 341 MET A C 1
ATOM 2725 O O . MET A 1 341 ? 17.379 16.927 -0.917 1.00 85.50 341 MET A O 1
ATOM 2729 N N . ARG A 1 342 ? 17.409 18.705 0.452 1.00 87.56 342 ARG A N 1
ATOM 2730 C CA . ARG A 1 342 ? 18.498 19.444 -0.218 1.00 87.56 342 ARG A CA 1
ATOM 2731 C C . ARG A 1 342 ? 18.266 19.621 -1.719 1.00 87.56 342 ARG A C 1
ATOM 2733 O O . ARG A 1 342 ? 19.179 19.440 -2.528 1.00 87.56 342 ARG A O 1
ATOM 2740 N N . VAL A 1 343 ? 17.028 19.938 -2.084 1.00 88.38 343 VAL A N 1
ATOM 2741 C CA . VAL A 1 343 ? 16.601 20.029 -3.476 1.00 88.38 343 VAL A CA 1
ATOM 2742 C C . VAL A 1 343 ? 17.227 21.245 -4.145 1.00 88.38 343 VAL A C 1
ATOM 2744 O O . VAL A 1 343 ? 17.002 22.384 -3.741 1.00 88.38 343 VAL A O 1
ATOM 2747 N N . GLN A 1 344 ? 17.977 20.994 -5.212 1.00 86.69 344 GLN A N 1
ATOM 2748 C CA . GLN A 1 344 ? 18.472 22.014 -6.124 1.00 86.69 344 GLN A CA 1
ATOM 2749 C C . GLN A 1 344 ? 17.616 21.984 -7.386 1.00 86.69 344 GLN A C 1
ATOM 2751 O O . GLN A 1 344 ? 17.704 21.055 -8.189 1.00 86.69 344 GLN A O 1
ATOM 2756 N N . GLN A 1 345 ? 16.771 23.001 -7.558 1.00 81.56 345 GLN A N 1
ATOM 2757 C CA . GLN A 1 345 ? 15.941 23.097 -8.751 1.00 81.56 345 GLN A CA 1
ATOM 2758 C C . GLN A 1 345 ? 16.763 23.622 -9.935 1.00 81.56 345 GLN A C 1
ATOM 2760 O O . GLN A 1 345 ? 17.228 24.763 -9.928 1.00 81.56 345 GLN A O 1
ATOM 2765 N N . ILE A 1 346 ? 16.882 22.813 -10.985 1.00 75.62 346 ILE A N 1
ATOM 2766 C CA . ILE A 1 346 ? 17.360 23.245 -12.296 1.00 75.62 346 ILE A CA 1
ATOM 2767 C C . ILE A 1 346 ? 16.156 23.601 -13.169 1.00 75.62 346 ILE A C 1
ATOM 2769 O O . ILE A 1 346 ? 15.384 22.746 -13.594 1.00 75.62 346 ILE A O 1
ATOM 2773 N N . GLY A 1 347 ? 15.968 24.895 -13.422 1.00 63.47 347 GLY A N 1
ATOM 2774 C CA . GLY A 1 347 ? 14.910 25.352 -14.318 1.00 63.47 347 GLY A CA 1
ATOM 2775 C C . GLY A 1 347 ? 15.131 24.852 -15.747 1.00 63.47 347 GLY A C 1
ATOM 2776 O O . GLY A 1 347 ? 16.267 24.813 -16.229 1.00 63.47 347 GLY A O 1
ATOM 2777 N N . GLU A 1 348 ? 14.044 24.534 -16.454 1.00 62.31 348 GLU A N 1
ATOM 2778 C CA . GLU A 1 348 ? 14.077 24.315 -17.901 1.00 62.31 348 GLU A CA 1
ATOM 2779 C C . GLU A 1 348 ? 14.535 25.595 -18.614 1.00 62.31 348 GLU A C 1
ATOM 2781 O O . GLU A 1 348 ? 13.740 26.465 -18.979 1.00 62.31 348 GLU A O 1
ATOM 2786 N N . LYS A 1 349 ? 15.842 25.712 -18.859 1.00 58.34 349 LYS A N 1
ATOM 2787 C CA . LYS A 1 349 ? 16.379 26.691 -19.803 1.00 58.34 349 LYS A CA 1
ATOM 2788 C C . LYS A 1 349 ? 15.953 26.259 -21.206 1.00 58.34 349 LYS A C 1
ATOM 2790 O O . LYS A 1 349 ? 16.710 25.577 -21.888 1.00 58.34 349 LYS A O 1
ATOM 2795 N N . ARG A 1 350 ? 14.746 26.662 -21.629 1.00 51.78 350 ARG A N 1
ATOM 2796 C CA . ARG A 1 350 ? 14.115 26.309 -22.923 1.00 51.78 350 ARG A CA 1
ATOM 2797 C C . ARG A 1 350 ? 15.010 26.489 -24.157 1.00 51.78 350 ARG A C 1
ATOM 2799 O O . ARG A 1 350 ? 14.765 25.837 -25.163 1.00 51.78 350 ARG A O 1
ATOM 2806 N N . ASN A 1 351 ? 16.042 27.330 -24.071 1.00 53.38 351 ASN A N 1
ATOM 2807 C CA . ASN A 1 351 ? 16.970 27.621 -25.166 1.00 53.38 351 ASN A CA 1
ATOM 2808 C C . ASN A 1 351 ? 18.325 26.888 -25.051 1.00 53.38 351 ASN A C 1
ATOM 2810 O O . ASN A 1 351 ? 19.204 27.129 -25.871 1.00 53.38 351 ASN A O 1
ATOM 2814 N N . ASN A 1 352 ? 18.528 26.028 -24.044 1.00 67.25 352 ASN A N 1
ATOM 2815 C CA . ASN A 1 352 ? 19.779 25.295 -23.838 1.00 67.25 352 ASN A CA 1
ATOM 2816 C C . ASN A 1 352 ? 19.555 23.794 -24.075 1.00 67.25 352 ASN A C 1
ATOM 2818 O O . ASN A 1 352 ? 19.226 23.035 -23.158 1.00 67.25 352 ASN A O 1
ATOM 2822 N N . THR A 1 353 ? 19.709 23.369 -25.328 1.00 70.94 353 THR A N 1
ATOM 2823 C CA . THR A 1 353 ? 19.702 21.951 -25.705 1.00 70.94 353 THR A CA 1
ATOM 2824 C C . THR A 1 353 ? 20.998 21.302 -25.235 1.00 70.94 353 THR A C 1
ATOM 2826 O O . THR A 1 353 ? 22.082 21.843 -25.455 1.00 70.94 353 THR A O 1
ATOM 2829 N N . LEU A 1 354 ? 20.897 20.141 -24.592 1.00 78.75 354 LEU A N 1
ATOM 2830 C CA . LEU A 1 354 ? 22.068 19.357 -24.213 1.00 78.75 354 LEU A CA 1
ATOM 2831 C C . LEU A 1 354 ? 22.849 18.963 -25.477 1.00 78.75 354 LEU A C 1
ATOM 2833 O O . LEU A 1 354 ? 22.251 18.517 -26.456 1.00 78.75 354 LEU A O 1
ATOM 2837 N N . GLN A 1 355 ? 24.179 19.088 -25.470 1.00 80.81 355 GLN A N 1
ATOM 2838 C CA . GLN A 1 355 ? 24.984 18.567 -26.577 1.00 80.81 355 GLN A CA 1
ATOM 2839 C C . GLN A 1 355 ? 24.902 17.037 -26.583 1.00 80.81 355 GLN A C 1
ATOM 2841 O O . GLN A 1 355 ? 25.374 16.382 -25.652 1.00 80.81 355 GLN A O 1
ATOM 2846 N N . VAL A 1 356 ? 24.288 16.486 -27.631 1.00 81.94 356 VAL A N 1
ATOM 2847 C CA . VAL A 1 356 ? 24.079 15.048 -27.815 1.00 81.94 356 VAL A CA 1
ATOM 2848 C C . VAL A 1 356 ? 24.829 14.568 -29.051 1.00 81.94 356 VAL A C 1
ATOM 2850 O O . VAL A 1 356 ? 24.624 15.071 -30.155 1.00 81.94 356 VAL A O 1
ATOM 2853 N N . ARG A 1 357 ? 25.666 13.549 -28.870 1.00 84.75 357 ARG A N 1
ATOM 2854 C CA . ARG A 1 357 ? 26.236 12.738 -29.940 1.00 84.75 357 ARG A CA 1
ATOM 2855 C C . ARG A 1 357 ? 25.245 11.633 -30.295 1.00 84.75 357 ARG A C 1
ATOM 2857 O O . ARG A 1 357 ? 24.928 10.790 -29.455 1.00 84.75 357 ARG A O 1
ATOM 2864 N N . ASP A 1 358 ? 24.767 11.640 -31.533 1.00 83.44 358 ASP A N 1
ATOM 2865 C CA . ASP A 1 358 ? 23.859 10.613 -32.035 1.00 83.44 358 ASP A CA 1
ATOM 2866 C C . ASP A 1 358 ? 24.638 9.360 -32.464 1.00 83.44 358 ASP A C 1
ATOM 2868 O O . ASP A 1 358 ? 25.341 9.353 -33.474 1.00 83.44 358 ASP A O 1
ATOM 2872 N N . ASN A 1 359 ? 24.501 8.298 -31.674 1.00 84.06 359 ASN A N 1
ATOM 2873 C CA . ASN A 1 359 ? 25.059 6.972 -31.916 1.00 84.06 359 ASN A CA 1
ATOM 2874 C C . ASN A 1 359 ? 23.957 5.964 -32.324 1.00 84.06 359 ASN A C 1
ATOM 2876 O O . ASN A 1 359 ? 24.172 4.757 -32.243 1.00 84.06 359 ASN A O 1
ATOM 2880 N N . ARG A 1 360 ? 22.764 6.417 -32.750 1.00 78.38 360 ARG A N 1
ATOM 2881 C CA . ARG A 1 360 ? 21.654 5.545 -33.205 1.00 78.38 360 ARG A CA 1
ATOM 2882 C C . ARG A 1 360 ? 21.842 4.984 -34.620 1.00 78.38 360 ARG A C 1
ATOM 2884 O O . ARG A 1 360 ? 20.976 4.238 -35.094 1.00 78.38 360 ARG A O 1
ATOM 2891 N N . ALA A 1 361 ? 22.927 5.363 -35.299 1.00 55.59 361 ALA A N 1
ATOM 2892 C CA . ALA A 1 361 ? 23.324 4.803 -36.584 1.00 55.59 361 ALA A CA 1
ATOM 2893 C C . ALA A 1 361 ? 23.495 3.274 -36.475 1.00 55.59 361 ALA A C 1
ATOM 2895 O O . ALA A 1 361 ? 23.967 2.788 -35.445 1.00 55.59 361 ALA A O 1
ATOM 2896 N N . PRO A 1 362 ? 23.126 2.495 -37.509 1.00 44.78 362 PRO A N 1
ATOM 2897 C CA . PRO A 1 362 ? 23.383 1.063 -37.498 1.00 44.78 362 PRO A CA 1
ATOM 2898 C C . PRO A 1 362 ? 24.891 0.830 -37.396 1.00 44.78 362 PRO A C 1
ATOM 2900 O O . PRO A 1 362 ? 25.663 1.386 -38.180 1.00 44.78 362 PRO A O 1
ATOM 2903 N N . VAL A 1 363 ? 25.306 -0.007 -36.444 1.00 40.34 363 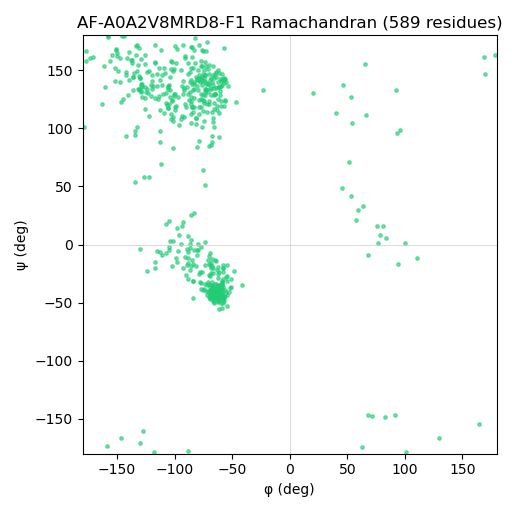VAL A N 1
ATOM 2904 C CA . VAL A 1 363 ? 26.698 -0.447 -36.321 1.00 40.34 363 VAL A CA 1
ATOM 2905 C C . VAL A 1 363 ? 27.007 -1.373 -37.496 1.00 40.34 363 VAL A C 1
ATOM 2907 O O . VAL A 1 363 ? 26.898 -2.594 -37.405 1.00 40.34 363 VAL A O 1
ATOM 2910 N N . ALA A 1 364 ? 27.372 -0.776 -38.628 1.00 37.56 364 ALA A N 1
ATOM 2911 C CA . ALA A 1 364 ? 27.973 -1.489 -39.737 1.00 37.56 364 ALA A CA 1
ATOM 2912 C C . ALA A 1 364 ? 29.341 -2.010 -39.272 1.00 37.56 364 ALA A C 1
ATOM 2914 O O . ALA A 1 364 ? 30.310 -1.260 -39.202 1.00 37.56 364 ALA A O 1
ATOM 2915 N N . ASN A 1 365 ? 29.387 -3.298 -38.934 1.00 37.88 365 ASN A N 1
ATOM 2916 C CA . ASN A 1 365 ? 30.594 -4.076 -38.663 1.00 37.88 365 ASN A CA 1
ATOM 2917 C C . ASN A 1 365 ? 31.574 -3.458 -37.646 1.00 37.88 365 ASN A C 1
ATOM 2919 O O . ASN A 1 365 ? 32.707 -3.120 -37.985 1.00 37.88 365 ASN A O 1
ATOM 2923 N N . GLN A 1 366 ? 31.200 -3.444 -36.363 1.00 32.78 366 GLN A N 1
ATOM 2924 C CA . GLN A 1 366 ? 32.208 -3.631 -35.316 1.00 32.78 366 GLN A CA 1
ATOM 2925 C C . GLN A 1 366 ? 32.331 -5.130 -35.013 1.00 32.78 366 GLN A C 1
ATOM 2927 O O . GLN A 1 366 ? 31.349 -5.721 -34.558 1.00 32.78 366 GLN A O 1
ATOM 2932 N N . PRO A 1 367 ? 33.507 -5.758 -35.211 1.00 38.62 367 PRO A N 1
ATOM 2933 C CA . PRO A 1 367 ? 33.758 -7.133 -34.797 1.00 38.62 367 PRO A CA 1
ATOM 2934 C C . PRO A 1 367 ? 33.963 -7.197 -33.275 1.00 38.62 367 PRO A C 1
ATOM 2936 O O . PRO A 1 367 ? 35.032 -7.542 -32.775 1.00 38.62 367 PRO A O 1
ATOM 2939 N N . SER A 1 368 ? 32.915 -6.860 -32.522 1.00 40.34 368 SER A N 1
ATOM 2940 C CA . SER A 1 368 ? 32.767 -7.369 -31.163 1.00 40.34 368 SER A CA 1
ATOM 2941 C C . SER A 1 368 ? 32.439 -8.859 -31.271 1.00 40.34 368 SER A C 1
ATOM 2943 O O . SER A 1 368 ? 31.594 -9.252 -32.075 1.00 40.34 368 SER A O 1
ATOM 2945 N N . GLY A 1 369 ? 33.146 -9.697 -30.512 1.00 43.06 369 GLY A N 1
ATOM 2946 C CA . GLY A 1 369 ? 33.057 -11.158 -30.597 1.00 43.06 369 GLY A CA 1
ATOM 2947 C C . GLY A 1 369 ? 31.772 -11.748 -30.013 1.00 43.06 369 GLY A C 1
ATOM 2948 O O . GLY A 1 369 ? 31.847 -12.653 -29.186 1.00 43.06 369 GLY A O 1
ATOM 2949 N N . GLN A 1 370 ? 30.599 -11.251 -30.415 1.00 46.44 370 GLN A N 1
ATOM 2950 C CA . GLN A 1 370 ? 29.346 -11.966 -30.190 1.00 46.44 370 GLN A CA 1
ATOM 2951 C C . GLN A 1 370 ? 29.389 -13.273 -31.001 1.00 46.44 370 GLN A C 1
ATOM 2953 O O . GLN A 1 370 ? 29.707 -13.235 -32.194 1.00 46.44 370 GLN A O 1
ATOM 2958 N N . PRO A 1 371 ? 29.100 -14.440 -30.399 1.00 50.12 371 PRO A N 1
ATOM 2959 C CA . PRO A 1 371 ? 29.112 -15.692 -31.140 1.00 50.12 371 PRO A CA 1
ATOM 2960 C C . PRO A 1 371 ? 28.023 -15.650 -32.215 1.00 50.12 371 PRO A C 1
ATOM 2962 O O . PRO A 1 371 ? 26.883 -15.283 -31.933 1.00 50.12 371 PRO A O 1
ATOM 2965 N N . ALA A 1 372 ? 28.360 -16.070 -33.440 1.00 54.34 372 ALA A N 1
ATOM 2966 C CA . ALA A 1 372 ? 27.479 -16.007 -34.618 1.00 54.34 372 ALA A CA 1
ATOM 2967 C C . ALA A 1 372 ? 26.103 -16.687 -34.425 1.00 54.34 372 ALA A C 1
ATOM 2969 O O . ALA A 1 372 ? 25.157 -16.408 -35.160 1.00 54.34 372 ALA A O 1
ATOM 2970 N N . GLN A 1 373 ? 25.987 -17.539 -33.403 1.00 50.12 373 GLN A N 1
ATOM 2971 C CA . GLN A 1 373 ? 24.743 -18.127 -32.914 1.00 50.12 373 GLN A CA 1
ATOM 2972 C C . GLN A 1 373 ? 23.700 -17.069 -32.504 1.00 50.12 373 GLN A C 1
ATOM 2974 O O . GLN A 1 373 ? 22.560 -17.184 -32.944 1.00 50.12 373 GLN A O 1
ATOM 2979 N N . LEU A 1 374 ? 24.068 -16.008 -31.764 1.00 46.94 374 LEU A N 1
ATOM 2980 C CA . LEU A 1 374 ? 23.102 -14.981 -31.327 1.00 46.94 374 LEU A CA 1
ATOM 2981 C C . LEU A 1 374 ? 22.515 -14.195 -32.507 1.00 46.94 374 LEU A C 1
ATOM 2983 O O . LEU A 1 374 ? 21.312 -13.962 -32.555 1.00 46.94 374 LEU A O 1
ATOM 2987 N N . ALA A 1 375 ? 23.342 -13.811 -33.483 1.00 55.75 375 ALA A N 1
ATOM 2988 C CA . ALA A 1 375 ? 22.871 -13.080 -34.662 1.00 55.75 375 ALA A CA 1
ATOM 2989 C C . ALA A 1 375 ? 21.929 -13.937 -35.532 1.00 55.75 375 ALA A C 1
ATOM 2991 O O . ALA A 1 375 ? 20.931 -13.438 -36.055 1.00 55.75 375 ALA A O 1
ATOM 2992 N N . ALA A 1 376 ? 22.210 -15.240 -35.650 1.00 60.53 376 ALA A N 1
ATOM 2993 C CA . ALA A 1 376 ? 21.331 -16.190 -36.329 1.00 60.53 376 ALA A CA 1
ATOM 2994 C C . ALA A 1 376 ? 20.010 -16.413 -35.566 1.00 60.53 376 ALA A C 1
ATOM 2996 O O . ALA A 1 376 ? 18.949 -16.506 -36.184 1.00 60.53 376 ALA A O 1
ATOM 2997 N N . GLU A 1 377 ? 20.057 -16.456 -34.233 1.00 59.53 377 GLU A N 1
ATOM 2998 C CA . GLU A 1 377 ? 18.880 -16.592 -33.371 1.00 59.53 377 GLU A CA 1
ATOM 2999 C C . GLU A 1 377 ? 17.981 -15.348 -33.438 1.00 59.53 377 GLU A C 1
ATOM 3001 O O . GLU A 1 377 ? 16.787 -15.480 -33.700 1.00 59.53 377 GLU A O 1
ATOM 3006 N N . GLN A 1 378 ? 18.552 -14.139 -33.369 1.00 56.62 378 GLN A N 1
ATOM 3007 C CA . GLN A 1 378 ? 17.826 -12.882 -33.595 1.00 56.62 378 GLN A CA 1
ATOM 3008 C C . GLN A 1 378 ? 17.179 -12.812 -34.987 1.00 56.62 378 GLN A C 1
ATOM 3010 O O . GLN A 1 378 ? 16.021 -12.410 -35.112 1.00 56.62 378 GLN A O 1
ATOM 3015 N N . ALA A 1 379 ? 17.890 -13.219 -36.044 1.00 67.88 379 ALA A N 1
ATOM 3016 C CA . ALA A 1 379 ? 17.333 -13.246 -37.397 1.00 67.88 379 ALA A CA 1
ATOM 3017 C C . ALA A 1 379 ? 16.144 -14.221 -37.506 1.00 67.88 379 ALA A C 1
ATOM 3019 O O . ALA A 1 379 ? 15.129 -13.895 -38.130 1.00 67.88 379 ALA A O 1
ATOM 3020 N N . ARG A 1 380 ? 16.237 -15.384 -36.844 1.00 70.94 380 ARG A N 1
ATOM 3021 C CA . ARG A 1 380 ? 15.155 -16.375 -36.754 1.00 70.94 380 ARG A CA 1
ATOM 3022 C C . ARG A 1 380 ? 13.962 -15.843 -35.957 1.00 70.94 380 ARG A C 1
ATOM 3024 O O . ARG A 1 380 ? 12.830 -15.995 -36.412 1.00 70.94 380 ARG A O 1
ATOM 3031 N N . GLU A 1 381 ? 14.188 -15.187 -34.817 1.00 64.50 381 GLU A N 1
ATOM 303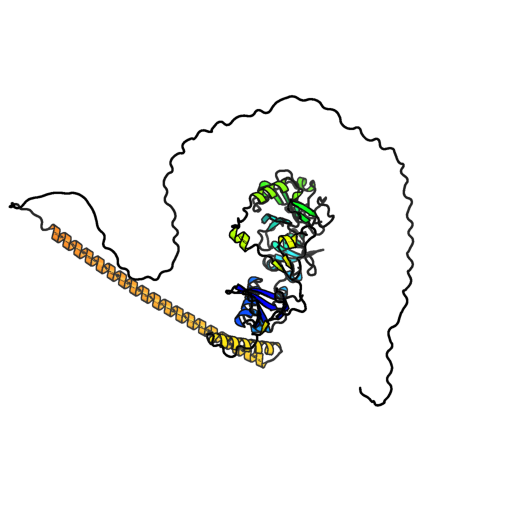2 C CA . GLU A 1 381 ? 13.121 -14.532 -34.048 1.00 64.50 381 GLU A CA 1
ATOM 3033 C C . GLU A 1 381 ? 12.408 -13.454 -34.864 1.00 64.50 381 GLU A C 1
ATOM 3035 O O . GLU A 1 381 ? 11.178 -13.423 -34.888 1.00 64.50 381 GLU A O 1
ATOM 3040 N N . LYS A 1 382 ? 13.161 -12.611 -35.582 1.00 68.31 382 LYS A N 1
ATOM 3041 C CA . LYS A 1 382 ? 12.591 -11.574 -36.448 1.00 68.31 382 LYS A CA 1
ATOM 3042 C C . LYS A 1 382 ? 11.667 -12.177 -37.500 1.00 68.31 382 LYS A C 1
ATOM 3044 O O . LYS A 1 382 ? 10.535 -11.729 -37.651 1.00 68.31 382 LYS A O 1
ATOM 3049 N N . GLN A 1 383 ? 12.122 -13.230 -38.179 1.00 75.62 383 GLN A N 1
ATOM 3050 C CA . GLN A 1 383 ? 11.324 -13.941 -39.175 1.00 75.62 383 GLN A CA 1
ATOM 3051 C C . GLN A 1 383 ? 10.052 -14.550 -38.559 1.00 75.62 383 GLN A C 1
ATOM 3053 O O . GLN A 1 383 ? 8.982 -14.473 -39.158 1.00 75.62 383 GLN A O 1
ATOM 3058 N N . ILE A 1 384 ? 10.132 -15.112 -37.349 1.00 72.62 384 ILE A N 1
ATOM 3059 C CA . ILE A 1 384 ? 8.965 -15.644 -36.626 1.00 72.62 384 ILE A CA 1
ATOM 3060 C C . ILE A 1 384 ? 7.986 -14.518 -36.242 1.00 72.62 384 ILE A C 1
ATOM 3062 O O . ILE A 1 384 ? 6.773 -14.697 -36.379 1.00 72.62 384 ILE A O 1
ATOM 3066 N N . ALA A 1 385 ? 8.478 -13.351 -35.818 1.00 67.88 385 ALA A N 1
ATOM 3067 C CA . ALA A 1 385 ? 7.658 -12.176 -35.517 1.00 67.88 385 ALA A CA 1
ATOM 3068 C C . ALA A 1 385 ? 6.998 -11.578 -36.777 1.00 67.88 385 ALA A C 1
ATOM 3070 O O . ALA A 1 385 ? 5.818 -11.227 -36.759 1.00 67.88 385 ALA A O 1
ATOM 3071 N N . ASP A 1 386 ? 7.709 -11.518 -37.903 1.00 73.88 386 ASP A N 1
ATOM 3072 C CA . ASP A 1 386 ? 7.156 -11.079 -39.190 1.00 73.88 386 ASP A CA 1
ATOM 3073 C C . ASP A 1 386 ? 6.026 -12.012 -39.662 1.00 73.88 386 ASP A C 1
ATOM 3075 O O . ASP A 1 386 ? 4.936 -11.550 -40.018 1.00 73.88 386 ASP A O 1
ATOM 3079 N N . LEU A 1 387 ? 6.240 -13.329 -39.574 1.00 77.19 387 LEU A N 1
ATOM 3080 C CA . LEU A 1 387 ? 5.238 -14.340 -39.922 1.00 77.19 387 LEU A CA 1
ATOM 3081 C C . LEU A 1 387 ? 4.041 -14.342 -38.962 1.00 77.19 387 LEU A C 1
ATOM 3083 O O . LEU A 1 387 ? 2.905 -14.514 -39.406 1.00 77.19 387 LEU A O 1
ATOM 3087 N N . SER A 1 388 ? 4.244 -14.108 -37.662 1.00 72.81 388 SER A N 1
ATOM 3088 C CA . SER A 1 388 ? 3.131 -14.025 -36.708 1.00 72.81 388 SER A CA 1
ATOM 3089 C C . SER A 1 388 ? 2.247 -12.801 -36.958 1.00 72.81 388 SER A C 1
ATOM 3091 O O . SER A 1 388 ? 1.020 -12.923 -36.938 1.00 72.81 388 SER A O 1
ATOM 3093 N N . ARG A 1 389 ? 2.840 -11.654 -37.321 1.00 69.31 389 ARG A N 1
ATOM 3094 C CA . ARG A 1 389 ? 2.101 -10.449 -37.732 1.00 69.31 389 ARG A CA 1
ATOM 3095 C C . ARG A 1 389 ? 1.276 -10.671 -38.999 1.00 69.31 389 ARG A C 1
ATOM 3097 O O . ARG A 1 389 ? 0.110 -10.277 -39.039 1.00 69.31 389 ARG A O 1
ATOM 3104 N N . GLN A 1 390 ? 1.843 -11.320 -40.015 1.00 75.31 390 GLN A N 1
ATOM 3105 C CA . GLN A 1 390 ? 1.118 -11.666 -41.245 1.00 75.31 390 GLN A CA 1
ATOM 3106 C C . GLN A 1 390 ? -0.034 -12.648 -40.952 1.00 75.31 390 GLN A C 1
ATOM 3108 O O . GLN A 1 390 ? -1.181 -12.401 -41.331 1.00 75.31 390 GLN A O 1
ATOM 3113 N N . ALA A 1 391 ? 0.228 -13.703 -40.173 1.00 75.56 391 ALA A N 1
ATOM 3114 C CA . ALA A 1 391 ? -0.769 -14.693 -39.764 1.00 75.56 391 ALA A CA 1
ATOM 3115 C C . ALA A 1 391 ? -1.936 -14.091 -38.953 1.00 75.56 391 ALA A C 1
ATOM 3117 O O . ALA A 1 391 ? -3.095 -14.482 -39.150 1.00 75.56 391 ALA A O 1
ATOM 3118 N N . ALA A 1 392 ? -1.651 -13.130 -38.068 1.00 70.81 392 ALA A N 1
ATOM 3119 C CA . ALA A 1 392 ? -2.652 -12.397 -37.290 1.00 70.81 392 ALA A CA 1
ATOM 3120 C C . ALA A 1 392 ? -3.530 -11.492 -38.172 1.00 70.81 392 ALA A C 1
ATOM 3122 O O . ALA A 1 392 ? -4.736 -11.410 -37.953 1.00 70.81 392 ALA A O 1
ATOM 3123 N N . ARG A 1 393 ? -2.961 -10.897 -39.231 1.00 75.88 393 ARG A N 1
ATOM 3124 C CA . ARG A 1 393 ? -3.692 -10.123 -40.257 1.00 75.88 393 ARG A CA 1
ATOM 3125 C C . ARG A 1 393 ? -4.518 -10.984 -41.226 1.00 75.88 393 ARG A C 1
ATOM 3127 O O . ARG A 1 393 ? -5.153 -10.441 -42.123 1.00 75.88 393 ARG A O 1
ATOM 3134 N N . GLY A 1 394 ? -4.539 -12.306 -41.043 1.00 74.12 394 GLY A N 1
ATOM 3135 C CA . GLY A 1 394 ? -5.355 -13.237 -41.831 1.00 74.12 394 GLY A CA 1
ATOM 3136 C C . GLY A 1 394 ? -4.608 -13.980 -42.941 1.00 74.12 394 GLY A C 1
ATOM 3137 O O . GLY A 1 394 ? -5.227 -14.794 -43.627 1.00 74.12 394 GLY A O 1
ATOM 3138 N N . ASP A 1 395 ? -3.300 -13.760 -43.101 1.00 84.19 395 ASP A N 1
ATOM 3139 C CA . ASP A 1 395 ? -2.504 -14.423 -44.134 1.00 84.19 395 ASP A CA 1
ATOM 3140 C C . ASP A 1 395 ? -2.414 -15.943 -43.884 1.00 84.19 395 ASP A C 1
ATOM 3142 O O . ASP A 1 395 ? -1.953 -16.407 -42.834 1.00 84.19 395 ASP A O 1
ATOM 3146 N N . ARG A 1 396 ? -2.873 -16.738 -44.860 1.00 78.50 396 ARG A N 1
ATOM 3147 C CA . ARG A 1 396 ? -2.841 -18.207 -44.795 1.00 78.50 396 ARG A CA 1
ATOM 3148 C C . ARG A 1 396 ? -1.448 -18.781 -45.060 1.00 78.50 396 ARG A C 1
ATOM 3150 O O . ARG A 1 396 ? -1.119 -19.801 -44.457 1.00 78.50 396 ARG A O 1
ATOM 3157 N N . ALA A 1 397 ? -0.637 -18.149 -45.909 1.00 83.06 397 ALA A N 1
ATOM 3158 C CA . ALA A 1 397 ? 0.716 -18.608 -46.212 1.00 83.06 397 ALA A CA 1
ATOM 3159 C C . ALA A 1 397 ? 1.620 -18.444 -44.983 1.00 83.06 397 ALA A C 1
ATOM 3161 O O . ALA A 1 397 ? 2.311 -19.386 -44.591 1.00 83.06 397 ALA A O 1
ATOM 3162 N N . ALA A 1 398 ? 1.513 -17.308 -44.288 1.00 78.38 398 ALA A N 1
ATOM 3163 C CA . ALA A 1 398 ? 2.237 -17.079 -43.040 1.00 78.38 398 ALA A CA 1
ATOM 3164 C C . ALA A 1 398 ? 1.836 -18.068 -41.925 1.00 78.38 398 ALA A C 1
ATOM 3166 O O . ALA A 1 398 ? 2.694 -18.561 -41.191 1.00 78.38 398 ALA A O 1
ATOM 3167 N N . ARG A 1 399 ? 0.547 -18.438 -41.827 1.00 77.00 399 ARG A N 1
ATOM 3168 C CA . ARG A 1 399 ? 0.070 -19.491 -40.900 1.00 77.00 399 ARG A CA 1
ATOM 3169 C C . ARG A 1 399 ? 0.662 -20.866 -41.218 1.00 77.00 399 ARG A C 1
ATOM 3171 O O . ARG A 1 399 ? 1.058 -21.580 -40.300 1.00 77.00 399 ARG A O 1
ATOM 3178 N N . GLN A 1 400 ? 0.740 -21.233 -42.497 1.00 81.88 400 GLN A N 1
ATOM 3179 C CA . GLN A 1 400 ? 1.352 -22.495 -42.928 1.00 81.88 400 GLN A CA 1
ATOM 3180 C C . GLN A 1 400 ? 2.859 -22.516 -42.633 1.00 81.88 400 GLN A C 1
ATOM 3182 O O . GLN A 1 400 ? 3.355 -23.474 -42.044 1.00 81.88 400 GLN A O 1
ATOM 3187 N N . GLN A 1 401 ? 3.577 -21.435 -42.951 1.00 80.88 401 GLN A N 1
ATOM 3188 C CA . GLN A 1 401 ? 5.005 -21.305 -42.642 1.00 80.88 401 GLN A CA 1
ATOM 3189 C C . GLN A 1 401 ? 5.277 -21.352 -41.129 1.00 80.88 401 GLN A C 1
ATOM 3191 O O . GLN A 1 401 ? 6.221 -22.020 -40.704 1.00 80.88 401 GLN A O 1
ATOM 3196 N N . MET A 1 402 ? 4.418 -20.742 -40.303 1.00 79.94 402 MET A N 1
ATOM 3197 C CA . MET A 1 402 ? 4.494 -20.842 -38.841 1.00 79.94 402 MET A CA 1
ATOM 3198 C C . MET A 1 402 ? 4.320 -22.285 -38.342 1.00 79.94 402 MET A C 1
ATOM 3200 O O . MET A 1 402 ? 5.094 -22.722 -37.493 1.00 79.94 402 MET A O 1
ATOM 3204 N N . GLN A 1 403 ? 3.358 -23.050 -38.874 1.00 80.38 403 GLN A N 1
ATOM 3205 C CA . GLN A 1 403 ? 3.187 -24.463 -38.504 1.00 80.38 403 GLN A CA 1
ATOM 3206 C C . GLN A 1 403 ? 4.411 -25.312 -38.880 1.00 80.38 403 GLN A C 1
ATOM 3208 O O . GLN A 1 403 ? 4.823 -26.169 -38.095 1.00 80.38 403 GLN A O 1
ATOM 3213 N N . THR A 1 404 ? 5.030 -25.061 -40.037 1.00 84.06 404 THR A N 1
ATOM 3214 C CA . THR A 1 404 ? 6.274 -25.739 -40.438 1.00 84.06 404 THR A CA 1
ATOM 3215 C C . THR A 1 404 ? 7.435 -25.384 -39.502 1.00 84.06 404 THR A C 1
ATOM 3217 O O . THR A 1 404 ? 8.137 -26.283 -39.041 1.00 84.06 404 THR A O 1
ATOM 3220 N N . LEU A 1 405 ? 7.597 -24.106 -39.139 1.00 79.81 405 LEU A N 1
ATOM 3221 C CA . LEU A 1 405 ? 8.600 -23.651 -38.164 1.00 79.81 405 LEU A CA 1
ATOM 3222 C C . LEU A 1 405 ? 8.391 -24.259 -36.766 1.00 79.81 405 LEU A C 1
ATOM 3224 O O . LEU A 1 405 ? 9.360 -24.682 -36.137 1.00 79.81 405 LEU A O 1
ATOM 3228 N N . GLN A 1 406 ? 7.143 -24.367 -36.297 1.00 76.94 406 GLN A N 1
ATOM 3229 C CA . GLN A 1 406 ? 6.818 -25.026 -35.026 1.00 76.94 406 GLN A CA 1
ATOM 3230 C C . GLN A 1 406 ? 7.126 -26.528 -35.049 1.00 76.94 406 GLN A C 1
ATOM 3232 O O . GLN A 1 406 ? 7.654 -27.049 -34.066 1.00 76.94 406 GLN A O 1
ATOM 3237 N N . ARG A 1 407 ? 6.857 -27.231 -36.161 1.00 80.81 407 ARG A N 1
ATOM 3238 C CA . ARG A 1 407 ? 7.257 -28.642 -36.320 1.00 80.81 407 ARG A CA 1
ATOM 3239 C C . ARG A 1 407 ? 8.776 -28.800 -36.255 1.00 80.81 407 ARG A C 1
ATOM 3241 O O . ARG A 1 407 ? 9.252 -29.597 -35.454 1.00 80.81 407 ARG A O 1
ATOM 3248 N N . GLN A 1 408 ? 9.522 -27.971 -36.985 1.00 80.12 408 GLN A N 1
ATOM 3249 C CA . GLN A 1 408 ? 10.989 -27.971 -36.947 1.00 80.12 408 GLN A CA 1
ATOM 3250 C C . GLN A 1 408 ? 11.547 -27.662 -35.547 1.00 80.12 408 GLN A C 1
ATOM 3252 O O . GLN A 1 408 ? 12.525 -28.276 -35.130 1.00 80.12 408 GLN A O 1
ATOM 3257 N N . GLN A 1 409 ? 10.930 -26.749 -34.787 1.00 73.50 409 GLN A N 1
ATOM 3258 C CA . GLN A 1 409 ? 11.313 -26.499 -33.390 1.00 73.50 409 GLN A CA 1
ATOM 3259 C C . GLN A 1 409 ? 11.000 -27.688 -32.473 1.00 73.50 409 GLN A C 1
ATOM 3261 O O . GLN A 1 409 ? 11.828 -28.036 -31.634 1.00 73.50 409 GLN A O 1
ATOM 3266 N N . ALA A 1 410 ? 9.844 -28.339 -32.629 1.00 75.44 410 ALA A N 1
ATOM 3267 C CA . ALA A 1 410 ? 9.502 -29.537 -31.862 1.00 75.44 410 ALA A CA 1
ATOM 3268 C C . ALA A 1 410 ? 10.434 -30.721 -32.188 1.00 75.44 410 ALA A C 1
ATOM 3270 O O . ALA A 1 410 ? 10.761 -31.515 -31.305 1.00 75.44 410 ALA A O 1
ATOM 3271 N N . GLU A 1 411 ? 10.894 -30.826 -33.435 1.00 78.50 411 GLU A N 1
ATOM 3272 C CA . GLU A 1 411 ? 11.897 -31.797 -33.882 1.00 78.50 411 GLU A CA 1
ATOM 3273 C C . GLU A 1 411 ? 13.293 -31.470 -33.328 1.00 78.50 411 GLU A C 1
ATOM 3275 O O . GLU A 1 411 ? 13.923 -32.363 -32.762 1.00 78.50 411 GLU A O 1
ATOM 3280 N N . GLN A 1 412 ? 13.737 -30.204 -33.365 1.00 75.38 412 GLN A N 1
ATOM 3281 C CA . GLN A 1 412 ? 14.978 -29.766 -32.704 1.00 75.38 412 GLN A CA 1
ATOM 3282 C C . GLN A 1 412 ? 14.950 -30.065 -31.200 1.00 75.38 412 GLN A C 1
ATOM 3284 O O . GLN A 1 412 ? 15.831 -30.756 -30.706 1.00 75.38 412 GLN A O 1
ATOM 3289 N N . GLN A 1 413 ? 13.893 -29.678 -30.480 1.00 73.19 413 GLN A N 1
ATOM 3290 C CA . GLN A 1 413 ? 13.777 -29.956 -29.042 1.00 73.19 413 GLN A CA 1
ATOM 3291 C C . GLN A 1 413 ? 13.749 -31.459 -28.713 1.00 73.19 413 GLN A C 1
ATOM 3293 O O . GLN A 1 413 ? 14.175 -31.862 -27.628 1.00 73.19 413 GLN A O 1
ATOM 3298 N N . ARG A 1 414 ? 13.250 -32.310 -29.621 1.00 77.06 414 ARG A N 1
ATOM 3299 C CA . ARG A 1 414 ? 13.338 -33.774 -29.485 1.00 77.06 414 ARG A CA 1
ATOM 3300 C C . ARG A 1 414 ? 14.766 -34.271 -29.710 1.00 77.06 414 ARG A C 1
ATOM 3302 O O . ARG A 1 414 ? 15.227 -35.089 -28.917 1.00 77.06 414 ARG A O 1
ATOM 3309 N N . ALA A 1 415 ? 15.462 -33.762 -30.725 1.00 75.06 415 ALA A N 1
ATOM 3310 C CA . ALA A 1 415 ? 16.862 -34.083 -30.991 1.00 75.06 415 ALA A CA 1
ATOM 3311 C C . ALA A 1 415 ? 17.777 -33.644 -29.833 1.00 75.06 415 ALA A C 1
ATOM 3313 O O . ALA A 1 415 ? 18.570 -34.450 -29.352 1.00 75.06 415 ALA A O 1
ATOM 3314 N N . ASP A 1 416 ? 17.595 -32.432 -29.305 1.00 71.31 416 ASP A N 1
ATOM 3315 C CA . ASP A 1 416 ? 18.365 -31.897 -28.175 1.00 71.31 416 ASP A CA 1
ATOM 3316 C C . ASP A 1 416 ? 18.132 -32.707 -26.891 1.00 71.31 416 ASP A C 1
ATOM 3318 O O . ASP A 1 416 ? 19.079 -33.029 -26.174 1.00 71.31 416 ASP A O 1
ATOM 3322 N N . ARG A 1 417 ? 16.882 -33.115 -26.610 1.00 72.00 417 ARG A N 1
ATOM 3323 C CA . ARG A 1 417 ? 16.579 -34.028 -25.490 1.00 72.00 417 ARG A CA 1
ATOM 3324 C C . ARG A 1 417 ? 17.243 -35.392 -25.665 1.00 72.00 417 ARG A C 1
ATOM 3326 O O . ARG A 1 417 ? 17.731 -35.948 -24.684 1.00 72.00 417 ARG A O 1
ATOM 3333 N N . PHE A 1 418 ? 17.275 -35.924 -26.885 1.00 72.62 418 PHE A N 1
ATOM 3334 C CA . PHE A 1 418 ? 17.910 -37.206 -27.184 1.00 72.62 418 PHE A CA 1
ATOM 3335 C C . PHE A 1 418 ? 19.440 -37.124 -27.043 1.00 72.62 418 PHE A C 1
ATOM 3337 O O . PHE A 1 418 ? 20.043 -37.972 -26.386 1.00 72.62 418 PHE A O 1
ATOM 3344 N N . ALA A 1 419 ? 20.058 -36.052 -27.547 1.00 73.06 419 ALA A N 1
ATOM 3345 C CA . ALA A 1 419 ? 21.481 -35.765 -27.372 1.00 73.06 419 ALA A CA 1
ATOM 3346 C C . ALA A 1 419 ? 21.852 -35.559 -25.891 1.00 73.06 419 ALA A C 1
ATOM 3348 O O . ALA A 1 419 ? 22.850 -36.103 -25.419 1.00 73.06 419 ALA A O 1
ATOM 3349 N N . ALA A 1 420 ? 21.022 -34.847 -25.120 1.00 68.12 420 ALA A N 1
ATOM 3350 C CA . ALA A 1 420 ? 21.217 -34.674 -23.681 1.00 68.12 420 ALA A CA 1
ATOM 3351 C C . ALA A 1 420 ? 21.127 -36.006 -22.912 1.00 68.12 420 ALA A C 1
ATOM 3353 O O . ALA A 1 420 ? 21.944 -36.256 -22.025 1.00 68.12 420 ALA A O 1
ATOM 3354 N N . GLN A 1 421 ? 20.187 -36.888 -23.274 1.00 70.69 421 GLN A N 1
ATOM 3355 C CA . GLN A 1 421 ? 20.084 -38.235 -22.700 1.00 70.69 421 GLN A CA 1
ATOM 3356 C C . GLN A 1 421 ? 21.294 -39.113 -23.056 1.00 70.69 421 GLN A C 1
ATOM 3358 O O . GLN A 1 421 ? 21.814 -39.805 -22.180 1.00 70.69 421 GLN A O 1
ATOM 3363 N N . GLN A 1 422 ? 21.792 -39.050 -24.296 1.00 72.94 422 GLN A N 1
ATOM 3364 C CA . GLN A 1 422 ? 23.023 -39.744 -24.693 1.00 72.94 422 GLN A CA 1
ATOM 3365 C C . GLN A 1 422 ? 24.239 -39.234 -23.907 1.00 72.94 422 GLN A C 1
ATOM 3367 O O . GLN A 1 422 ? 24.935 -40.036 -23.284 1.00 72.94 422 GLN A O 1
ATOM 3372 N N . ALA A 1 423 ? 24.436 -37.915 -23.825 1.00 72.00 423 ALA A N 1
ATOM 3373 C CA . ALA A 1 423 ? 25.520 -37.309 -23.051 1.00 72.00 423 ALA A CA 1
ATOM 3374 C C . ALA A 1 423 ? 25.441 -37.652 -21.549 1.00 72.00 423 ALA A C 1
ATOM 3376 O O . ALA A 1 423 ? 26.466 -37.837 -20.889 1.00 72.00 423 ALA A O 1
ATOM 3377 N N . GLN A 1 424 ? 24.234 -37.778 -20.988 1.00 68.50 424 GLN A N 1
ATOM 3378 C CA . GLN A 1 424 ? 24.041 -38.233 -19.611 1.00 68.50 424 GLN A CA 1
ATOM 3379 C C . GLN A 1 424 ? 24.403 -39.721 -19.447 1.00 68.50 424 GLN A C 1
ATOM 3381 O O . GLN A 1 424 ? 25.068 -40.079 -18.473 1.00 68.50 424 GLN A O 1
ATOM 3386 N N . GLY A 1 425 ? 24.051 -40.575 -20.414 1.00 70.69 425 GLY A N 1
ATOM 3387 C CA . GLY A 1 425 ? 24.450 -41.986 -20.448 1.00 70.69 425 GLY A CA 1
ATOM 3388 C C . GLY A 1 425 ? 25.966 -42.193 -20.570 1.00 70.69 425 GLY A C 1
ATOM 3389 O O . GLY A 1 425 ? 26.534 -43.037 -19.873 1.00 70.69 425 GLY A O 1
ATOM 3390 N N . GLU A 1 426 ? 26.646 -41.387 -21.389 1.00 72.56 426 GLU A N 1
ATOM 3391 C CA . GLU A 1 426 ? 28.110 -41.397 -21.506 1.00 72.56 426 GLU A CA 1
ATOM 3392 C C . GLU A 1 426 ? 28.799 -40.947 -20.214 1.00 72.56 426 GLU A C 1
ATOM 3394 O O . GLU A 1 426 ? 29.729 -41.615 -19.755 1.00 72.56 426 GLU A O 1
ATOM 3399 N N . ARG A 1 427 ? 28.300 -39.883 -19.565 1.00 75.25 427 ARG A N 1
ATOM 3400 C CA . ARG A 1 427 ? 28.795 -39.451 -18.246 1.00 75.25 427 ARG A CA 1
ATOM 3401 C C . ARG A 1 427 ? 28.657 -40.556 -17.201 1.00 75.25 427 ARG A C 1
ATOM 3403 O O . ARG A 1 427 ? 29.614 -40.814 -16.477 1.00 75.25 427 ARG A O 1
ATOM 3410 N N . VAL A 1 428 ? 27.518 -41.253 -17.148 1.00 74.50 428 VAL A N 1
ATOM 3411 C CA . VAL A 1 428 ? 27.317 -42.386 -16.223 1.00 74.50 428 VAL A CA 1
ATOM 3412 C C . VAL A 1 428 ? 28.285 -43.538 -16.530 1.00 74.50 428 VAL A C 1
ATOM 3414 O O . VAL A 1 428 ? 28.858 -44.108 -15.600 1.00 74.50 428 VAL A O 1
ATOM 3417 N N . ARG A 1 429 ? 28.552 -43.847 -17.809 1.00 75.81 429 ARG A N 1
ATOM 3418 C CA . ARG A 1 429 ? 29.573 -44.839 -18.202 1.00 75.81 429 ARG A CA 1
ATOM 3419 C C . ARG A 1 429 ? 30.985 -44.442 -17.759 1.00 75.81 429 ARG A C 1
ATOM 3421 O O . ARG A 1 429 ? 31.661 -45.265 -17.142 1.00 75.81 429 ARG A O 1
ATOM 3428 N N . GLN A 1 430 ? 31.418 -43.203 -18.007 1.00 73.69 430 GLN A N 1
ATOM 3429 C CA . GLN A 1 430 ? 32.724 -42.703 -17.545 1.00 73.69 430 GLN A CA 1
ATOM 3430 C C . GLN A 1 430 ? 32.841 -42.716 -16.015 1.00 73.69 430 GLN A C 1
ATOM 3432 O O . GLN A 1 430 ? 33.881 -43.093 -15.466 1.00 73.69 430 GLN A O 1
ATOM 3437 N N . GLN A 1 431 ? 31.769 -42.352 -15.309 1.00 74.62 431 GLN A N 1
ATOM 3438 C CA . GLN A 1 431 ? 31.746 -42.350 -13.849 1.00 74.62 431 GLN A CA 1
ATOM 3439 C C . GLN A 1 431 ? 31.858 -43.779 -13.292 1.00 74.62 431 GLN A C 1
ATOM 3441 O O . GLN A 1 431 ? 32.632 -44.015 -12.365 1.00 74.62 431 GLN A O 1
ATOM 3446 N N . MET A 1 432 ? 31.175 -44.752 -13.906 1.00 73.38 432 MET A N 1
ATOM 3447 C CA . MET A 1 432 ? 31.248 -46.169 -13.529 1.00 73.38 432 MET A CA 1
ATOM 3448 C C . MET A 1 432 ? 32.620 -46.796 -13.839 1.00 73.38 432 MET A C 1
ATOM 3450 O O . MET A 1 432 ? 33.150 -47.538 -13.013 1.00 73.38 432 MET A O 1
ATOM 3454 N N . GLN A 1 433 ? 33.241 -46.457 -14.977 1.00 77.25 433 GLN A N 1
ATOM 3455 C CA . GLN A 1 433 ? 34.616 -46.871 -15.296 1.00 77.25 433 GLN A CA 1
ATOM 3456 C C . GLN A 1 433 ? 35.622 -46.323 -14.275 1.00 77.25 433 GLN A C 1
ATOM 3458 O O . GLN A 1 433 ? 36.416 -47.089 -13.728 1.00 77.25 433 GLN A O 1
ATOM 3463 N N . THR A 1 434 ? 35.536 -45.030 -13.945 1.00 75.31 434 THR A N 1
ATOM 3464 C CA . THR A 1 434 ? 36.378 -44.397 -12.914 1.00 75.31 434 THR A CA 1
ATOM 3465 C C . THR A 1 434 ? 36.199 -45.071 -11.547 1.00 75.31 434 THR A C 1
ATOM 3467 O O . THR A 1 434 ? 37.179 -45.346 -10.854 1.00 75.31 434 THR A O 1
ATOM 3470 N N . GLN A 1 435 ? 34.961 -45.406 -11.169 1.00 75.56 435 GLN A N 1
ATOM 3471 C CA . GLN A 1 435 ? 34.667 -46.054 -9.887 1.00 75.56 435 GLN A CA 1
ATOM 3472 C C . GLN A 1 435 ? 35.174 -47.508 -9.818 1.00 75.56 435 GLN A C 1
ATOM 3474 O O . GLN A 1 435 ? 35.614 -47.959 -8.759 1.00 75.56 435 GLN A O 1
ATOM 3479 N N . ASN A 1 436 ? 35.158 -48.240 -10.938 1.00 77.38 436 ASN A N 1
ATOM 3480 C CA . ASN A 1 436 ? 35.732 -49.586 -11.028 1.00 77.38 436 ASN A CA 1
ATOM 3481 C C . ASN A 1 436 ? 37.268 -49.560 -10.991 1.00 77.38 436 ASN A C 1
ATOM 3483 O O . ASN A 1 436 ? 37.864 -50.365 -10.274 1.00 77.38 436 ASN A O 1
ATOM 3487 N N . ALA A 1 437 ? 37.903 -48.598 -11.670 1.00 75.31 437 ALA A N 1
ATOM 3488 C CA . ALA A 1 437 ? 39.350 -48.390 -11.597 1.00 75.31 437 ALA A CA 1
ATOM 3489 C C . ALA A 1 437 ? 39.807 -48.077 -10.158 1.00 75.31 437 ALA A C 1
ATOM 3491 O O . ALA A 1 437 ? 40.738 -48.704 -9.654 1.00 75.31 437 ALA A O 1
ATOM 3492 N N . GLN A 1 438 ? 39.096 -47.189 -9.447 1.00 78.69 438 GLN A N 1
ATOM 3493 C CA . GLN A 1 438 ? 39.360 -46.912 -8.027 1.00 78.69 438 GLN A CA 1
ATOM 3494 C C . GLN A 1 438 ? 39.198 -48.157 -7.140 1.00 78.69 438 GLN A C 1
ATOM 3496 O O . GLN A 1 438 ? 40.011 -48.376 -6.240 1.00 78.69 438 GLN A O 1
ATOM 3501 N N . ARG A 1 439 ? 38.188 -49.003 -7.398 1.00 80.19 439 ARG A N 1
ATOM 3502 C CA . ARG A 1 439 ? 37.975 -50.257 -6.651 1.00 80.19 439 ARG A CA 1
ATOM 3503 C C . ARG A 1 439 ? 39.128 -51.249 -6.832 1.00 80.19 439 ARG A C 1
ATOM 3505 O O . ARG A 1 439 ? 39.605 -51.792 -5.837 1.00 80.19 439 ARG A O 1
ATOM 3512 N N . GLN A 1 440 ? 39.613 -51.431 -8.062 1.00 78.31 440 GLN A N 1
ATOM 3513 C CA . GLN A 1 440 ? 40.787 -52.268 -8.342 1.00 78.31 440 GLN A CA 1
ATOM 3514 C C . GLN A 1 440 ? 42.046 -51.720 -7.654 1.00 78.31 440 GLN A C 1
ATOM 3516 O O . GLN A 1 440 ? 42.785 -52.478 -7.026 1.00 78.31 440 GLN A O 1
ATOM 3521 N N . GLN A 1 441 ? 42.251 -50.399 -7.679 1.00 78.94 441 GLN A N 1
ATOM 3522 C CA . GLN A 1 441 ? 43.374 -49.756 -6.988 1.00 78.94 441 GLN A CA 1
ATOM 3523 C C . GLN A 1 441 ? 43.323 -49.976 -5.464 1.00 78.94 441 GLN A C 1
ATOM 3525 O O . GLN A 1 441 ? 44.349 -50.269 -4.850 1.00 78.94 441 GLN A O 1
ATOM 3530 N N . GLN A 1 442 ? 42.134 -49.911 -4.851 1.00 79.75 442 GLN A N 1
ATOM 3531 C CA . GLN A 1 442 ? 41.945 -50.207 -3.424 1.00 79.75 442 GLN A CA 1
ATOM 3532 C C . GLN A 1 442 ? 42.172 -51.684 -3.071 1.00 79.75 442 GLN A C 1
ATOM 3534 O O . GLN A 1 442 ? 42.696 -51.973 -1.992 1.00 79.75 442 GLN A O 1
ATOM 3539 N N . GLN A 1 443 ? 41.803 -52.623 -3.949 1.00 80.06 443 GLN A N 1
ATOM 3540 C CA . GLN A 1 443 ? 42.106 -54.045 -3.751 1.00 80.06 443 GLN A CA 1
ATOM 3541 C C . GLN A 1 443 ? 43.616 -54.303 -3.817 1.00 80.06 443 GLN A C 1
ATOM 3543 O O . GLN A 1 443 ? 44.160 -54.871 -2.871 1.00 80.06 443 GLN A O 1
ATOM 3548 N N . ALA A 1 444 ? 44.307 -53.782 -4.835 1.00 79.62 444 ALA A N 1
ATOM 3549 C CA . ALA A 1 444 ? 45.761 -53.902 -4.959 1.00 79.62 444 ALA A CA 1
ATOM 3550 C C . ALA A 1 444 ? 46.506 -53.303 -3.747 1.00 79.62 444 ALA A C 1
ATOM 3552 O O . ALA A 1 444 ? 47.436 -53.913 -3.220 1.00 79.62 444 ALA A O 1
ATOM 3553 N N . GLN A 1 445 ? 46.062 -52.146 -3.236 1.00 81.31 445 GLN A N 1
ATOM 3554 C CA . GLN A 1 445 ? 46.612 -51.553 -2.009 1.00 81.31 445 GLN A CA 1
ATOM 3555 C C . GLN A 1 445 ? 46.384 -52.434 -0.769 1.00 81.31 445 GLN A C 1
ATOM 3557 O O . GLN A 1 445 ? 47.288 -52.576 0.056 1.00 81.31 445 GLN A O 1
ATOM 3562 N N . ARG A 1 446 ? 45.202 -53.055 -0.630 1.00 81.12 446 ARG A N 1
ATOM 3563 C CA . ARG A 1 446 ? 44.915 -53.987 0.475 1.00 81.12 446 ARG A CA 1
ATOM 3564 C C . ARG A 1 446 ? 45.759 -55.256 0.397 1.00 81.12 446 ARG A C 1
ATOM 3566 O O . ARG A 1 446 ? 46.230 -55.719 1.433 1.00 81.12 446 ARG A O 1
ATOM 3573 N N . GLU A 1 447 ? 45.974 -55.807 -0.793 1.00 79.19 447 GLU A N 1
ATOM 3574 C CA . GLU A 1 447 ? 46.822 -56.988 -0.986 1.00 79.19 447 GLU A CA 1
ATOM 3575 C C . GLU A 1 447 ? 48.295 -56.681 -0.703 1.00 79.19 447 GLU A C 1
ATOM 3577 O O . GLU A 1 447 ? 48.925 -57.420 0.055 1.00 79.19 447 GLU A O 1
ATOM 3582 N N . ALA A 1 448 ? 48.813 -55.547 -1.186 1.00 80.19 448 ALA A N 1
ATOM 3583 C CA . ALA A 1 448 ? 50.164 -55.086 -0.870 1.00 80.19 448 ALA A CA 1
ATOM 3584 C C . ALA A 1 448 ? 50.367 -54.885 0.646 1.00 80.19 448 ALA A C 1
ATOM 3586 O O . ALA A 1 448 ? 51.350 -55.366 1.211 1.00 80.19 448 ALA A O 1
ATOM 3587 N N . ALA A 1 449 ? 49.409 -54.254 1.336 1.00 80.56 449 ALA A N 1
ATOM 3588 C CA . ALA A 1 449 ? 49.448 -54.102 2.793 1.00 80.56 449 ALA A CA 1
ATOM 3589 C C . ALA A 1 449 ? 49.403 -55.458 3.527 1.00 80.56 449 ALA A C 1
ATOM 3591 O O . ALA A 1 449 ? 50.090 -55.653 4.533 1.00 80.56 449 ALA A O 1
ATOM 3592 N N . ARG A 1 450 ? 48.632 -56.428 3.014 1.00 81.25 450 ARG A N 1
ATOM 3593 C CA . ARG A 1 450 ? 48.545 -57.781 3.584 1.00 81.25 450 ARG A CA 1
ATOM 3594 C C . ARG A 1 450 ? 49.853 -58.558 3.408 1.00 81.25 450 ARG A C 1
ATOM 3596 O O . ARG A 1 450 ? 50.299 -59.189 4.362 1.00 81.25 450 ARG A O 1
ATOM 3603 N N . GLN A 1 451 ? 50.497 -58.455 2.243 1.00 76.62 451 GLN A N 1
ATOM 3604 C CA . GLN A 1 451 ? 51.830 -59.019 2.000 1.00 76.62 451 GLN A CA 1
ATOM 3605 C C . GLN A 1 451 ? 52.881 -58.391 2.928 1.00 76.62 451 GLN A C 1
ATOM 3607 O O . GLN A 1 451 ? 53.627 -59.118 3.580 1.00 76.62 451 GLN A O 1
ATOM 3612 N N . GLN A 1 452 ? 52.887 -57.060 3.085 1.00 77.12 452 GLN A N 1
ATOM 3613 C CA . GLN A 1 452 ? 53.795 -56.374 4.014 1.00 77.12 452 GLN A CA 1
ATOM 3614 C C . GLN A 1 452 ? 53.623 -56.837 5.471 1.00 77.12 452 GLN A C 1
ATOM 3616 O O . GLN A 1 452 ? 54.621 -56.993 6.177 1.00 77.12 452 GLN A O 1
ATOM 3621 N N . MET A 1 453 ? 52.391 -57.097 5.930 1.00 75.25 453 MET A N 1
ATOM 3622 C CA . MET A 1 453 ? 52.168 -57.651 7.273 1.00 75.25 453 MET A CA 1
ATOM 3623 C C . MET A 1 453 ? 52.710 -59.078 7.426 1.00 75.25 453 MET A C 1
ATOM 3625 O O . MET A 1 453 ? 53.327 -59.366 8.451 1.00 75.25 453 MET A O 1
ATOM 3629 N N . ILE A 1 454 ? 52.552 -59.943 6.418 1.00 74.94 454 ILE A N 1
ATOM 3630 C CA . ILE A 1 454 ? 53.110 -61.308 6.434 1.00 74.94 454 ILE A CA 1
ATOM 3631 C C . ILE A 1 454 ? 54.645 -61.260 6.508 1.00 74.94 454 ILE A C 1
ATOM 3633 O O . ILE A 1 454 ? 55.238 -61.925 7.359 1.00 74.94 454 ILE A O 1
ATOM 3637 N N . THR A 1 455 ? 55.293 -60.415 5.699 1.00 74.19 455 THR A N 1
ATOM 3638 C CA . THR A 1 455 ? 56.756 -60.237 5.721 1.00 74.19 455 THR A CA 1
ATOM 3639 C C . THR A 1 455 ? 57.251 -59.717 7.075 1.00 74.19 455 THR A C 1
ATOM 3641 O O . THR A 1 455 ? 58.205 -60.260 7.632 1.00 74.19 455 THR A O 1
ATOM 3644 N N . ASN A 1 456 ? 56.579 -58.718 7.662 1.00 75.56 456 ASN A N 1
ATOM 3645 C CA . ASN A 1 456 ? 56.919 -58.211 9.000 1.00 75.56 456 ASN A CA 1
ATOM 3646 C C . ASN A 1 456 ? 56.741 -59.275 10.096 1.00 75.56 456 ASN A C 1
ATOM 3648 O O . ASN A 1 456 ? 57.523 -59.326 11.047 1.00 75.56 456 ASN A O 1
ATOM 3652 N N . GLN A 1 457 ? 55.727 -60.137 9.979 1.00 69.81 457 GLN A N 1
ATOM 3653 C CA . GLN A 1 457 ? 55.511 -61.231 10.922 1.00 69.81 457 GLN A CA 1
ATOM 3654 C C . GLN A 1 457 ? 56.633 -62.276 10.816 1.00 69.81 457 GLN A C 1
ATOM 3656 O O . GLN A 1 457 ? 57.210 -62.648 11.838 1.00 69.81 457 GLN A O 1
ATOM 3661 N N . GLN A 1 458 ? 57.027 -62.672 9.601 1.00 67.31 458 GLN A N 1
ATOM 3662 C CA . GLN A 1 458 ? 58.167 -63.572 9.377 1.00 67.31 458 GLN A CA 1
ATOM 3663 C C . GLN A 1 458 ? 59.487 -62.991 9.917 1.00 67.31 458 GLN A C 1
ATOM 3665 O O . GLN A 1 458 ? 60.218 -63.695 10.615 1.00 67.31 458 GLN A O 1
ATOM 3670 N N . GLN A 1 459 ? 59.762 -61.700 9.694 1.00 66.12 459 GLN A N 1
ATOM 3671 C CA . GLN A 1 459 ? 60.949 -61.034 10.250 1.00 66.12 459 GLN A CA 1
ATOM 3672 C C . GLN A 1 459 ? 60.950 -61.016 11.789 1.00 66.12 459 GLN A C 1
ATOM 3674 O O . GLN A 1 459 ? 61.993 -61.241 12.404 1.00 66.12 459 GLN A O 1
ATOM 3679 N N . ARG A 1 460 ? 59.790 -60.827 12.436 1.00 62.28 460 ARG A N 1
ATOM 3680 C CA . ARG A 1 460 ? 59.664 -60.924 13.903 1.00 62.28 460 ARG A CA 1
ATOM 3681 C C . ARG A 1 460 ? 59.917 -62.339 14.426 1.00 62.28 460 ARG A C 1
ATOM 3683 O O . ARG A 1 460 ? 60.596 -62.487 15.443 1.00 62.28 460 ARG A O 1
ATOM 3690 N N . HIS A 1 461 ? 59.430 -63.372 13.740 1.00 59.31 461 HIS A N 1
ATOM 3691 C CA . HIS A 1 461 ? 59.716 -64.759 14.119 1.00 59.31 461 HIS A CA 1
ATOM 3692 C C . HIS A 1 461 ? 61.207 -65.103 13.963 1.00 59.31 461 HIS A C 1
ATOM 3694 O O . HIS A 1 461 ? 61.780 -65.687 14.882 1.00 59.31 461 HIS A O 1
ATOM 3700 N N . ALA A 1 462 ? 61.865 -64.649 12.889 1.00 59.06 462 ALA A N 1
ATOM 3701 C CA . ALA A 1 462 ? 63.311 -64.816 12.711 1.00 59.06 462 ALA A CA 1
ATOM 3702 C C . ALA A 1 462 ? 64.129 -64.099 13.806 1.00 59.06 462 ALA A C 1
ATOM 3704 O O . ALA A 1 462 ? 65.027 -64.690 14.403 1.00 59.06 462 ALA A O 1
ATOM 3705 N N . ALA A 1 463 ? 63.772 -62.854 14.144 1.00 57.06 463 ALA A N 1
ATOM 3706 C CA . ALA A 1 463 ? 64.466 -62.066 15.167 1.00 57.06 463 ALA A CA 1
ATOM 3707 C C . ALA A 1 463 ? 64.310 -62.611 16.603 1.00 57.06 463 ALA A C 1
ATOM 3709 O O . ALA A 1 463 ? 65.106 -62.270 17.478 1.00 57.06 463 ALA A O 1
ATOM 3710 N N . THR A 1 464 ? 63.307 -63.459 16.857 1.00 54.25 464 THR A N 1
ATOM 3711 C CA . THR A 1 464 ? 63.045 -64.027 18.192 1.00 54.25 464 THR A CA 1
ATOM 3712 C C . THR A 1 464 ? 63.799 -65.346 18.433 1.00 54.25 464 THR A C 1
ATOM 3714 O O . THR A 1 464 ? 63.984 -65.733 19.582 1.00 54.25 464 THR A O 1
ATOM 3717 N N . GLN A 1 465 ? 64.296 -66.022 17.387 1.00 55.06 465 GLN A N 1
ATOM 3718 C CA . GLN A 1 465 ? 65.018 -67.302 17.519 1.00 55.06 465 GLN A CA 1
ATOM 3719 C C . GLN A 1 465 ? 66.542 -67.176 17.726 1.00 55.06 465 GLN A C 1
ATOM 3721 O O . GLN A 1 465 ? 67.201 -68.185 17.956 1.00 55.06 465 GLN A O 1
ATOM 3726 N N . GLN A 1 466 ? 67.120 -65.969 17.694 1.00 51.97 466 GLN A N 1
ATOM 3727 C CA . GLN A 1 466 ? 68.573 -65.759 17.829 1.00 51.97 466 GLN A CA 1
ATOM 3728 C C . GLN A 1 466 ? 68.963 -64.846 19.004 1.00 51.97 466 GLN A C 1
ATOM 3730 O O . GLN A 1 466 ? 69.636 -63.833 18.817 1.00 51.97 466 GLN A O 1
ATOM 3735 N N . ARG A 1 467 ? 68.581 -65.209 20.240 1.00 43.09 467 ARG A N 1
ATOM 3736 C CA . ARG A 1 467 ? 69.195 -64.655 21.468 1.00 43.09 467 ARG A CA 1
ATOM 3737 C C . ARG A 1 467 ? 69.348 -65.694 22.590 1.00 43.09 467 ARG A C 1
ATOM 3739 O O . ARG A 1 467 ? 68.469 -65.843 23.431 1.00 43.09 467 ARG A O 1
ATOM 3746 N N . GLN A 1 468 ? 70.524 -66.322 22.650 1.00 40.19 468 GLN A N 1
ATOM 3747 C CA . GLN A 1 468 ? 71.122 -66.869 23.879 1.00 40.19 468 GLN A CA 1
ATOM 3748 C C . GLN A 1 468 ? 72.551 -66.294 24.059 1.00 40.19 468 GLN A C 1
ATOM 3750 O O . GLN A 1 468 ? 73.118 -65.837 23.064 1.00 40.19 468 GLN A O 1
ATOM 3755 N N . PRO A 1 469 ? 73.123 -66.228 25.285 1.00 47.94 469 PRO A N 1
ATOM 3756 C CA . PRO A 1 469 ? 74.186 -65.259 25.592 1.00 47.94 469 PRO A CA 1
ATOM 3757 C C . PRO A 1 469 ? 75.513 -65.840 26.138 1.00 47.94 469 PRO A C 1
ATOM 3759 O O . PRO A 1 469 ? 75.514 -66.573 27.123 1.00 47.94 469 PRO A O 1
ATOM 3762 N N . GLN A 1 470 ? 76.653 -65.383 25.599 1.00 35.69 470 GLN A N 1
ATOM 3763 C CA . GLN A 1 470 ? 78.003 -65.411 26.211 1.00 35.69 470 GLN A CA 1
ATOM 3764 C C . GLN A 1 470 ? 78.752 -64.135 25.736 1.00 35.69 470 GLN A C 1
ATOM 3766 O O . GLN A 1 470 ? 78.650 -63.808 24.561 1.00 35.69 470 GLN A O 1
ATOM 3771 N N . ILE A 1 471 ? 79.276 -63.211 26.563 1.00 33.97 471 ILE A N 1
ATOM 3772 C CA . ILE A 1 471 ? 80.329 -63.227 27.615 1.00 33.97 471 ILE A CA 1
ATOM 3773 C C . ILE A 1 471 ? 81.743 -62.866 27.068 1.00 33.97 471 ILE A C 1
ATOM 3775 O O . ILE A 1 471 ? 82.190 -63.448 26.094 1.00 33.97 471 ILE A O 1
ATOM 3779 N N . GLN A 1 472 ? 82.436 -61.955 27.791 1.00 33.69 472 GLN A N 1
ATOM 3780 C CA . GLN A 1 472 ? 83.879 -61.562 27.770 1.00 33.69 472 GLN A CA 1
ATOM 3781 C C . GLN A 1 472 ? 84.424 -60.370 26.917 1.00 33.69 472 GLN A C 1
ATOM 3783 O O . GLN A 1 472 ? 84.874 -60.531 25.796 1.00 33.69 472 GLN A O 1
ATOM 3788 N N . ARG A 1 473 ? 84.530 -59.211 27.610 1.00 32.88 473 ARG A N 1
ATOM 3789 C CA . ARG A 1 473 ? 85.718 -58.342 27.910 1.00 32.88 473 ARG A CA 1
ATOM 3790 C C . ARG A 1 473 ? 86.533 -57.564 26.817 1.00 32.88 473 ARG A C 1
ATOM 3792 O O . ARG A 1 473 ? 86.496 -57.926 25.652 1.00 32.88 473 ARG A O 1
ATOM 3799 N N . PRO A 1 474 ? 87.232 -56.449 27.197 1.00 50.56 474 PRO A N 1
ATOM 3800 C CA . PRO A 1 474 ? 87.722 -55.381 26.291 1.00 50.56 474 PRO A CA 1
ATOM 3801 C C . PRO A 1 474 ? 89.269 -55.195 26.257 1.00 50.56 474 PRO A C 1
ATOM 3803 O O . PRO A 1 474 ? 89.980 -55.901 26.972 1.00 50.56 474 PRO A O 1
ATOM 3806 N N . PRO A 1 475 ? 89.797 -54.215 25.484 1.00 41.25 475 PRO A N 1
ATOM 3807 C CA . PRO A 1 475 ? 90.362 -52.967 26.066 1.00 41.25 475 PRO A CA 1
ATOM 3808 C C . PRO A 1 475 ? 90.000 -51.691 25.248 1.00 41.25 475 PRO A C 1
ATOM 3810 O O . PRO A 1 475 ? 89.787 -51.763 24.046 1.00 41.25 475 PRO A O 1
ATOM 3813 N N . GLN A 1 476 ? 89.707 -50.517 25.829 1.00 34.19 476 GLN A N 1
ATOM 3814 C CA . GLN A 1 476 ? 90.608 -49.491 26.406 1.00 34.19 476 GLN A CA 1
ATOM 3815 C C . GLN A 1 476 ? 91.736 -48.959 25.489 1.00 34.19 476 GLN A C 1
ATOM 3817 O O . GLN A 1 476 ? 92.785 -49.585 25.410 1.00 34.19 476 GLN A O 1
ATOM 3822 N N . GLN A 1 477 ? 91.580 -47.732 24.953 1.00 40.62 477 GLN A N 1
ATOM 3823 C CA . GLN A 1 477 ? 92.408 -46.547 25.295 1.00 40.62 477 GLN A CA 1
ATOM 3824 C C . GLN A 1 477 ? 91.958 -45.250 24.572 1.00 40.62 477 GLN A C 1
ATOM 3826 O O . GLN A 1 477 ? 91.346 -45.311 23.513 1.00 40.62 477 GLN A O 1
ATOM 3831 N N . ALA A 1 478 ? 92.335 -44.102 25.163 1.00 34.91 478 ALA A N 1
ATOM 3832 C CA . ALA A 1 478 ? 92.195 -42.691 24.736 1.00 34.91 478 ALA A CA 1
ATOM 3833 C C . ALA A 1 478 ? 90.985 -41.883 25.281 1.00 34.91 478 ALA A C 1
ATOM 3835 O O . ALA A 1 478 ? 89.876 -41.905 24.761 1.00 34.91 478 ALA A O 1
ATOM 3836 N N . ILE A 1 479 ? 91.269 -41.099 26.330 1.00 36.34 479 ILE A N 1
ATOM 3837 C CA . ILE A 1 479 ? 90.460 -40.037 26.968 1.00 36.34 479 ILE A CA 1
ATOM 3838 C C . ILE A 1 479 ? 91.430 -38.829 27.025 1.00 36.34 479 ILE A C 1
ATOM 3840 O O . ILE A 1 479 ? 92.612 -39.064 27.276 1.00 36.34 479 ILE A O 1
ATOM 3844 N N . ARG A 1 480 ? 91.106 -37.559 26.744 1.00 36.53 480 ARG A N 1
ATOM 3845 C CA . ARG A 1 480 ? 90.289 -36.524 27.443 1.00 36.53 480 ARG A CA 1
ATOM 3846 C C . ARG A 1 480 ? 90.273 -35.279 26.506 1.00 36.53 480 ARG A C 1
ATOM 3848 O O . ARG A 1 480 ? 91.087 -35.248 25.592 1.00 36.53 480 ARG A O 1
ATOM 3855 N N . HIS A 1 481 ? 89.470 -34.214 26.608 1.00 35.78 481 HIS A N 1
ATOM 3856 C CA . HIS A 1 481 ? 88.565 -33.617 27.614 1.00 35.78 481 HIS A CA 1
ATOM 3857 C C . HIS A 1 481 ? 87.249 -33.201 26.879 1.00 35.78 481 HIS A C 1
ATOM 3859 O O . HIS A 1 481 ? 87.288 -33.011 25.669 1.00 35.78 481 HIS A O 1
ATOM 3865 N N . ALA A 1 482 ? 86.027 -33.219 27.438 1.00 32.56 482 ALA A N 1
ATOM 3866 C CA . ALA A 1 482 ? 85.450 -32.326 28.468 1.00 32.56 482 ALA A CA 1
ATOM 3867 C C . ALA A 1 482 ? 85.564 -30.821 28.083 1.00 32.56 482 ALA A C 1
ATOM 3869 O O . ALA A 1 482 ? 86.661 -30.390 27.758 1.00 32.56 482 ALA A O 1
ATOM 3870 N N . GLU A 1 483 ? 84.527 -29.967 28.064 1.00 30.50 483 GLU A N 1
ATOM 3871 C CA . GLU A 1 483 ? 83.146 -30.019 28.591 1.00 30.50 483 GLU A CA 1
ATOM 3872 C C . GLU A 1 483 ? 82.185 -29.148 27.737 1.00 30.50 483 GLU A C 1
ATOM 3874 O O . GLU A 1 483 ? 82.618 -28.129 27.211 1.00 30.50 483 GLU A O 1
ATOM 3879 N N . GLN A 1 484 ? 80.885 -29.483 27.664 1.00 35.16 484 GLN A N 1
ATOM 3880 C CA . GLN A 1 484 ? 79.747 -28.591 28.006 1.00 35.16 484 GLN A CA 1
ATOM 3881 C C . GLN A 1 484 ? 78.386 -29.178 27.588 1.00 35.16 484 GLN A C 1
ATOM 3883 O O . GLN A 1 484 ? 78.245 -29.873 26.584 1.00 35.16 484 GLN A O 1
ATOM 3888 N N . GLN A 1 485 ? 77.361 -28.880 28.389 1.00 36.47 485 GLN A N 1
ATOM 3889 C CA . GLN A 1 485 ? 75.968 -29.258 28.152 1.00 36.47 485 GLN A CA 1
ATOM 3890 C C . GLN A 1 485 ? 75.198 -28.064 27.571 1.00 36.47 485 GLN A C 1
ATOM 3892 O O . GLN A 1 485 ? 75.196 -27.010 28.197 1.00 36.47 485 GLN A O 1
ATOM 3897 N N . GLN A 1 486 ? 74.465 -28.245 26.465 1.00 33.84 486 GLN A N 1
ATOM 3898 C CA . GLN A 1 486 ? 73.001 -28.045 26.382 1.00 33.84 486 GLN A CA 1
ATOM 3899 C C . GLN A 1 486 ? 72.479 -28.061 24.932 1.00 33.84 486 GLN A C 1
ATOM 3901 O O . GLN A 1 486 ? 73.212 -27.934 23.957 1.00 33.84 486 GLN A O 1
ATOM 3906 N N . ARG A 1 487 ? 71.164 -28.280 24.810 1.00 36.22 487 ARG A N 1
ATOM 3907 C CA . ARG A 1 487 ? 70.409 -28.382 23.553 1.00 36.22 487 ARG A CA 1
ATOM 3908 C C . ARG A 1 487 ? 70.390 -27.068 22.762 1.00 36.22 487 ARG A C 1
ATOM 3910 O O . ARG A 1 487 ? 69.849 -26.088 23.262 1.00 36.22 487 ARG A O 1
ATOM 3917 N N . VAL A 1 488 ? 70.729 -27.123 21.472 1.00 32.12 488 VAL A N 1
ATOM 3918 C CA . VAL A 1 488 ? 70.148 -26.243 20.437 1.00 32.12 488 VAL A CA 1
ATOM 3919 C C . VAL A 1 488 ? 69.912 -27.061 19.160 1.00 32.12 488 VAL A C 1
ATOM 3921 O O . VAL A 1 488 ? 70.817 -27.740 18.686 1.00 32.12 488 VAL A O 1
ATOM 3924 N N . GLN A 1 489 ? 68.700 -27.003 18.596 1.00 37.28 489 GLN A N 1
ATOM 3925 C CA . GLN A 1 489 ? 68.422 -27.443 17.219 1.00 37.28 489 GLN A CA 1
ATOM 3926 C C . GLN A 1 489 ? 68.574 -26.252 16.259 1.00 37.28 489 GLN A C 1
ATOM 3928 O O . GLN A 1 489 ? 67.962 -25.215 16.521 1.00 37.28 489 GLN A O 1
ATOM 3933 N N . PRO A 1 490 ? 69.279 -26.396 15.124 1.00 37.19 490 PRO A N 1
ATOM 3934 C CA . PRO A 1 490 ? 69.174 -25.471 13.995 1.00 37.19 490 PRO A CA 1
ATOM 3935 C C . PRO A 1 490 ? 68.277 -26.007 12.863 1.00 37.19 490 PRO A C 1
ATOM 3937 O O . PRO A 1 490 ? 68.159 -27.209 12.634 1.00 37.19 490 PRO A O 1
ATOM 3940 N N . GLN A 1 491 ? 67.662 -25.075 12.134 1.00 39.19 491 GLN A N 1
ATOM 3941 C CA . GLN A 1 491 ? 66.818 -25.298 10.951 1.00 39.19 491 GLN A CA 1
ATOM 3942 C C . GLN A 1 491 ? 67.640 -25.622 9.684 1.00 39.19 491 GLN A C 1
ATOM 3944 O O . GLN A 1 491 ? 68.812 -25.258 9.608 1.00 39.19 491 GLN A O 1
ATOM 3949 N N . PRO A 1 492 ? 66.980 -26.092 8.609 1.00 35.28 492 PRO A N 1
ATOM 3950 C CA . PRO A 1 492 ? 67.343 -25.742 7.235 1.00 35.28 492 PRO A CA 1
ATOM 3951 C C . PRO A 1 492 ? 66.337 -24.751 6.617 1.00 35.28 492 PRO A C 1
ATOM 3953 O O . PRO A 1 492 ? 65.120 -24.923 6.717 1.00 35.28 492 PRO A O 1
ATOM 3956 N N . GLN A 1 493 ? 66.842 -23.722 5.934 1.00 33.53 493 GLN A N 1
ATOM 3957 C CA . GLN A 1 493 ? 66.027 -22.723 5.230 1.00 33.53 493 GLN A CA 1
ATOM 3958 C C . GLN A 1 493 ? 65.394 -23.272 3.937 1.00 33.53 493 GLN A C 1
ATOM 3960 O O . GLN A 1 493 ? 66.006 -24.036 3.193 1.00 33.53 493 GLN A O 1
ATOM 3965 N N . ARG A 1 494 ? 64.182 -22.798 3.612 1.00 32.97 494 ARG A N 1
ATOM 3966 C CA . ARG A 1 494 ? 63.535 -22.994 2.301 1.00 32.97 494 ARG A CA 1
ATOM 3967 C C . ARG A 1 494 ? 64.066 -22.010 1.249 1.00 32.97 494 ARG A C 1
ATOM 3969 O O . ARG A 1 494 ? 64.123 -20.811 1.508 1.00 32.97 494 ARG A O 1
ATOM 3976 N N . ARG A 1 495 ? 64.227 -22.479 0.005 1.00 31.92 495 ARG A N 1
ATOM 3977 C CA . ARG A 1 495 ? 63.903 -21.688 -1.203 1.00 31.92 495 ARG A CA 1
ATOM 3978 C C . ARG A 1 495 ? 62.564 -22.180 -1.787 1.00 31.92 495 ARG A C 1
ATOM 3980 O O . ARG A 1 495 ? 62.167 -23.316 -1.542 1.00 31.92 495 ARG A O 1
ATOM 3987 N N . ARG A 1 496 ? 61.827 -21.288 -2.460 1.00 35.25 496 ARG A N 1
ATOM 3988 C CA . ARG A 1 496 ? 60.424 -21.477 -2.898 1.00 35.25 496 ARG A CA 1
ATOM 3989 C C . ARG A 1 496 ? 60.303 -22.143 -4.282 1.00 35.25 496 ARG A C 1
ATOM 3991 O O . ARG A 1 496 ? 61.164 -21.898 -5.122 1.00 35.25 496 ARG A O 1
ATOM 3998 N N . PRO A 1 497 ? 59.162 -22.789 -4.573 1.00 36.25 497 PRO A N 1
ATOM 3999 C CA . PRO A 1 497 ? 58.450 -22.678 -5.849 1.00 36.25 497 PRO A CA 1
ATOM 4000 C C . PRO A 1 497 ? 57.204 -21.754 -5.721 1.00 36.25 497 PRO A C 1
ATOM 4002 O O . PRO A 1 497 ? 56.736 -21.539 -4.599 1.00 36.25 497 PRO A O 1
ATOM 4005 N N . PRO A 1 498 ? 56.693 -21.164 -6.822 1.00 41.41 498 PRO A N 1
ATOM 4006 C CA . PRO A 1 498 ? 55.635 -20.145 -6.788 1.00 41.41 498 PRO A CA 1
ATOM 4007 C C . PRO A 1 498 ? 54.194 -20.696 -6.760 1.00 41.41 498 PRO A C 1
ATOM 4009 O O . PRO A 1 498 ? 53.944 -21.887 -6.929 1.00 41.41 498 PRO A O 1
ATOM 4012 N N . GLU A 1 499 ? 53.258 -19.779 -6.509 1.00 33.31 499 GLU A N 1
ATOM 4013 C CA . GLU A 1 499 ? 51.841 -19.995 -6.189 1.00 33.31 499 GLU A CA 1
ATOM 4014 C C . GLU A 1 499 ? 50.912 -20.011 -7.415 1.00 33.31 499 GLU A C 1
ATOM 4016 O O . GLU A 1 499 ? 51.201 -19.376 -8.426 1.00 33.31 499 GLU A O 1
ATOM 4021 N N . GLN A 1 500 ? 49.704 -20.560 -7.241 1.00 32.03 500 GLN A N 1
ATOM 4022 C CA . GLN A 1 500 ? 48.470 -19.808 -7.518 1.00 32.03 500 GLN A CA 1
ATOM 4023 C C . GLN A 1 500 ? 47.322 -20.317 -6.631 1.00 32.03 500 GLN A C 1
ATOM 4025 O O . GLN A 1 500 ? 47.249 -21.501 -6.309 1.00 32.03 500 GLN A O 1
ATOM 4030 N N . ASN A 1 501 ? 46.495 -19.394 -6.135 1.00 30.08 501 ASN A N 1
ATOM 4031 C CA . ASN A 1 501 ? 45.664 -19.595 -4.946 1.00 30.08 501 ASN A CA 1
ATOM 4032 C C . ASN A 1 501 ? 44.514 -18.572 -4.937 1.00 30.08 501 ASN A C 1
ATOM 4034 O O . ASN A 1 501 ? 44.800 -17.404 -5.189 1.00 30.08 501 ASN A O 1
ATOM 4038 N N . GLN A 1 502 ? 43.268 -18.966 -4.626 1.00 32.34 502 GLN A N 1
ATOM 4039 C CA . GLN A 1 502 ? 42.210 -18.115 -4.028 1.00 32.34 502 GLN A CA 1
ATOM 4040 C C . GLN A 1 502 ? 40.948 -18.951 -3.664 1.00 32.34 502 GLN A C 1
ATOM 4042 O O . GLN A 1 502 ? 40.871 -20.112 -4.068 1.00 32.34 502 GLN A O 1
ATOM 4047 N N . PRO A 1 503 ? 40.044 -18.486 -2.767 1.00 38.53 503 PRO A N 1
ATOM 4048 C CA . PRO A 1 503 ? 39.938 -19.178 -1.477 1.00 38.53 503 PRO A CA 1
ATOM 4049 C C . PRO A 1 503 ? 38.508 -19.542 -1.030 1.00 38.53 503 PRO A C 1
ATOM 4051 O O . PRO A 1 503 ? 37.522 -18.995 -1.521 1.00 38.53 503 PRO A O 1
ATOM 4054 N N . GLN A 1 504 ? 38.394 -20.373 0.017 1.00 27.97 504 GLN A N 1
ATOM 4055 C CA . GLN A 1 504 ? 37.170 -20.458 0.821 1.00 27.97 504 GLN A CA 1
ATOM 4056 C C . GLN A 1 504 ? 37.411 -20.495 2.340 1.00 27.97 504 GLN A C 1
ATOM 4058 O O . GLN A 1 504 ? 38.224 -21.243 2.876 1.00 27.97 504 GLN A O 1
ATOM 4063 N N . THR A 1 505 ? 36.617 -19.648 2.987 1.00 28.84 505 THR A N 1
ATOM 4064 C CA . THR A 1 505 ? 36.226 -19.502 4.391 1.00 28.84 505 THR A CA 1
ATOM 4065 C C . THR A 1 505 ? 36.337 -20.750 5.281 1.00 28.84 505 THR A C 1
ATOM 4067 O O . THR A 1 505 ? 35.759 -21.789 4.973 1.00 28.84 505 THR A O 1
ATOM 4070 N N . GLN A 1 506 ? 36.921 -20.603 6.479 1.00 32.06 506 GLN A N 1
ATOM 4071 C CA . GLN A 1 506 ? 36.728 -21.551 7.586 1.00 32.06 506 GLN A CA 1
ATOM 4072 C C . GLN A 1 506 ? 35.902 -20.941 8.724 1.00 32.06 506 GLN A C 1
ATOM 4074 O O . GLN A 1 506 ? 36.218 -19.875 9.248 1.00 32.06 506 GLN A O 1
ATOM 4079 N N . ARG A 1 507 ? 34.869 -21.678 9.145 1.00 30.97 507 ARG A N 1
ATOM 4080 C CA . ARG A 1 507 ? 34.282 -21.581 10.487 1.00 30.97 507 ARG A CA 1
ATOM 4081 C C . ARG A 1 507 ? 35.115 -22.438 11.439 1.00 30.97 507 ARG A C 1
ATOM 4083 O O . ARG A 1 507 ? 35.401 -23.579 11.087 1.00 30.97 507 ARG A O 1
ATOM 4090 N N . GLN A 1 508 ? 35.359 -21.977 12.664 1.00 30.36 508 GLN A N 1
ATOM 4091 C CA . GLN A 1 508 ? 35.556 -22.874 13.809 1.00 30.36 508 GLN A CA 1
ATOM 4092 C C . GLN A 1 508 ? 34.791 -22.355 15.031 1.00 30.36 508 GLN A C 1
ATOM 4094 O O . GLN A 1 508 ? 34.648 -21.150 15.229 1.00 30.36 508 GLN A O 1
ATOM 4099 N N . ALA A 1 509 ? 34.258 -23.301 15.803 1.00 30.09 509 ALA A N 1
ATOM 4100 C CA . ALA A 1 509 ? 33.493 -23.103 17.032 1.00 30.09 509 ALA A CA 1
ATOM 4101 C C . ALA A 1 509 ? 34.317 -23.625 18.240 1.00 30.09 509 ALA A C 1
ATOM 4103 O O . ALA A 1 509 ? 35.359 -24.249 18.027 1.00 30.09 509 ALA A O 1
ATOM 4104 N N . PRO A 1 510 ? 33.932 -23.324 19.494 1.00 40.62 510 PRO A N 1
ATOM 4105 C CA . PRO A 1 510 ? 34.908 -23.105 20.564 1.00 40.62 510 PRO A CA 1
ATOM 4106 C C . PRO A 1 510 ? 35.166 -24.310 21.481 1.00 40.62 510 PRO A C 1
ATOM 4108 O O . PRO A 1 510 ? 34.384 -25.256 21.544 1.00 40.62 510 PRO A O 1
ATOM 4111 N N . VAL A 1 511 ? 36.222 -24.197 22.295 1.00 29.69 511 VAL A N 1
ATOM 4112 C CA . VAL A 1 511 ? 36.465 -25.037 23.479 1.00 29.69 511 VAL A CA 1
ATOM 4113 C C . VAL A 1 511 ? 36.547 -24.150 24.726 1.00 29.69 511 VAL A C 1
ATOM 4115 O O . VAL A 1 511 ? 37.147 -23.078 24.710 1.00 29.69 511 VAL A O 1
ATOM 4118 N N . GLN A 1 512 ? 35.908 -24.602 25.804 1.00 37.94 512 GLN A N 1
ATOM 4119 C CA . GLN A 1 512 ? 35.782 -23.909 27.089 1.00 37.94 512 GLN A CA 1
ATOM 4120 C C . GLN A 1 512 ? 37.105 -23.853 27.875 1.00 37.94 512 GLN A C 1
ATOM 4122 O O . GLN A 1 512 ? 37.865 -24.822 27.856 1.00 37.94 512 GLN A O 1
ATOM 4127 N N . ARG A 1 513 ? 37.289 -22.804 28.699 1.00 29.81 513 ARG A N 1
ATOM 4128 C CA . ARG A 1 513 ? 37.910 -22.896 30.041 1.00 29.81 513 ARG A CA 1
ATOM 4129 C C . ARG A 1 513 ? 37.626 -21.655 30.909 1.00 29.81 513 ARG A C 1
ATOM 4131 O O . ARG A 1 513 ? 37.961 -20.544 30.530 1.00 29.81 513 ARG A O 1
ATOM 4138 N N . GLN A 1 514 ? 36.988 -21.925 32.051 1.00 31.02 514 GLN A N 1
ATOM 4139 C CA . GLN A 1 514 ? 37.003 -21.265 33.374 1.00 31.02 514 GLN A CA 1
ATOM 4140 C C . GLN A 1 514 ? 37.486 -19.801 33.516 1.00 31.02 514 GLN A C 1
ATOM 4142 O O . GLN A 1 514 ? 38.609 -19.457 33.161 1.00 31.02 514 GLN A O 1
ATOM 4147 N N . ALA A 1 515 ? 36.669 -18.986 34.195 1.00 35.59 515 ALA A N 1
ATOM 4148 C CA . ALA A 1 515 ? 36.992 -17.626 34.636 1.00 35.59 515 ALA A CA 1
ATOM 4149 C C . ALA A 1 515 ? 37.351 -17.565 36.143 1.00 35.59 515 ALA A C 1
ATOM 4151 O O . ALA A 1 515 ? 36.789 -18.341 36.921 1.00 35.59 515 ALA A O 1
ATOM 4152 N N . PRO A 1 516 ? 38.231 -16.641 36.580 1.00 33.41 516 PRO A N 1
ATOM 4153 C CA . PRO A 1 516 ? 38.472 -16.342 37.993 1.00 33.41 516 PRO A CA 1
ATOM 4154 C C . PRO A 1 516 ? 37.468 -15.317 38.563 1.00 33.41 516 PRO A C 1
ATOM 4156 O O . PRO A 1 516 ? 36.820 -14.575 37.826 1.00 33.41 516 PRO A O 1
ATOM 4159 N N . ALA A 1 517 ? 37.350 -15.274 39.894 1.00 37.00 517 ALA A N 1
ATOM 4160 C CA . ALA A 1 517 ? 36.401 -14.421 40.618 1.00 37.00 517 ALA A CA 1
ATOM 4161 C C . ALA A 1 517 ? 36.805 -12.924 40.655 1.00 37.00 517 ALA A C 1
ATOM 4163 O O . ALA A 1 517 ? 37.999 -12.617 40.686 1.00 37.00 517 ALA A O 1
ATOM 4164 N N . PRO A 1 518 ? 35.838 -11.983 40.714 1.00 37.12 518 PRO A N 1
ATOM 4165 C CA . PRO A 1 518 ? 36.119 -10.551 40.803 1.00 37.12 518 PRO A CA 1
ATOM 4166 C C . PRO A 1 518 ? 36.458 -10.096 42.233 1.00 37.12 518 PRO A C 1
ATOM 4168 O O . PRO A 1 518 ? 35.778 -10.446 43.198 1.00 37.12 518 PRO A O 1
ATOM 4171 N N . GLN A 1 519 ? 37.482 -9.249 42.362 1.00 34.03 519 GLN A N 1
ATOM 4172 C CA . GLN A 1 519 ? 37.807 -8.546 43.607 1.00 34.03 519 GLN A CA 1
ATOM 4173 C C . GLN A 1 519 ? 36.879 -7.340 43.823 1.00 34.03 519 GLN A C 1
ATOM 4175 O O . GLN A 1 519 ? 36.552 -6.613 42.886 1.00 34.03 519 GLN A O 1
ATOM 4180 N N . GLN A 1 520 ? 36.487 -7.102 45.076 1.00 37.00 520 GLN A N 1
ATOM 4181 C CA . GLN A 1 520 ? 35.697 -5.933 45.467 1.00 37.00 520 GLN A CA 1
ATOM 4182 C C . GLN A 1 520 ? 36.575 -4.675 45.535 1.00 37.00 520 GLN A C 1
ATOM 4184 O O . GLN A 1 520 ? 37.534 -4.629 46.304 1.00 37.00 520 GLN A O 1
ATOM 4189 N N . LEU A 1 521 ? 36.193 -3.623 44.807 1.00 32.91 521 LEU A N 1
ATOM 4190 C CA . LEU A 1 521 ? 36.695 -2.263 45.018 1.00 32.91 521 LEU A CA 1
ATOM 4191 C C . LEU A 1 521 ? 35.624 -1.425 45.727 1.00 32.91 521 LEU A C 1
ATOM 4193 O O . LEU A 1 521 ? 34.445 -1.466 45.381 1.00 32.91 521 LEU A O 1
ATOM 4197 N N . ARG A 1 522 ? 36.046 -0.700 46.768 1.00 35.72 522 ARG A N 1
ATOM 4198 C CA . ARG A 1 522 ? 35.172 0.093 47.646 1.00 35.72 522 ARG A CA 1
ATOM 4199 C C . ARG A 1 522 ? 34.672 1.364 46.936 1.00 35.72 522 ARG A C 1
ATOM 4201 O O . ARG A 1 522 ? 35.466 1.981 46.227 1.00 35.72 522 ARG A O 1
ATOM 4208 N N . PRO A 1 523 ? 33.438 1.836 47.197 1.00 35.16 523 PRO A N 1
ATOM 4209 C CA . PRO A 1 523 ? 33.019 3.177 46.795 1.00 35.16 523 PRO A CA 1
ATOM 4210 C C . PRO A 1 523 ? 33.795 4.247 47.574 1.00 35.16 523 PRO A C 1
ATOM 4212 O O . PRO A 1 523 ? 33.949 4.140 48.794 1.00 35.16 523 PRO A O 1
ATOM 4215 N N . GLN A 1 524 ? 34.244 5.300 46.888 1.00 32.28 524 GLN A N 1
ATOM 4216 C CA . GLN A 1 524 ? 34.682 6.529 47.554 1.00 32.28 524 GLN A CA 1
ATOM 4217 C C . GLN A 1 524 ? 33.468 7.320 48.057 1.00 32.28 524 GLN A C 1
ATOM 4219 O O . GLN A 1 524 ? 32.415 7.353 47.422 1.00 32.28 524 GLN A O 1
ATOM 4224 N N . VAL A 1 525 ? 33.628 7.954 49.218 1.00 37.59 525 VAL A N 1
ATOM 4225 C CA . VAL A 1 525 ? 32.619 8.827 49.823 1.00 37.59 525 VAL A CA 1
ATOM 4226 C C . VAL A 1 525 ? 32.774 10.228 49.244 1.00 37.59 525 VAL A C 1
ATOM 4228 O O . VAL A 1 525 ? 33.745 10.912 49.563 1.00 37.59 525 VAL A O 1
ATOM 4231 N N . GLU A 1 526 ? 31.796 10.680 48.461 1.00 34.38 526 GLU A N 1
ATOM 4232 C CA . GLU A 1 526 ? 31.662 12.091 48.088 1.00 34.38 526 GLU A CA 1
ATOM 4233 C C . GLU A 1 526 ? 30.450 12.736 48.781 1.00 34.38 526 GLU A C 1
ATOM 4235 O O . GLU A 1 526 ? 29.530 12.063 49.256 1.00 34.38 526 GLU A O 1
ATOM 4240 N N . ARG A 1 527 ? 30.534 14.051 49.002 1.00 31.19 527 ARG A N 1
ATOM 4241 C CA . ARG A 1 527 ? 29.875 14.706 50.136 1.00 31.19 527 ARG A CA 1
ATOM 4242 C C . ARG A 1 527 ? 28.384 14.965 49.928 1.00 31.19 527 ARG A C 1
ATOM 4244 O O . ARG A 1 527 ? 27.946 15.578 48.962 1.00 31.19 527 ARG A O 1
ATOM 4251 N N . ARG A 1 528 ? 27.630 14.608 50.966 1.00 29.30 528 ARG A N 1
ATOM 4252 C CA . ARG A 1 528 ? 26.234 14.982 51.205 1.00 29.30 528 ARG A CA 1
ATOM 4253 C C . ARG A 1 528 ? 26.105 16.513 51.295 1.00 29.30 528 ARG A C 1
ATOM 4255 O O . ARG A 1 528 ? 26.660 17.108 52.216 1.00 29.30 528 ARG A O 1
ATOM 4262 N N . VAL A 1 529 ? 25.323 17.130 50.409 1.00 35.75 529 VAL A N 1
ATOM 4263 C CA . VAL A 1 529 ? 24.736 18.464 50.638 1.00 35.75 529 VAL A CA 1
ATOM 4264 C C . VAL A 1 529 ? 23.289 18.249 51.077 1.00 35.75 529 VAL A C 1
ATOM 4266 O O . VAL A 1 529 ? 22.570 17.446 50.484 1.00 35.75 529 VAL A O 1
ATOM 4269 N N . ALA A 1 530 ? 22.885 18.884 52.176 1.00 35.41 530 ALA A N 1
ATOM 4270 C CA . ALA A 1 530 ? 21.567 18.686 52.770 1.00 35.41 530 ALA A CA 1
ATOM 4271 C C . ALA A 1 530 ? 20.510 19.598 52.117 1.00 35.41 530 ALA A C 1
ATOM 4273 O O . ALA A 1 530 ? 20.810 20.765 51.870 1.00 35.41 530 ALA A O 1
ATOM 4274 N N . PRO A 1 531 ? 19.270 19.122 51.893 1.00 36.50 531 PRO A N 1
ATOM 4275 C CA . PRO A 1 531 ? 18.150 20.001 51.591 1.00 36.50 531 PRO A CA 1
ATOM 4276 C C . PRO A 1 531 ? 17.683 20.709 52.871 1.00 36.50 531 PRO A C 1
ATOM 4278 O O . PRO A 1 531 ? 17.421 20.073 53.897 1.00 36.50 531 PRO A O 1
ATOM 4281 N N . GLU A 1 532 ? 17.576 22.031 52.803 1.00 32.50 532 GLU A N 1
ATOM 4282 C CA . GLU A 1 532 ? 17.082 22.876 53.890 1.00 32.50 532 GLU A CA 1
ATOM 4283 C C . GLU A 1 532 ? 15.566 22.685 54.103 1.00 32.50 532 GLU A C 1
ATOM 4285 O O . GLU A 1 532 ? 14.822 22.389 53.166 1.00 32.50 532 GLU A O 1
ATOM 4290 N N . ARG A 1 533 ? 15.090 22.796 55.353 1.00 35.06 533 ARG A N 1
ATOM 4291 C CA . ARG A 1 533 ? 13.732 22.372 55.744 1.00 35.06 533 ARG A CA 1
ATOM 4292 C C . ARG A 1 533 ? 13.022 23.405 56.620 1.00 35.06 533 ARG A C 1
ATOM 4294 O O . ARG A 1 533 ? 13.107 23.327 57.845 1.00 35.06 533 ARG A O 1
ATOM 4301 N N . VAL A 1 534 ? 12.219 24.290 56.016 1.00 31.94 534 VAL A N 1
ATOM 4302 C CA . VAL A 1 534 ? 11.300 25.184 56.752 1.00 31.94 534 VAL A CA 1
ATOM 4303 C C . VAL A 1 534 ? 9.890 25.227 56.127 1.00 31.94 534 VAL A C 1
ATOM 4305 O O . VAL A 1 534 ? 9.643 25.935 55.166 1.00 31.94 534 VAL A O 1
ATOM 4308 N N . ARG A 1 535 ? 9.006 24.418 56.734 1.00 35.53 535 ARG A N 1
ATOM 4309 C CA . ARG A 1 535 ? 7.601 24.636 57.184 1.00 35.53 535 ARG A CA 1
ATOM 4310 C C . ARG A 1 535 ? 6.529 25.327 56.279 1.00 35.53 535 ARG A C 1
ATOM 4312 O O . ARG A 1 535 ? 6.781 26.398 55.748 1.00 35.53 535 ARG A O 1
ATOM 4319 N N . PRO A 1 536 ? 5.279 24.796 56.239 1.00 44.53 536 PRO A N 1
ATOM 4320 C CA . PRO A 1 536 ? 4.082 25.451 55.664 1.00 44.53 536 PRO A CA 1
ATOM 4321 C C . PRO A 1 536 ? 3.444 26.448 56.667 1.00 44.53 536 PRO A C 1
ATOM 4323 O O . PRO A 1 536 ? 3.665 26.275 57.872 1.00 44.53 536 PRO A O 1
ATOM 4326 N N . PRO A 1 537 ? 2.679 27.485 56.246 1.00 36.06 537 PRO A N 1
ATOM 4327 C CA . PRO A 1 537 ? 1.251 27.367 55.843 1.00 36.06 537 PRO A CA 1
ATOM 4328 C C . PRO A 1 537 ? 0.868 28.365 54.699 1.00 36.06 537 PRO A C 1
ATOM 4330 O O . PRO A 1 537 ? 1.774 28.909 54.083 1.00 36.06 537 PRO A O 1
ATOM 4333 N N . GLN A 1 538 ? -0.377 28.684 54.288 1.00 31.81 538 GLN A N 1
ATOM 4334 C CA . GLN A 1 538 ? -1.779 28.348 54.655 1.00 31.81 538 GLN A CA 1
ATOM 4335 C C . GLN A 1 538 ? -2.591 27.940 53.384 1.00 31.81 538 GLN A C 1
ATOM 4337 O O . GLN A 1 538 ? -2.021 27.814 52.304 1.00 31.81 538 GLN A O 1
ATOM 4342 N N . ALA A 1 539 ? -3.923 27.792 53.490 1.00 39.06 539 ALA A N 1
ATOM 4343 C CA . ALA A 1 539 ? -4.876 27.740 52.370 1.00 39.06 539 ALA A CA 1
ATOM 4344 C C . ALA A 1 539 ? -5.918 28.880 52.463 1.00 39.06 539 ALA A C 1
ATOM 4346 O O . ALA A 1 539 ? -6.492 29.073 53.533 1.00 39.06 539 ALA A O 1
ATOM 4347 N N . GLN A 1 540 ? -6.188 29.585 51.354 1.00 35.84 540 GLN A N 1
ATOM 4348 C CA . GLN A 1 540 ? -7.321 30.512 51.116 1.00 35.84 540 GLN A CA 1
ATOM 4349 C C . GLN A 1 540 ? -7.654 30.515 49.589 1.00 35.84 540 GLN A C 1
ATOM 4351 O O . GLN A 1 540 ? -6.926 29.867 48.837 1.00 35.84 540 GLN A O 1
ATOM 4356 N N . PRO A 1 541 ? -8.777 31.084 49.097 1.00 38.44 541 PRO A N 1
ATOM 4357 C CA . PRO A 1 541 ? -9.994 30.302 48.867 1.00 38.44 541 PRO A CA 1
ATOM 4358 C C . PRO A 1 541 ? -10.428 30.253 47.385 1.00 38.44 541 PRO A C 1
ATOM 4360 O O . PRO A 1 541 ? -9.907 30.965 46.530 1.00 38.44 541 PRO A O 1
ATOM 4363 N N . ALA A 1 542 ? -11.432 29.424 47.083 1.00 39.59 542 ALA A N 1
ATOM 4364 C CA . ALA A 1 542 ? -12.029 29.343 45.748 1.00 39.59 542 ALA A CA 1
ATOM 4365 C C . ALA A 1 542 ? -12.761 30.649 45.346 1.00 39.59 542 ALA A C 1
ATOM 4367 O O . ALA A 1 542 ? -13.420 31.259 46.193 1.00 39.59 542 ALA A O 1
ATOM 4368 N N . PRO A 1 543 ? -12.708 31.068 44.065 1.00 39.41 543 PRO A N 1
ATOM 4369 C CA . PRO A 1 543 ? -13.455 32.226 43.583 1.00 39.41 543 PRO A CA 1
ATOM 4370 C C . PRO A 1 543 ? -14.967 31.949 43.524 1.00 39.41 543 PRO A C 1
ATOM 4372 O O . PRO A 1 543 ? -15.414 30.886 43.092 1.00 39.41 543 PRO A O 1
ATOM 4375 N N . ALA A 1 544 ? -15.756 32.936 43.951 1.00 36.97 544 ALA A N 1
ATOM 4376 C CA . ALA A 1 544 ? -17.217 32.883 43.988 1.00 36.97 544 ALA A CA 1
ATOM 4377 C C . ALA A 1 544 ? -17.858 32.914 42.577 1.00 36.97 544 ALA A C 1
ATOM 4379 O O . ALA A 1 544 ? -17.266 33.463 41.643 1.00 36.97 544 ALA A O 1
ATOM 4380 N N . PRO A 1 545 ? -19.081 32.371 42.400 1.00 36.69 545 PRO A N 1
ATOM 4381 C CA . PRO A 1 545 ? -19.737 32.307 41.095 1.00 36.69 545 PRO A CA 1
ATOM 4382 C C . PRO A 1 545 ? -20.160 33.690 40.577 1.00 36.69 545 PRO A C 1
ATOM 4384 O O . PRO A 1 545 ? -20.785 34.482 41.287 1.00 36.69 545 PRO A O 1
ATOM 4387 N N . VAL A 1 546 ? -19.885 33.956 39.297 1.00 36.72 546 VAL A N 1
ATOM 4388 C CA . VAL A 1 546 ? -20.332 35.181 38.619 1.00 36.72 546 VAL A CA 1
ATOM 4389 C C . VAL A 1 546 ? -21.843 35.124 38.381 1.00 36.72 546 VAL A C 1
ATOM 4391 O O . VAL A 1 546 ? -22.366 34.243 37.700 1.00 36.72 546 VAL A O 1
ATOM 4394 N N . ARG A 1 547 ? -22.551 36.105 38.944 1.00 31.28 547 ARG A N 1
ATOM 4395 C CA . ARG A 1 547 ? -24.007 36.253 38.863 1.00 31.28 547 ARG A CA 1
ATOM 4396 C C . ARG A 1 547 ? -24.429 36.780 37.487 1.00 31.28 547 ARG A C 1
ATOM 4398 O O . ARG A 1 547 ? -24.368 37.982 37.236 1.00 31.28 547 ARG A O 1
ATOM 4405 N N . VAL A 1 548 ? -24.902 35.889 36.619 1.00 36.84 548 VAL A N 1
ATOM 4406 C CA . VAL A 1 548 ? -25.518 36.247 35.330 1.00 36.84 548 VAL A CA 1
ATOM 4407 C C . VAL A 1 548 ? -26.831 37.009 35.578 1.00 36.84 548 VAL A C 1
ATOM 4409 O O . VAL A 1 548 ? -27.680 36.555 36.349 1.00 36.84 548 VAL A O 1
ATOM 4412 N N . LYS A 1 549 ? -27.008 38.179 34.947 1.00 32.97 549 LYS A N 1
ATOM 4413 C CA . LYS A 1 549 ? -28.307 38.877 34.899 1.00 32.97 549 LYS A CA 1
ATOM 4414 C C . LYS A 1 549 ? -29.219 38.196 33.865 1.00 32.97 549 LYS A C 1
ATOM 4416 O O . LYS A 1 549 ? -28.715 37.783 32.825 1.00 32.97 549 LYS A O 1
ATOM 4421 N N . PRO A 1 550 ? -30.535 38.093 34.112 1.00 33.72 550 PRO A N 1
ATOM 4422 C CA . PRO A 1 550 ? -31.449 37.459 33.172 1.00 33.72 550 PRO A CA 1
ATOM 4423 C C . PRO A 1 550 ? -31.714 38.378 31.976 1.00 33.72 550 PRO A C 1
ATOM 4425 O O . PRO A 1 550 ? -32.188 39.499 32.154 1.00 33.72 550 PRO A O 1
ATOM 4428 N N . GLU A 1 551 ? -31.466 37.884 30.766 1.00 31.47 551 GLU A N 1
ATOM 4429 C CA . GLU A 1 551 ? -31.973 38.491 29.535 1.00 31.47 551 GLU A CA 1
ATOM 4430 C C . GLU A 1 551 ? -33.114 37.628 28.977 1.00 31.47 551 GLU A C 1
ATOM 4432 O O . GLU A 1 551 ? -33.093 36.396 29.049 1.00 31.47 551 GLU A O 1
ATOM 4437 N N . VAL A 1 552 ? -34.182 38.291 28.537 1.00 33.44 552 VAL A N 1
ATOM 4438 C CA . VAL A 1 552 ? -35.503 37.677 28.365 1.00 33.44 552 VAL A CA 1
ATOM 4439 C C . VAL A 1 552 ? -35.612 36.961 27.019 1.00 33.44 552 VAL A C 1
ATOM 4441 O O . VAL A 1 552 ? -35.297 37.520 25.971 1.00 33.44 552 VAL A O 1
ATOM 4444 N N . ARG A 1 553 ? -36.133 35.726 27.040 1.00 29.94 553 ARG A N 1
ATOM 4445 C CA . ARG A 1 553 ? -36.535 34.991 25.832 1.00 29.94 553 ARG A CA 1
ATOM 4446 C C . ARG A 1 553 ? -37.568 35.789 25.029 1.00 29.94 553 ARG A C 1
ATOM 4448 O O . ARG A 1 553 ? -38.697 35.945 25.483 1.00 29.94 553 ARG A O 1
ATOM 4455 N N . SER A 1 554 ? -37.223 36.121 23.789 1.00 34.12 554 SER A N 1
ATOM 4456 C CA . SER A 1 554 ? -38.181 36.466 22.733 1.00 34.12 554 SER A CA 1
ATOM 4457 C C . SER A 1 554 ? -38.111 35.398 21.642 1.00 34.12 554 SER A C 1
ATOM 4459 O O . SER A 1 554 ? -37.030 35.076 21.152 1.00 34.12 554 SER A O 1
ATOM 4461 N N . ALA A 1 555 ? -39.251 34.795 21.303 1.00 36.38 555 ALA A N 1
ATOM 4462 C CA . ALA A 1 555 ? -39.320 33.693 20.345 1.00 36.38 555 ALA A CA 1
ATOM 4463 C C . ALA A 1 555 ? -39.193 34.184 18.885 1.00 36.38 555 ALA A C 1
ATOM 4465 O O . ALA A 1 555 ? -39.736 35.242 18.558 1.00 36.38 555 ALA A O 1
ATOM 4466 N N . PRO A 1 556 ? -38.544 33.424 17.983 1.00 36.66 556 PRO A N 1
ATOM 4467 C CA . PRO A 1 556 ? -38.524 33.752 16.562 1.00 36.66 556 PRO A CA 1
ATOM 4468 C C . PRO A 1 556 ? -39.876 33.438 15.899 1.00 36.66 556 PRO A C 1
ATOM 4470 O O . PRO A 1 556 ? -40.357 32.306 15.929 1.00 36.66 556 PRO A O 1
ATOM 4473 N N . ALA A 1 557 ? -40.472 34.452 15.270 1.00 34.47 557 ALA A N 1
ATOM 4474 C CA . ALA A 1 557 ? -41.649 34.323 14.410 1.00 34.47 557 ALA A CA 1
ATOM 4475 C C . ALA A 1 557 ? -41.268 33.746 13.018 1.00 34.47 557 ALA A C 1
ATOM 4477 O O . ALA A 1 557 ? -40.102 33.824 12.621 1.00 34.47 557 ALA A O 1
ATOM 4478 N N . PRO A 1 558 ? -42.209 33.137 12.266 1.00 36.59 558 PRO A N 1
ATOM 4479 C CA . PRO A 1 558 ? -41.868 32.218 11.177 1.00 36.59 558 PRO A CA 1
ATOM 4480 C C . PRO A 1 558 ? -41.405 32.902 9.882 1.00 36.59 558 PRO A C 1
ATOM 4482 O O . PRO A 1 558 ? -42.006 33.868 9.407 1.00 36.59 558 PRO A O 1
ATOM 4485 N N . VAL A 1 559 ? -40.383 32.322 9.243 1.00 34.53 559 VAL A N 1
ATOM 4486 C CA . VAL A 1 559 ? -39.902 32.745 7.918 1.00 34.53 559 VAL A CA 1
ATOM 4487 C C . VAL A 1 559 ? -40.846 32.233 6.827 1.00 34.53 559 VAL A C 1
ATOM 4489 O O . VAL A 1 559 ? -41.030 31.032 6.638 1.00 34.53 559 VAL A O 1
ATOM 4492 N N . ARG A 1 560 ? -41.442 33.169 6.086 1.00 30.42 560 ARG A N 1
ATOM 4493 C CA . ARG A 1 560 ? -42.385 32.904 4.995 1.00 30.42 560 ARG A CA 1
ATOM 4494 C C . ARG A 1 560 ? -41.646 32.656 3.678 1.00 30.42 560 ARG A C 1
ATOM 4496 O O . ARG A 1 560 ? -40.935 33.531 3.193 1.00 30.42 560 ARG A O 1
ATOM 4503 N N . VAL A 1 561 ? -41.887 31.499 3.064 1.00 36.00 561 VAL A N 1
ATOM 4504 C CA . VAL A 1 561 ? -41.376 31.146 1.729 1.00 36.00 561 VAL A CA 1
ATOM 4505 C C . VAL A 1 561 ? -41.891 32.129 0.667 1.00 36.00 561 VAL A C 1
ATOM 4507 O O . VAL A 1 561 ? -43.095 32.386 0.585 1.00 36.00 561 VAL A O 1
ATOM 4510 N N . LYS A 1 562 ? -40.992 32.631 -0.189 1.00 31.58 562 LYS A N 1
ATOM 4511 C CA . LYS A 1 562 ? -41.315 33.246 -1.486 1.00 31.58 562 LYS A CA 1
ATOM 4512 C C . LYS A 1 562 ? -40.343 32.757 -2.564 1.00 31.58 562 LYS A C 1
ATOM 4514 O O . LYS A 1 562 ? -39.176 32.500 -2.289 1.00 31.58 562 LYS A O 1
ATOM 4519 N N . GLN A 1 563 ? -40.879 32.588 -3.768 1.00 33.06 563 GLN A N 1
ATOM 4520 C CA . GLN A 1 563 ? -40.238 31.961 -4.927 1.00 33.06 563 GLN A CA 1
ATOM 4521 C C . GLN A 1 563 ? -39.225 32.897 -5.618 1.00 33.06 563 GLN A C 1
ATOM 4523 O O . GLN A 1 563 ? -39.422 34.114 -5.587 1.00 33.06 563 GLN A O 1
ATOM 4528 N N . PRO A 1 564 ? -38.202 32.360 -6.308 1.00 33.91 564 PRO A N 1
ATOM 4529 C CA . PRO A 1 564 ? -37.382 33.126 -7.240 1.00 33.91 564 PRO A CA 1
ATOM 4530 C C . PRO A 1 564 ? -38.038 33.227 -8.632 1.00 33.91 564 PRO A C 1
ATOM 4532 O O . PRO A 1 564 ? -38.543 32.244 -9.173 1.00 33.91 564 PRO A O 1
ATOM 4535 N N . GLN A 1 565 ? -37.969 34.415 -9.235 1.00 33.25 565 GLN A N 1
ATOM 4536 C CA . GLN A 1 565 ? -38.227 34.681 -10.658 1.00 33.25 565 GLN A CA 1
ATOM 4537 C C . GLN A 1 565 ? -37.094 35.576 -11.222 1.00 33.25 565 GLN A C 1
ATOM 4539 O O . GLN A 1 565 ? -36.270 36.057 -10.441 1.00 33.25 565 GLN A O 1
ATOM 4544 N N . PRO A 1 566 ? -36.926 35.676 -12.556 1.00 37.97 566 PRO A N 1
ATOM 4545 C CA . PRO A 1 566 ? -35.643 35.322 -13.169 1.00 37.97 566 PRO A CA 1
ATOM 4546 C C . PRO A 1 566 ? -34.718 36.505 -13.488 1.00 37.97 566 PRO A C 1
ATOM 4548 O O . PRO A 1 566 ? -35.165 37.622 -13.738 1.00 37.97 566 PRO A O 1
ATOM 4551 N N . GLN A 1 567 ? -33.412 36.225 -13.567 1.00 35.25 567 GLN A N 1
ATOM 4552 C CA . GLN A 1 567 ? -32.422 37.159 -14.113 1.00 35.25 567 GLN A CA 1
ATOM 4553 C C . GLN A 1 567 ? -32.393 37.128 -15.648 1.00 35.25 567 GLN A C 1
ATOM 4555 O O . GLN A 1 567 ? -32.548 36.077 -16.272 1.00 35.25 567 GLN A O 1
ATOM 4560 N N . ALA A 1 568 ? -32.197 38.309 -16.237 1.00 32.78 568 ALA A N 1
ATOM 4561 C CA . ALA A 1 568 ? -32.192 38.542 -17.677 1.00 32.78 568 ALA A CA 1
ATOM 4562 C C . ALA A 1 568 ? -30.821 38.280 -18.339 1.00 32.78 568 ALA A C 1
ATOM 4564 O O . ALA A 1 568 ? -29.807 38.061 -17.681 1.00 32.78 568 ALA A O 1
ATOM 4565 N N . GLN A 1 569 ? -30.834 38.281 -19.673 1.00 33.94 569 GLN A N 1
ATOM 4566 C CA . GLN A 1 569 ? -29.748 37.865 -20.567 1.00 33.94 569 GLN A CA 1
ATOM 4567 C C . GLN A 1 569 ? -28.605 38.898 -20.681 1.00 33.94 569 GLN A C 1
ATOM 4569 O O . GLN A 1 569 ? -28.871 40.096 -20.600 1.00 33.94 569 GLN A O 1
ATOM 4574 N N . PRO A 1 570 ? -27.367 38.470 -21.002 1.00 38.00 570 PRO A N 1
ATOM 4575 C CA . PRO A 1 570 ? -26.354 39.321 -21.628 1.00 38.00 570 PRO A CA 1
ATOM 4576 C C . PRO A 1 570 ? -26.568 39.425 -23.150 1.00 38.00 570 PRO A C 1
ATOM 4578 O O . PRO A 1 570 ? -26.944 38.451 -23.806 1.00 38.00 570 PRO A O 1
ATOM 4581 N N . GLU A 1 571 ? -26.287 40.598 -23.720 1.00 32.53 571 GLU A N 1
ATOM 4582 C CA . GLU A 1 571 ? -26.435 40.883 -25.153 1.00 32.53 571 GLU A CA 1
ATOM 4583 C C . GLU A 1 571 ? -25.335 40.273 -26.047 1.00 32.53 571 GLU A C 1
ATOM 4585 O O . GLU A 1 571 ? -24.284 39.815 -25.598 1.00 32.53 571 GLU A O 1
ATOM 4590 N N . ARG A 1 572 ? -25.599 40.272 -27.361 1.00 31.75 572 ARG A N 1
ATOM 4591 C CA . ARG A 1 572 ? -24.732 39.717 -28.413 1.00 31.75 572 ARG A CA 1
ATOM 4592 C C . ARG A 1 572 ? -23.685 40.723 -28.898 1.00 31.75 572 ARG A C 1
ATOM 4594 O O . ARG A 1 572 ? -24.019 41.879 -29.129 1.00 31.75 572 ARG A O 1
ATOM 4601 N N . GLN A 1 573 ? -22.520 40.220 -29.312 1.00 32.19 573 GLN A N 1
ATOM 4602 C CA . GLN A 1 573 ? -21.809 40.735 -30.495 1.00 32.19 573 GLN A CA 1
ATOM 4603 C C . GLN A 1 573 ? -21.365 39.572 -31.416 1.00 32.19 573 GLN A C 1
ATOM 4605 O O . GLN A 1 573 ? -21.341 38.424 -30.963 1.00 32.19 573 GLN A O 1
ATOM 4610 N N . PRO A 1 574 ? -21.175 39.806 -32.733 1.00 37.50 574 PRO A N 1
ATOM 4611 C CA . PRO A 1 574 ? -21.539 38.808 -33.746 1.00 37.50 574 PRO A CA 1
ATOM 4612 C C . PRO A 1 574 ? -20.376 38.000 -34.347 1.00 37.50 574 PRO A C 1
ATOM 4614 O O . PRO A 1 574 ? -19.234 38.445 -34.416 1.00 37.50 574 PRO A O 1
ATOM 4617 N N . GLN A 1 575 ? -20.713 36.821 -34.880 1.00 36.47 575 GLN A N 1
ATOM 4618 C CA . GLN A 1 575 ? -19.841 36.034 -35.762 1.00 36.47 575 GLN A CA 1
ATOM 4619 C C . GLN A 1 575 ? -19.850 36.605 -37.197 1.00 36.47 575 GLN A C 1
ATOM 4621 O O . GLN A 1 575 ? -20.906 37.052 -37.655 1.00 36.47 575 GLN A O 1
ATOM 4626 N N . PRO A 1 576 ? -18.730 36.550 -37.945 1.00 36.94 576 PRO A N 1
ATOM 4627 C CA . PRO A 1 576 ? -18.692 36.965 -39.347 1.00 36.94 576 PRO A CA 1
ATOM 4628 C C . PRO A 1 576 ? -19.400 35.956 -40.269 1.00 36.94 576 PRO A C 1
ATOM 4630 O O . PRO A 1 576 ? -19.270 34.740 -40.120 1.00 36.94 576 PRO A O 1
ATOM 4633 N N . ALA A 1 577 ? -20.143 36.473 -41.249 1.00 35.69 577 ALA A N 1
ATOM 4634 C CA . ALA A 1 577 ? -20.932 35.678 -42.187 1.00 35.69 577 ALA A CA 1
ATOM 4635 C C . ALA A 1 577 ? -20.092 35.067 -43.328 1.00 35.69 577 ALA A C 1
ATOM 4637 O O . ALA A 1 577 ? -19.119 35.656 -43.798 1.00 35.69 577 ALA A O 1
ATOM 4638 N N . LYS A 1 578 ? -20.525 33.903 -43.830 1.00 34.44 578 LYS A N 1
ATOM 4639 C CA . LYS A 1 578 ? -19.998 33.296 -45.065 1.00 34.44 578 LYS A CA 1
ATOM 4640 C C . LYS A 1 578 ? -20.490 34.076 -46.292 1.00 34.44 578 LYS A C 1
ATOM 4642 O O . LYS A 1 578 ? -21.687 34.332 -46.404 1.00 34.44 578 LYS A O 1
ATOM 4647 N N . GLN A 1 579 ? -19.594 34.390 -47.228 1.00 37.34 579 GLN A N 1
ATOM 4648 C CA . GLN A 1 579 ? -19.947 34.976 -48.528 1.00 37.34 579 GLN A CA 1
ATOM 4649 C C . GLN A 1 579 ? -20.348 33.904 -49.571 1.00 37.34 579 GLN A C 1
ATOM 4651 O O . GLN A 1 579 ? -19.872 32.768 -49.487 1.00 37.34 579 GLN A O 1
ATOM 4656 N N . PRO A 1 580 ? -21.205 34.248 -50.555 1.00 38.72 580 PRO A N 1
ATOM 4657 C CA . PRO A 1 580 ? -21.583 33.384 -51.680 1.00 38.72 580 PRO A CA 1
ATOM 4658 C C . PRO A 1 580 ? -20.553 33.415 -52.839 1.00 38.72 580 PRO A C 1
ATOM 4660 O O . PRO A 1 580 ? -19.682 34.285 -52.865 1.00 38.72 580 PRO A O 1
ATOM 4663 N N . PRO A 1 581 ? -20.630 32.490 -53.819 1.00 39.94 581 PRO A N 1
ATOM 4664 C CA . PRO A 1 581 ? -19.650 32.385 -54.906 1.00 39.94 581 PRO A CA 1
ATOM 4665 C C . PRO A 1 581 ? -19.968 33.296 -56.110 1.00 39.94 581 PRO A C 1
ATOM 4667 O O . PRO A 1 581 ? -21.111 33.351 -56.560 1.00 39.94 581 PRO A O 1
ATOM 4670 N N . GLY A 1 582 ? -18.953 33.934 -56.715 1.00 32.28 582 GLY A N 1
ATOM 4671 C CA . GLY A 1 582 ? -19.162 34.719 -57.943 1.00 32.28 582 GLY A CA 1
ATOM 4672 C C . GLY A 1 582 ? -17.935 35.387 -58.590 1.00 32.28 582 GLY A C 1
ATOM 4673 O O . GLY A 1 582 ? -17.568 36.490 -58.225 1.00 32.28 582 GLY A O 1
ATOM 4674 N N . GLN A 1 583 ? -17.421 34.757 -59.655 1.00 33.12 583 GLN A N 1
ATOM 4675 C CA . GLN A 1 583 ? -16.790 35.363 -60.852 1.00 33.12 583 GLN A CA 1
ATOM 4676 C C . GLN A 1 583 ? -15.444 36.145 -60.788 1.00 33.12 583 GLN A C 1
ATOM 4678 O O . GLN A 1 583 ? -15.370 37.314 -60.443 1.00 33.12 583 GLN A O 1
ATOM 4683 N N . ARG A 1 584 ? -14.417 35.516 -61.393 1.00 32.81 584 ARG A N 1
ATOM 4684 C CA . ARG A 1 584 ? -13.496 36.048 -62.438 1.00 32.81 584 ARG A CA 1
ATOM 4685 C C . ARG A 1 584 ? -12.981 37.515 -62.348 1.00 32.81 584 ARG A C 1
ATOM 4687 O O . ARG A 1 584 ? -13.658 38.408 -62.848 1.00 32.81 584 ARG A O 1
ATOM 4694 N N . LYS A 1 585 ? -11.665 37.701 -62.113 1.00 35.28 585 LYS A N 1
ATOM 4695 C CA . LYS A 1 585 ? -10.644 38.076 -63.144 1.00 35.28 585 LYS A CA 1
ATOM 4696 C C . LYS A 1 585 ? -9.214 38.255 -62.566 1.00 35.28 585 LYS A C 1
ATOM 4698 O O . LYS A 1 585 ? -9.023 38.319 -61.366 1.00 35.28 585 LYS A O 1
ATOM 4703 N N . LYS A 1 586 ? -8.251 38.234 -63.498 1.00 35.94 586 LYS A N 1
ATOM 4704 C CA . LYS A 1 586 ? -6.769 38.145 -63.454 1.00 35.94 586 LYS A CA 1
ATOM 4705 C C . LYS A 1 586 ? -5.971 39.217 -62.644 1.00 35.94 586 LYS A C 1
ATOM 4707 O O . LYS A 1 586 ? -6.564 40.218 -62.265 1.00 35.94 586 LYS A O 1
ATOM 4712 N N . PRO A 1 587 ? -4.643 38.999 -62.426 1.00 45.38 587 PRO A N 1
ATOM 4713 C CA . PRO A 1 587 ? -3.718 39.839 -61.625 1.00 45.38 587 PRO A CA 1
ATOM 4714 C C . PRO A 1 587 ? -3.072 40.963 -62.498 1.00 45.38 587 PRO A C 1
ATOM 4716 O O . PRO A 1 587 ? -3.474 41.035 -63.666 1.00 45.38 587 PRO A O 1
ATOM 4719 N N . PRO A 1 588 ? -2.155 41.857 -62.032 1.00 49.97 588 PRO A N 1
ATOM 4720 C CA . PRO A 1 588 ? -0.854 41.635 -61.344 1.00 49.97 588 PRO A CA 1
ATOM 4721 C C . PRO A 1 588 ? -0.772 42.444 -60.006 1.00 49.97 588 PRO A C 1
ATOM 4723 O O . PRO A 1 588 ? -1.828 42.746 -59.463 1.00 49.97 588 PRO A O 1
ATOM 4726 N N . GLU A 1 589 ? 0.347 42.762 -59.333 1.00 34.56 589 GLU A N 1
ATOM 4727 C CA . GLU A 1 589 ? 1.780 42.802 -59.685 1.00 34.56 589 GLU A CA 1
ATOM 4728 C C . GLU A 1 589 ? 2.683 42.705 -58.429 1.00 34.56 589 GLU A C 1
ATOM 4730 O O . GLU A 1 589 ? 2.182 42.552 -57.316 1.00 34.56 589 GLU A O 1
ATOM 4735 N N . LYS A 1 590 ? 4.010 42.721 -58.615 1.00 45.72 590 LYS A N 1
ATOM 4736 C CA . LYS A 1 590 ? 5.029 42.621 -57.552 1.00 45.72 590 LYS A CA 1
ATOM 4737 C C . LYS A 1 590 ? 5.358 43.987 -56.940 1.00 45.72 590 LYS A C 1
ATOM 4739 O O . LYS A 1 590 ? 5.424 44.955 -57.688 1.00 45.72 590 LYS A O 1
ATOM 4744 N N . GLU A 1 591 ? 5.776 43.984 -55.675 1.00 42.94 591 GLU A N 1
ATOM 4745 C CA . GLU A 1 591 ? 7.164 44.316 -55.284 1.00 42.94 591 GLU A CA 1
ATOM 4746 C C . GLU A 1 591 ? 7.591 43.453 -54.085 1.00 42.94 591 GLU A C 1
ATOM 4748 O O . GLU A 1 591 ? 6.728 43.191 -53.215 1.00 42.94 591 GLU A O 1
#

Secondary structure (DSSP, 8-state):
-----EEEEE-TTS-EEEEESSSEEEEEETTEEEEEETTEEEEE-SSTTPPEEEEEPPHHHHHHHHHHHHHHHSTTT---GGGSHHHHHH-SS---GGGT-GGGGTS-TTSTTHHHHHHHEEEEEETTTEEEEEE---TT--TT-SEEEEEETTTEEEEEESSTTTHHHHHSSEEEEETTEEEEEPPPTTS-----S--EEE----TTEEEEEEPPTT-----EEE-TT--EEESS---SB-S--GGGGSTTTSEEEEGGGTTS-B-TTTPPP--HHHHTTS--BS-GGGSHHHHHHHHHHHHHS------HHHHHHT---EEESS-----TT-TTHHHHTTEEE----TT-B--EEE--S----------HHHHHHHHHHHHHHHHHHHHHTT-HHHHHHHHHHHHHHHHHHHHHHHHHHHHHHHHHHHHHHHHHHHHHHHHHHHHHHHHHHHHHHHHHHHHHS-----------------------PPP-PPPPPPP---------------PPPPPP-PPP--PPPPPP---------PPPPP-PPP----PPPPPPP----PPPPPPP-PPPPPPPP----------

Foldseek 3Di:
DDDFDKDWDADPQRKTKIATLADKDWDQDPQAIDIHHRQKMWIGDPPPDDFIAIAGHDQQPSLVVLLCVCCVQQVPFDPSQSNGSLSSVPDNPRDDCVVVAVQLVFAAPLQPLSRCLRVFWDWDQDPPQGTWTFGPDDLLDAPLQFFFWAQDPFQGTATGHPDPRVRRQFFAAFWDQDPSGITGRGDGRPDNTDGHSGQWWWWQLDQFKTKIATAHVPRDAFDWTAAPVRDTDTPDPDDQWALDGNCLQPPNRMWMFTLLCRGPGGHPVRTDDDDSVSSNPTTTGNDLCVRPSNVVNNVVVVVVDDDPPQDVVNVVVVLDADEDQDQPDADPSPPCVCVVNNYDHDHNPVPRHGRYDYPHPPPPDDPPPDPVVVVVVSVVSVLLSVLVVCVVVPNPVSVVVNVVVVVVVVVVVVVVVVVVVVVVVVVVVVVVVVVVVVVVVVVVVVVVVVVVVVVVVVVVVVVVVPDDDDDDDDDDDDDDDDDDDDDDDDDDDDDDDDDDDDDDDDDDDDDDDDDDDDDDDDDDDDDDDDDDDDDDDDDDDDDDDDDDDDDDDDDDDDDDDDDDDDDDDDDDDDDDDDDDDDDDDDDDDDD

Mean predicted aligned error: 19.37 Å

Sequence (591 aa):
QQPGLYQVGIDNNGNASATALSGRAQLVGNGGSSTVEKGETLTLPCSGGSAAALSRVDANQAGAVVDNYYRYRYPRRYDGRYRSYYSYLDDPNYYDPSRNYSSYNYVSDYVPGIDDLDDYGDWQNVSNYGYCWHPRVDASWAPYQSGYWQMDYPYGLTWVSNEPWGYAPYHYGRWTYSADNWFWVPEPVRTYPTYSPALVAFIPLGESSAAWVALGPGDPYAPRYYDPNWQPVYLTQTNVIQERIVNLDVPGAVTVVPAQDFTRVIDRSVITRVDPQTITRVQPVLDPLTVDPLRRAAFETRAAQRRLDVPPAIARQINTPVVTTSAPSARPFRRDLAEAMRVQQIGEKRNNTLQVRDNRAPVANQPSGQPAQLAAEQAREKQIADLSRQAARGDRAARQQMQTLQRQQAEQQRADRFAAQQAQGERVRQQMQTQNAQRQQQQAQREAARQQMITNQQQRHAATQQRQPQIQRPPQQAIRHAEQQQRVQPQPQRRRPPEQNQPQTQRQAPVQRQAPAPQQLRPQVERRVAPERVRPPQAQPAPAPVRVKPEVRSAPAPVRVKQPQPQAQPERQPQPAKQPPGQRKKPPEKE

Radius of gyration: 42.75 Å; Cα contacts (8 Å, |Δi|>4): 679; chains: 1; bounding box: 135×112×121 Å

Nearest PDB structures (foldseek):
  4m0n-assembly1_A  TM=7.649E-01  e=3.300E-01  Parabacteroides distasonis ATCC 8503

Solvent-accessible surface area (backbone atoms only — not comparable to full-atom values): 37365 Å² total; per-residue (Å²): 134,62,79,58,47,69,52,74,52,66,50,98,86,61,24,41,34,42,30,16,72,31,45,55,48,75,49,76,56,99,72,23,36,52,77,32,44,60,51,20,30,39,36,42,54,69,63,84,90,57,62,25,39,36,30,55,50,52,61,77,49,52,9,44,53,55,30,47,52,45,41,69,75,37,69,91,75,57,86,60,66,22,66,43,35,59,53,48,72,74,44,89,77,65,92,60,60,58,83,81,33,70,39,58,77,49,31,26,85,85,50,64,56,44,74,46,40,63,79,49,31,47,80,43,79,41,90,100,72,42,70,22,40,31,68,76,68,63,90,88,65,50,74,92,50,47,25,30,45,42,79,41,92,47,58,39,72,22,65,44,62,68,50,96,44,36,65,33,68,45,26,40,60,25,41,44,79,54,96,90,38,66,30,38,38,62,54,62,44,90,53,85,82,71,84,38,49,51,60,47,32,29,40,78,74,53,79,63,40,35,31,37,31,48,32,17,82,88,47,87,72,54,58,54,34,36,45,101,85,67,48,80,48,65,79,61,92,52,71,47,68,35,90,76,56,76,40,70,82,41,89,77,32,59,42,29,30,46,28,91,49,50,60,37,84,40,39,81,90,58,51,53,90,74,64,66,79,63,60,79,73,50,60,34,25,53,51,55,73,81,36,67,49,54,35,49,44,49,51,57,49,58,70,68,53,79,73,81,81,65,51,70,69,57,51,58,68,71,64,59,70,38,76,34,70,59,77,67,91,56,50,94,89,37,75,55,48,40,66,78,54,38,53,43,67,49,68,84,58,88,87,36,66,38,60,66,46,81,56,62,64,81,80,78,79,69,90,64,87,71,60,69,64,58,62,53,49,53,53,51,51,48,52,52,51,54,32,50,55,39,30,73,75,65,39,64,66,32,45,51,52,49,52,52,51,52,49,52,48,56,50,48,56,50,51,52,51,51,52,51,52,50,54,49,52,51,51,52,51,55,52,50,50,52,52,50,54,52,49,52,53,53,50,53,53,51,50,52,53,52,51,52,50,52,53,53,49,54,53,51,56,58,66,67,75,74,79,85,91,84,90,85,89,88,84,91,87,93,86,87,79,88,87,88,90,80,94,81,89,84,85,84,88,84,83,84,86,88,87,88,86,86,88,82,89,83,88,85,83,90,82,90,80,88,84,86,86,86,82,90,78,81,84,82,90,77,85,86,79,81,85,86,88,84,84,87,89,87,88,83,82,85,84,80,84,84,82,79,79,91,78,83,92,76,84,88,78,84,87,78,90,77,84,90,80,84,86,81,84,84,85,87,84,84,83,86,79,87,81,84,92,82,82,90,84,85,86,90,84,88,132

pLDDT: mean 73.15, std 22.6, range [27.97, 98.5]